Protein AF-0000000077102424 (afdb_homodimer)

Organism: NCBI:txid592028

InterPro domains:
  IPR012437 Domain of unknown function DUF1638 [PF07796] (34-196)

Sequence (450 aa):
MEEIMNTIIFACSTLRKELLAAMKENNNHTPIFFLPREVHTDPKFLHTYVQDKIDRFCQVDRIVICTSGCGGGTIGLTATTAEIVIPRTRDCLDILLSGNSLSTLERNYEGVFFTDSWLDFTRNSPLDLDKLEAERGKEGAAKFIKKLYGRINQFYIIDTGCYDLTPVRKYVRRMAHILNGTVEEIQGQYGILKKIAKNQFDEDFLILRKGDTVPHGFTFPVSTKMEEIMNTIIFACSTLRKELLAAMKENNNHTPIFFLPREVHTDPKFLHTYVQDKIDRFCQVDRIVICTSGCGGGTIGLTATTAEIVIPRTRDCLDILLSGNSLSTLERNYEGVFFTDSWLDFTRNSPLDLDKLEAERGKEGAAKFIKKLYGRINQFYIIDTGCYDLTPVRKYVRRMAHILNGTVEEIQGQYGILKKIAKNQFDEDFLILRKGDTVPHGFTFPVSTK

Nearest PDB structures (foldseek):
  3kxk-assembly1_B  TM=2.634E-01  e=4.537E-02  Saccharolobus solfataricus
  3kxk-assembly1_B  TM=2.633E-01  e=5.510E-02  Saccharolobus solfataricus

Secondary structure (DSSP, 8-state):
------EEEEEEGGGHHHHHHHHHHTT----EEEEPGGGGG-HHHHHHHHHHHHHHEES-SEEEEE---GGGTTTT-B-SSSEEEEE--SSHHHHHH--S-GGG----SSSEEE-HHHHHHHHTSTT-HHHHHHHHHHHHHHHHHHHHHTT--EEEEEE-SSS-SHHHHHHHHHHHHHTT-EEEEEE---HHHHHHHTT---TTEEEE-TT-BPPTT-S------/------EEEEEEGGGHHHHHHHHHHTT----EEEEPGGGGG-HHHHHHHHHHHHHHEES-SEEEEE---GGGTTTT-B-SSSEEEEE--SSHHHHHH--S-GGG----SSSEEE-HHHHHHHHTSTT-HHHHHHHHHHHHHHHHHHHHHTT--EEEEEE-SSS-SHHHHHHHHHHHHHTT-EEEEEE---HHHHHHHTT---TTEEEE-TT-BPPTT-S------

Radius of gyration: 26.69 Å; Cα contacts (8 Å, |Δi|>4): 835; chains: 2; bounding box: 55×76×69 Å

Solvent-accessible surface area (backbone atoms only — not comparable to full-atom values): 23820 Å² total; per-residue (Å²): 125,83,76,83,75,40,53,39,33,40,30,41,50,75,46,45,57,56,43,53,50,30,16,59,77,55,73,40,66,63,32,32,37,44,44,64,72,71,39,70,78,34,28,69,53,30,28,52,54,52,41,52,54,48,65,32,38,41,59,36,52,31,38,37,39,53,57,30,28,48,85,50,17,46,48,60,39,55,16,73,53,23,28,32,37,30,49,30,31,57,31,69,66,49,35,40,44,12,41,96,41,67,89,72,50,77,80,76,85,78,44,46,78,38,36,67,50,51,45,54,53,40,64,73,37,88,80,15,63,70,58,32,26,72,74,52,33,64,67,48,29,43,53,50,49,35,70,74,42,54,84,49,37,42,37,34,38,52,48,61,80,63,68,76,58,63,68,45,51,56,53,50,50,52,52,22,58,65,40,73,31,45,80,43,78,41,77,21,60,26,24,55,45,44,27,57,31,64,70,52,82,56,89,53,35,46,76,34,50,66,76,36,56,41,53,81,80,62,39,61,77,70,82,83,126,125,84,77,83,75,41,51,40,33,40,29,40,52,74,45,45,56,56,41,52,50,30,16,59,76,54,72,38,66,64,33,31,40,45,44,65,73,72,38,70,78,34,30,69,52,31,28,53,54,52,40,52,54,46,64,31,38,39,60,36,52,31,36,37,36,53,56,30,29,48,87,50,16,46,50,60,42,55,17,73,51,22,27,32,37,31,49,30,31,58,29,65,65,48,35,39,45,12,42,96,42,67,89,73,52,76,79,76,86,77,45,47,77,38,37,67,50,51,45,52,53,40,65,72,38,86,80,15,63,70,58,32,26,72,74,51,34,66,68,47,28,43,53,50,50,36,70,74,42,56,84,50,37,41,35,33,37,52,48,60,79,62,68,77,58,62,68,46,51,56,53,50,52,52,51,22,59,66,38,73,33,45,79,42,78,41,78,21,60,26,24,54,45,43,27,56,32,65,70,52,81,54,89,53,35,46,76,34,50,64,76,36,56,40,54,82,82,62,41,61,78,71,83,83,126

pLDDT: mean 91.87, std 11.44, range [26.33, 98.62]

Foldseek 3Di:
DPPPAQEEEEAEPLCVLVLVVLLVVLVNPRHYDYDDNVCLVDLCSVQVVVLVVQVPDAPHAEYEYHFAQSVNSQFFRANAHYKYKYFLANGVVLLQADDQASVPRDDDPQAAEDEPSVLVVLCPDCLNLVNLCVVQNNVRNLVVLCVVQQVHAEYEYECAVRDDCVVVVVRVVSSNVSNVHDYYYDYGPSNVSNCVSVVNRDLRMDIDDHGDGHHPPSRPPDPPD/DPPPAQEEEEAEPLCVLVLVVLLVVLVNPRHYDYDDNVCLVDLCSVQVVVLVVLVPDAPHAEYEYHFAQSVPSQFFRANAHYKYKYFLANGVVLLQADDQASVPRDDDPQAAEDDPSVLVVLCPDCLNLVNLCVVQNNVRNLVVLCVVQLVHAEYEYECAVRDDCVVVVVRVVSSNVSNVHDYYYDYGPSNVSNCVSVVNRDLRMDIDGHGDGHHPPSRPDDPPD

Structure (mmCIF, N/CA/C/O backbone):
data_AF-0000000077102424-model_v1
#
loop_
_entity.id
_entity.type
_entity.pdbx_description
1 polymer 'DUF1638 domain-containing protein'
#
loop_
_atom_site.group_PDB
_atom_site.id
_atom_site.type_symbol
_atom_site.label_atom_id
_atom_site.label_alt_id
_atom_site.label_comp_id
_atom_site.label_asym_id
_atom_site.label_entity_id
_atom_site.label_seq_id
_atom_site.pdbx_PDB_ins_code
_atom_site.Cartn_x
_atom_site.Cartn_y
_atom_site.Cartn_z
_atom_site.occupancy
_atom_site.B_iso_or_equiv
_atom_site.auth_seq_id
_atom_site.auth_comp_id
_atom_site.auth_asym_id
_atom_site.auth_atom_id
_atom_site.pdbx_PDB_model_num
ATOM 1 N N . MET A 1 1 ? 28.359 -8.547 5.906 1 32.22 1 MET A N 1
ATOM 2 C CA . MET A 1 1 ? 27.703 -7.652 4.957 1 32.22 1 MET A CA 1
ATOM 3 C C . MET A 1 1 ? 26.656 -6.797 5.645 1 32.22 1 MET A C 1
ATOM 5 O O . MET A 1 1 ? 25.891 -7.293 6.477 1 32.22 1 MET A O 1
ATOM 9 N N . GLU A 1 2 ? 26.734 -5.648 6.031 1 40.84 2 GLU A N 1
ATOM 10 C CA . GLU A 1 2 ? 25.859 -4.82 6.848 1 40.84 2 GLU A CA 1
ATOM 11 C C . GLU A 1 2 ? 24.391 -5.043 6.48 1 40.84 2 GLU A C 1
ATOM 13 O O . GLU A 1 2 ? 24.031 -5.012 5.301 1 40.84 2 GLU A O 1
ATOM 18 N N . GLU A 1 3 ? 23.641 -5.863 7.047 1 53.31 3 GLU A N 1
ATOM 19 C CA . GLU A 1 3 ? 22.297 -6.336 6.773 1 53.31 3 GLU A CA 1
ATOM 20 C C . GLU A 1 3 ? 21.375 -5.191 6.348 1 53.31 3 GLU A C 1
ATOM 22 O O . GLU A 1 3 ? 21.297 -4.172 7.039 1 53.31 3 GLU A O 1
ATOM 27 N N . ILE A 1 4 ? 21.344 -4.891 5.043 1 65.38 4 ILE A N 1
ATOM 28 C CA . ILE A 1 4 ? 20.516 -3.816 4.5 1 65.38 4 ILE A CA 1
ATOM 29 C C . ILE A 1 4 ? 19.094 -3.916 5.074 1 65.38 4 ILE A C 1
ATOM 31 O O . ILE A 1 4 ? 18.469 -4.969 5 1 65.38 4 ILE A O 1
ATOM 35 N N . MET A 1 5 ? 18.719 -3.068 6.105 1 85.19 5 MET A N 1
ATOM 36 C CA . MET A 1 5 ? 17.391 -2.969 6.691 1 85.19 5 MET A CA 1
ATOM 37 C C . MET A 1 5 ? 16.422 -2.287 5.73 1 85.19 5 MET A C 1
ATOM 39 O O . MET A 1 5 ? 16.641 -1.139 5.34 1 85.19 5 MET A O 1
ATOM 43 N N . ASN A 1 6 ? 15.422 -3.07 5.188 1 94.81 6 ASN A N 1
ATOM 44 C CA . ASN A 1 6 ? 14.375 -2.473 4.371 1 94.81 6 ASN A CA 1
ATOM 45 C C . ASN A 1 6 ? 13.328 -1.769 5.227 1 94.81 6 ASN A C 1
ATOM 47 O O . ASN A 1 6 ? 12.648 -2.406 6.031 1 94.81 6 ASN A O 1
ATOM 51 N N . THR A 1 7 ? 13.289 -0.447 5.125 1 96.69 7 THR A N 1
ATOM 52 C CA . THR A 1 7 ? 12.32 0.372 5.844 1 96.69 7 THR A CA 1
ATOM 53 C C . THR A 1 7 ? 11.328 1.017 4.875 1 96.69 7 THR A C 1
ATOM 55 O O . THR A 1 7 ? 11.711 1.429 3.775 1 96.69 7 THR A O 1
ATOM 58 N N . ILE A 1 8 ? 10.086 1.091 5.211 1 98 8 ILE A N 1
ATOM 59 C CA . ILE A 1 8 ? 9.062 1.857 4.504 1 98 8 ILE A CA 1
ATOM 60 C C . ILE A 1 8 ? 8.367 2.803 5.48 1 98 8 ILE A C 1
ATOM 62 O O . ILE A 1 8 ? 8.094 2.438 6.625 1 98 8 ILE A O 1
ATOM 66 N N . ILE A 1 9 ? 8.078 3.967 5.051 1 98.19 9 ILE A N 1
ATOM 67 C CA . ILE A 1 9 ? 7.355 4.945 5.852 1 98.19 9 ILE A CA 1
ATOM 68 C C . ILE A 1 9 ? 5.93 5.082 5.332 1 98.19 9 ILE A C 1
ATOM 70 O O . ILE A 1 9 ? 5.715 5.301 4.137 1 98.19 9 ILE A O 1
ATOM 74 N N . PHE A 1 10 ? 4.941 4.887 6.164 1 97.38 10 PHE A N 1
ATOM 75 C CA . PHE A 1 10 ? 3.561 5.289 5.922 1 97.38 10 PHE A CA 1
ATOM 76 C C . PHE A 1 10 ? 3.279 6.652 6.547 1 97.38 10 PHE A C 1
ATOM 78 O O . PHE A 1 10 ? 3.396 6.82 7.762 1 97.38 10 PHE A O 1
ATOM 85 N N . ALA A 1 11 ? 2.898 7.59 5.762 1 96.81 11 ALA A N 1
ATOM 86 C CA . ALA A 1 11 ? 2.775 8.938 6.316 1 96.81 11 ALA A CA 1
ATOM 87 C C . ALA A 1 11 ? 1.446 9.57 5.918 1 96.81 11 ALA A C 1
ATOM 89 O O . ALA A 1 11 ? 0.946 9.344 4.816 1 96.81 11 ALA A O 1
ATOM 90 N N . CYS A 1 12 ? 0.926 10.32 6.812 1 94.5 12 CYS A N 1
ATOM 91 C CA . CYS A 1 12 ? -0.216 11.164 6.492 1 94.5 12 CYS A CA 1
ATOM 92 C C . CYS A 1 12 ? 0.142 12.18 5.41 1 94.5 12 CYS A C 1
ATOM 94 O O . CYS A 1 12 ? 1.202 12.805 5.465 1 94.5 12 CYS A O 1
ATOM 96 N N . SER A 1 13 ? -0.765 12.391 4.504 1 93.31 13 SER A N 1
ATOM 97 C CA . SER A 1 13 ? -0.541 13.305 3.395 1 93.31 13 SER A CA 1
ATOM 98 C C . SER A 1 13 ? -0.387 14.742 3.889 1 93.31 13 SER A C 1
ATOM 100 O O . SER A 1 13 ? 0.283 15.555 3.25 1 93.31 13 SER A O 1
ATOM 102 N N . THR A 1 14 ? -0.913 15.062 5.027 1 92.94 14 THR A N 1
ATOM 103 C CA . THR A 1 14 ? -0.805 16.391 5.613 1 92.94 14 THR A CA 1
ATOM 104 C C . THR A 1 14 ? 0.648 16.719 5.938 1 92.94 14 THR A C 1
ATOM 106 O O . THR A 1 14 ? 1.026 17.891 5.992 1 92.94 14 THR A O 1
ATOM 109 N N . LEU A 1 15 ? 1.447 15.734 6.102 1 96.25 15 LEU A N 1
ATOM 110 C CA . LEU A 1 15 ? 2.828 15.914 6.535 1 96.25 15 LEU A CA 1
ATOM 111 C C . LEU A 1 15 ? 3.779 15.898 5.344 1 96.25 15 LEU A C 1
ATOM 113 O O . LEU A 1 15 ? 5 15.945 5.516 1 96.25 15 LEU A O 1
ATOM 117 N N . ARG A 1 16 ? 3.264 15.82 4.137 1 96.62 16 ARG A N 1
ATOM 118 C CA . ARG A 1 16 ? 4.039 15.516 2.941 1 96.62 16 ARG A CA 1
ATOM 119 C C . ARG A 1 16 ? 5.18 16.5 2.754 1 96.62 16 ARG A C 1
ATOM 121 O O . ARG A 1 16 ? 6.344 16.109 2.631 1 96.62 16 ARG A O 1
ATOM 128 N N . LYS A 1 17 ? 4.957 17.828 2.732 1 97.56 17 LYS A N 1
ATOM 129 C CA . LYS A 1 17 ? 5.961 18.844 2.441 1 97.56 17 LYS A CA 1
ATOM 130 C C . LYS A 1 17 ? 7.078 18.828 3.48 1 97.56 17 LYS A C 1
ATOM 132 O O . LYS A 1 17 ? 8.258 18.828 3.131 1 97.56 17 LYS A O 1
ATOM 137 N N . GLU A 1 18 ? 6.699 18.719 4.75 1 98.19 18 GLU A N 1
ATOM 138 C CA . GLU A 1 18 ? 7.672 18.734 5.84 1 98.19 18 GLU A CA 1
ATOM 139 C C . GLU A 1 18 ? 8.492 17.438 5.863 1 98.19 18 GLU A C 1
ATOM 141 O O . GLU A 1 18 ? 9.703 17.469 6.078 1 98.19 18 GLU A O 1
ATOM 146 N N . LEU A 1 19 ? 7.82 16.281 5.648 1 98.38 19 LEU A N 1
ATOM 147 C CA . LEU A 1 19 ? 8.531 15.008 5.645 1 98.38 19 LEU A CA 1
ATOM 148 C C . LEU A 1 19 ? 9.547 14.953 4.504 1 98.38 19 LEU A C 1
ATOM 150 O O . LEU A 1 19 ? 10.703 14.586 4.719 1 98.38 19 LEU A O 1
ATOM 154 N N . LEU A 1 20 ? 9.117 15.359 3.311 1 98.12 20 LEU A N 1
ATOM 155 C CA . LEU A 1 20 ? 10.016 15.336 2.166 1 98.12 20 LEU A CA 1
ATOM 156 C C . LEU A 1 20 ? 11.18 16.297 2.369 1 98.12 20 LEU A C 1
ATOM 158 O O . LEU A 1 20 ? 12.312 16 1.983 1 98.12 20 LEU A O 1
ATOM 162 N N . ALA A 1 21 ? 10.914 17.484 2.955 1 98.38 21 ALA A N 1
ATOM 163 C CA . ALA A 1 21 ? 11.984 18.438 3.264 1 98.38 21 ALA A CA 1
ATOM 164 C C . ALA A 1 21 ? 12.992 17.812 4.227 1 98.38 21 ALA A C 1
ATOM 166 O O . ALA A 1 21 ? 14.203 17.922 4.012 1 98.38 21 ALA A O 1
ATOM 167 N N . ALA A 1 22 ? 12.5 17.188 5.312 1 98.62 22 ALA A N 1
ATOM 168 C CA . ALA A 1 22 ? 13.367 16.547 6.297 1 98.62 22 ALA A CA 1
ATOM 169 C C . ALA A 1 22 ? 14.195 15.438 5.66 1 98.62 22 ALA A C 1
ATOM 171 O O . ALA A 1 22 ? 15.398 15.312 5.926 1 98.62 22 ALA A O 1
ATOM 172 N N . MET A 1 23 ? 13.508 14.609 4.852 1 98.38 23 MET A N 1
ATOM 173 C CA . MET A 1 23 ? 14.195 13.516 4.176 1 98.38 23 MET A CA 1
ATOM 174 C C . MET A 1 23 ? 15.305 14.031 3.275 1 98.38 23 MET A C 1
ATOM 176 O O . MET A 1 23 ? 16.422 13.508 3.287 1 98.38 23 MET A O 1
ATOM 180 N N . LYS A 1 24 ? 14.984 15.078 2.484 1 98 24 LYS A N 1
ATOM 181 C CA . LYS A 1 24 ? 15.953 15.68 1.576 1 98 24 LYS A CA 1
ATOM 182 C C . LYS A 1 24 ? 17.141 16.25 2.342 1 98 24 LYS A C 1
ATOM 184 O O . LYS A 1 24 ? 18.297 16.016 1.968 1 98 24 LYS A O 1
ATOM 189 N N . GLU A 1 25 ? 16.875 16.938 3.371 1 97.75 25 GLU A N 1
ATOM 190 C CA . GLU A 1 25 ? 17.922 17.578 4.176 1 97.75 25 GLU A CA 1
ATOM 191 C C . GLU A 1 25 ? 18.891 16.547 4.746 1 97.75 25 GLU A C 1
ATOM 193 O O . GLU A 1 25 ? 20.062 16.844 4.98 1 97.75 25 GLU A O 1
ATOM 198 N N . ASN A 1 26 ? 18.406 15.375 4.988 1 97.81 26 ASN A N 1
ATOM 199 C CA . ASN A 1 26 ? 19.234 14.344 5.621 1 97.81 26 ASN A CA 1
ATOM 200 C C . ASN A 1 26 ? 19.641 13.266 4.625 1 97.81 26 ASN A C 1
ATOM 202 O O . ASN A 1 26 ? 20.156 12.219 5.016 1 97.81 26 ASN A O 1
ATOM 206 N N . ASN A 1 27 ? 19.375 13.43 3.348 1 96.38 27 ASN A N 1
ATOM 207 C CA . ASN A 1 27 ? 19.703 12.5 2.27 1 96.38 27 ASN A CA 1
ATOM 208 C C . ASN A 1 27 ? 19.156 11.102 2.559 1 96.38 27 ASN A C 1
ATOM 210 O O . ASN A 1 27 ? 19.875 10.109 2.389 1 96.38 27 ASN A O 1
ATOM 214 N N . ASN A 1 28 ? 18.016 11.078 3.242 1 96.75 28 ASN A N 1
ATOM 215 C CA . ASN A 1 28 ? 17.312 9.812 3.49 1 96.75 28 ASN A CA 1
ATOM 216 C C . ASN A 1 28 ? 16.375 9.453 2.344 1 96.75 28 ASN A C 1
ATOM 218 O O . ASN A 1 28 ? 15.469 10.219 2.018 1 96.75 28 ASN A O 1
ATOM 222 N N . HIS A 1 29 ? 16.578 8.336 1.713 1 95.75 29 HIS A N 1
ATOM 223 C CA . HIS A 1 29 ? 15.844 7.945 0.519 1 95.75 29 HIS A CA 1
ATOM 224 C C . HIS A 1 29 ? 14.867 6.812 0.822 1 95.75 29 HIS A C 1
ATOM 226 O O . HIS A 1 29 ? 14.445 6.09 -0.085 1 95.75 29 HIS A O 1
ATOM 232 N N . THR A 1 30 ? 14.539 6.609 2.127 1 96.75 30 THR A N 1
ATOM 233 C CA . THR A 1 30 ? 13.562 5.594 2.51 1 96.75 30 THR A CA 1
ATOM 234 C C . THR A 1 30 ? 12.266 5.766 1.732 1 96.75 30 THR A C 1
ATOM 236 O O . THR A 1 30 ? 11.758 6.883 1.6 1 96.75 30 THR A O 1
ATOM 239 N N . PRO A 1 31 ? 11.727 4.676 1.097 1 97.62 31 PRO A N 1
ATOM 240 C CA . PRO A 1 31 ? 10.43 4.766 0.427 1 97.62 31 PRO A CA 1
ATOM 241 C C . PRO A 1 31 ? 9.32 5.25 1.357 1 97.62 31 PRO A C 1
ATOM 243 O O . PRO A 1 31 ? 9.266 4.855 2.525 1 97.62 31 PRO A O 1
ATOM 246 N N . ILE A 1 32 ? 8.484 6.105 0.827 1 98.38 32 ILE A N 1
ATOM 247 C CA . ILE A 1 32 ? 7.355 6.652 1.57 1 98.38 32 ILE A CA 1
ATOM 248 C C . ILE A 1 32 ? 6.055 6.332 0.841 1 98.38 32 ILE A C 1
ATOM 250 O O . ILE A 1 32 ? 5.965 6.488 -0.379 1 98.38 32 ILE A O 1
ATOM 254 N N . PHE A 1 33 ? 5.109 5.848 1.56 1 98.19 33 PHE A N 1
ATOM 255 C CA . PHE A 1 33 ? 3.736 5.688 1.094 1 98.19 33 PHE A CA 1
ATOM 256 C C . PHE A 1 33 ? 2.812 6.691 1.769 1 98.19 33 PHE A C 1
ATOM 258 O O . PHE A 1 33 ? 2.545 6.59 2.967 1 98.19 33 PHE A O 1
ATOM 265 N N . PHE A 1 34 ? 2.287 7.625 1.035 1 97 34 PHE A N 1
ATOM 266 C CA . PHE A 1 34 ? 1.378 8.609 1.611 1 97 34 PHE A CA 1
ATOM 267 C C . PHE A 1 34 ? -0.05 8.078 1.634 1 97 34 PHE A C 1
ATOM 269 O O . PHE A 1 34 ? -0.599 7.711 0.592 1 97 34 PHE A O 1
ATOM 276 N N . LEU A 1 35 ? -0.581 8.086 2.775 1 95.06 35 LEU A N 1
ATOM 277 C CA . LEU A 1 35 ? -1.943 7.598 2.953 1 95.06 35 LEU A CA 1
ATOM 278 C C . LEU A 1 35 ? -2.951 8.547 2.32 1 95.06 35 LEU A C 1
ATOM 280 O O . LEU A 1 35 ? -2.73 9.766 2.289 1 95.06 35 LEU A O 1
ATOM 284 N N . PRO A 1 36 ? -4.027 7.965 1.817 1 90.5 36 PRO A N 1
ATOM 285 C CA . PRO A 1 36 ? -5.078 8.859 1.322 1 90.5 36 PRO A CA 1
ATOM 286 C C . PRO A 1 36 ? -5.641 9.773 2.412 1 90.5 36 PRO A C 1
ATOM 288 O O . PRO A 1 36 ? -5.723 9.367 3.576 1 90.5 36 PRO A O 1
ATOM 291 N N . ARG A 1 37 ? -6.066 10.891 2.008 1 84.56 37 ARG A N 1
ATOM 292 C CA . ARG A 1 37 ? -6.582 11.883 2.949 1 84.56 37 ARG A CA 1
ATOM 293 C C . ARG A 1 37 ? -7.816 11.359 3.672 1 84.56 37 ARG A C 1
ATOM 295 O O . ARG A 1 37 ? -8.031 11.672 4.844 1 84.56 37 ARG A O 1
ATOM 302 N N . GLU A 1 38 ? -8.586 10.523 2.959 1 83.5 38 GLU A N 1
ATOM 303 C CA . GLU A 1 38 ? -9.883 10.062 3.453 1 83.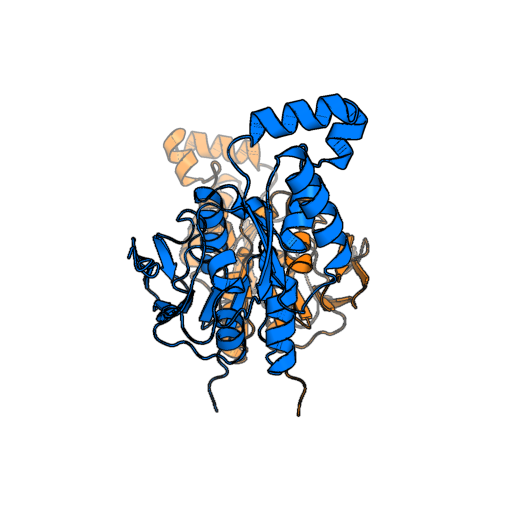5 38 GLU A CA 1
ATOM 304 C C . GLU A 1 38 ? -9.711 9.117 4.641 1 83.5 38 GLU A C 1
ATOM 306 O O . GLU A 1 38 ? -10.625 8.977 5.457 1 83.5 38 GLU A O 1
ATOM 311 N N . VAL A 1 39 ? -8.578 8.539 4.746 1 86.62 39 VAL A N 1
ATOM 312 C CA . VAL A 1 39 ? -8.383 7.535 5.781 1 86.62 39 VAL A CA 1
ATOM 313 C C . VAL A 1 39 ? -8.352 8.203 7.152 1 86.62 39 VAL A C 1
ATOM 315 O O . VAL A 1 39 ? -8.695 7.582 8.164 1 86.62 39 VAL A O 1
ATOM 318 N N . HIS A 1 40 ? -8.141 9.477 7.176 1 80.38 40 HIS A N 1
ATOM 319 C CA . HIS A 1 40 ? -7.957 10.188 8.438 1 80.38 40 HIS A CA 1
ATOM 320 C C . HIS A 1 40 ? -9.297 10.664 9 1 80.38 40 HIS A C 1
ATOM 322 O O . HIS A 1 40 ? -9.367 11.086 10.156 1 80.38 40 HIS A O 1
ATOM 328 N N . THR A 1 41 ? -10.32 10.508 8.266 1 79.31 41 THR A N 1
ATOM 329 C CA . THR A 1 41 ? -11.617 11.023 8.695 1 79.31 41 THR A CA 1
ATOM 330 C C . THR A 1 41 ? -12.336 10.008 9.57 1 79.31 41 THR A C 1
ATOM 332 O O . THR A 1 41 ? -13.305 10.344 10.258 1 79.31 41 THR A O 1
ATOM 335 N N . ASP A 1 42 ? -11.875 8.789 9.609 1 88.25 42 ASP A N 1
ATOM 336 C CA . ASP A 1 42 ? -12.453 7.707 10.406 1 88.25 42 ASP A CA 1
ATOM 337 C C . ASP A 1 42 ? -11.359 6.824 11.008 1 88.25 42 ASP A C 1
ATOM 339 O O . ASP A 1 42 ? -10.703 6.062 10.289 1 88.25 42 ASP A O 1
ATOM 343 N N . PRO A 1 43 ? -11.312 6.852 12.328 1 89.5 43 PRO A N 1
ATOM 344 C CA . PRO A 1 43 ? -10.25 6.098 12.992 1 89.5 43 PRO A CA 1
ATOM 345 C C . PRO A 1 43 ? -10.328 4.598 12.711 1 89.5 43 PRO A C 1
ATOM 347 O O . PRO A 1 43 ? -9.289 3.938 12.594 1 89.5 43 PRO A O 1
ATOM 350 N N . LYS A 1 44 ? -11.516 4.074 12.633 1 92.06 44 LYS A N 1
ATOM 351 C CA . LYS A 1 44 ? -11.656 2.652 12.336 1 92.06 44 LYS A CA 1
ATOM 352 C C . LYS A 1 44 ? -11.141 2.332 10.93 1 92.06 44 LYS A C 1
ATOM 354 O O . LYS A 1 44 ? -10.477 1.312 10.727 1 92.06 44 LYS A O 1
ATOM 359 N N . PHE A 1 45 ? -11.469 3.211 10.055 1 92.5 45 PHE A N 1
ATOM 360 C CA . PHE A 1 45 ? -11 3.037 8.688 1 92.5 45 PHE A CA 1
ATOM 361 C C . PHE A 1 45 ? -9.484 3.168 8.609 1 92.5 45 PHE A C 1
ATOM 363 O O . PHE A 1 45 ? -8.82 2.352 7.969 1 92.5 45 PHE A O 1
ATOM 370 N N . LEU A 1 46 ? -8.953 4.152 9.227 1 93.44 46 LEU A N 1
ATOM 371 C CA . LEU A 1 46 ? -7.504 4.316 9.273 1 93.44 46 LEU A CA 1
ATOM 372 C C . LEU A 1 46 ? -6.832 3.049 9.789 1 93.44 46 LEU A C 1
ATOM 374 O O . LEU A 1 46 ? -5.863 2.57 9.195 1 93.44 46 LEU A O 1
ATOM 378 N N . HIS A 1 47 ? -7.395 2.469 10.906 1 94.25 47 HIS A N 1
ATOM 379 C CA . HIS A 1 47 ? -6.855 1.257 11.516 1 94.25 47 HIS A CA 1
ATOM 380 C C . HIS A 1 47 ? -6.812 0.111 10.508 1 94.25 47 HIS A C 1
ATOM 382 O O . HIS A 1 47 ? -5.754 -0.487 10.289 1 94.25 47 HIS A O 1
ATOM 388 N N . THR A 1 48 ? -7.934 -0.126 9.914 1 95.25 48 THR A N 1
ATOM 389 C CA . THR A 1 48 ? -8.055 -1.25 8.992 1 95.25 48 THR A CA 1
ATOM 390 C C . THR A 1 48 ? -7.152 -1.053 7.781 1 95.25 48 THR A C 1
ATOM 392 O O . THR A 1 48 ? -6.488 -1.991 7.336 1 95.25 48 THR A O 1
ATOM 395 N N . TYR A 1 49 ? -7.156 0.125 7.281 1 95.06 49 TYR A N 1
ATOM 396 C CA . TYR A 1 49 ? -6.367 0.46 6.102 1 95.06 49 TYR A CA 1
ATOM 397 C C . TYR A 1 49 ? -4.883 0.246 6.355 1 95.06 49 TYR A C 1
ATOM 399 O O . TYR A 1 49 ? -4.199 -0.421 5.574 1 95.06 49 TYR A O 1
ATOM 407 N N . VAL A 1 50 ? -4.363 0.739 7.41 1 95.94 50 VAL A N 1
ATOM 408 C CA . VAL A 1 50 ? -2.943 0.659 7.73 1 95.94 50 VAL A CA 1
ATOM 409 C C . VAL A 1 50 ? -2.572 -0.781 8.078 1 95.94 50 VAL A C 1
ATOM 411 O O . VAL A 1 50 ? -1.54 -1.288 7.633 1 95.94 50 VAL A O 1
ATOM 414 N N . GLN A 1 51 ? -3.41 -1.466 8.898 1 97.31 51 GLN A N 1
ATOM 415 C CA . GLN A 1 51 ? -3.135 -2.855 9.25 1 97.31 51 GLN A CA 1
ATOM 416 C C . GLN A 1 51 ? -3.033 -3.727 8 1 97.31 51 GLN A C 1
ATOM 418 O O . GLN A 1 51 ? -2.166 -4.598 7.914 1 97.31 51 GLN A O 1
ATOM 423 N N . ASP A 1 52 ? -3.955 -3.48 7.125 1 96.12 52 ASP A N 1
ATOM 424 C CA . ASP A 1 52 ? -3.941 -4.223 5.867 1 96.12 52 ASP A CA 1
ATOM 425 C C . ASP A 1 52 ? -2.604 -4.062 5.148 1 96.12 52 ASP A C 1
ATOM 427 O O . ASP A 1 52 ? -2.051 -5.035 4.633 1 96.12 52 ASP A O 1
ATOM 431 N N . LYS A 1 53 ? -2.109 -2.857 5.078 1 95.94 53 LYS A N 1
ATOM 432 C CA . LYS A 1 53 ? -0.824 -2.605 4.434 1 95.94 53 LYS A CA 1
ATOM 433 C C . LYS A 1 53 ? 0.309 -3.314 5.172 1 95.94 53 LYS A C 1
ATOM 435 O O . LYS A 1 53 ? 1.161 -3.949 4.547 1 95.94 53 LYS A O 1
ATOM 440 N N . ILE A 1 54 ? 0.32 -3.244 6.484 1 97.06 54 ILE A N 1
ATOM 441 C CA . ILE A 1 54 ? 1.327 -3.922 7.293 1 97.06 54 ILE A CA 1
ATOM 442 C C . ILE A 1 54 ? 1.327 -5.414 6.973 1 97.06 54 ILE A C 1
ATOM 444 O O . ILE A 1 54 ? 2.383 -6.004 6.73 1 97.06 54 ILE A O 1
ATOM 448 N N . ASP A 1 55 ? 0.178 -5.988 6.887 1 97.19 55 ASP A N 1
ATOM 449 C CA . ASP A 1 55 ? 0.007 -7.43 6.754 1 97.19 55 ASP A CA 1
ATOM 450 C C . ASP A 1 55 ? 0.502 -7.918 5.391 1 97.19 55 ASP A C 1
ATOM 452 O O . ASP A 1 55 ? 0.867 -9.086 5.238 1 97.19 55 ASP A O 1
ATOM 456 N N . ARG A 1 56 ? 0.554 -7.062 4.48 1 96.12 56 ARG A N 1
ATOM 457 C CA . ARG A 1 56 ? 0.73 -7.516 3.104 1 96.12 56 ARG A CA 1
ATOM 458 C C . ARG A 1 56 ? 2.17 -7.316 2.641 1 96.12 56 ARG A C 1
ATOM 460 O O . ARG A 1 56 ? 2.566 -7.828 1.592 1 96.12 56 ARG A O 1
ATOM 467 N N . PHE A 1 57 ? 2.906 -6.621 3.373 1 96.44 57 PHE A N 1
ATOM 468 C CA . PHE A 1 57 ? 4.301 -6.426 2.998 1 96.44 57 PHE A CA 1
ATOM 469 C C . PHE A 1 57 ? 5.148 -7.617 3.422 1 96.44 57 PHE A C 1
ATOM 471 O O . PHE A 1 57 ? 4.957 -8.172 4.508 1 96.44 57 PHE A O 1
ATOM 478 N N . CYS A 1 58 ? 5.992 -8.055 2.572 1 95.38 58 CYS A N 1
ATOM 479 C CA . CYS A 1 58 ? 7.039 -9.031 2.832 1 95.38 58 CYS A CA 1
ATOM 480 C C . CYS A 1 58 ? 8.414 -8.445 2.557 1 95.38 58 CYS A C 1
ATOM 482 O O . CYS A 1 58 ? 8.547 -7.5 1.776 1 95.38 58 CYS A O 1
ATOM 484 N N . GLN A 1 59 ? 9.398 -8.922 3.258 1 96.44 59 GLN A N 1
ATOM 485 C CA . GLN A 1 59 ? 10.797 -8.508 3.127 1 96.44 59 GLN A CA 1
ATOM 486 C C . GLN A 1 59 ? 10.977 -7.047 3.516 1 96.44 59 GLN A C 1
ATOM 488 O O . GLN A 1 59 ? 11.711 -6.309 2.854 1 96.44 59 GLN A O 1
ATOM 493 N N . VAL A 1 60 ? 10.18 -6.582 4.402 1 97 60 VAL A N 1
ATOM 494 C CA . VAL A 1 60 ? 10.305 -5.289 5.066 1 97 60 VAL A CA 1
ATOM 495 C C . VAL A 1 60 ? 10.664 -5.5 6.535 1 97 60 VAL A C 1
ATOM 497 O O . VAL A 1 60 ? 10.016 -6.273 7.238 1 97 60 VAL A O 1
ATOM 500 N N . ASP A 1 61 ? 11.742 -4.859 6.957 1 97 61 ASP A N 1
ATOM 501 C CA . ASP A 1 61 ? 12.234 -5.055 8.32 1 97 61 ASP A CA 1
ATOM 502 C C . ASP A 1 61 ? 11.547 -4.098 9.289 1 97 61 ASP A C 1
ATOM 504 O O . ASP A 1 61 ? 11.312 -4.441 10.453 1 97 61 ASP A O 1
ATOM 508 N N . ARG A 1 62 ? 11.234 -2.945 8.773 1 97.5 62 ARG A N 1
ATOM 509 C CA . ARG A 1 62 ? 10.68 -1.902 9.633 1 97.5 62 ARG A CA 1
ATOM 510 C C . ARG A 1 62 ? 9.672 -1.044 8.875 1 97.5 62 ARG A C 1
ATOM 512 O O . ARG A 1 62 ? 9.898 -0.682 7.719 1 97.5 62 ARG A O 1
ATOM 519 N N . ILE A 1 63 ? 8.57 -0.776 9.477 1 98.19 63 ILE A N 1
ATOM 520 C CA . ILE A 1 63 ? 7.57 0.17 8.992 1 98.19 63 ILE A CA 1
ATOM 521 C C . ILE A 1 63 ? 7.441 1.334 9.969 1 98.19 63 ILE A C 1
ATOM 523 O O . ILE A 1 63 ? 7.16 1.131 11.156 1 98.19 63 ILE A O 1
ATOM 527 N N . VAL A 1 64 ? 7.73 2.525 9.562 1 97.81 64 VAL A N 1
ATOM 528 C CA . VAL A 1 64 ? 7.508 3.734 10.344 1 97.81 64 VAL A CA 1
ATOM 529 C C . VAL A 1 64 ? 6.137 4.32 10.016 1 97.81 64 VAL A C 1
ATOM 531 O O . VAL A 1 64 ? 5.852 4.637 8.859 1 97.81 64 VAL A O 1
ATOM 534 N N . ILE A 1 65 ? 5.305 4.422 10.953 1 96.38 65 ILE A N 1
ATOM 535 C CA . ILE A 1 65 ? 3.961 4.965 10.773 1 96.38 65 ILE A CA 1
ATOM 536 C C . ILE A 1 65 ? 3.92 6.41 11.266 1 96.38 65 ILE A C 1
ATOM 538 O O . ILE A 1 65 ? 3.957 6.664 12.469 1 96.38 65 ILE A O 1
ATOM 542 N N . CYS A 1 66 ? 3.844 7.215 10.289 1 92.94 66 CYS A N 1
ATOM 543 C CA . CYS A 1 66 ? 3.846 8.648 10.578 1 92.94 66 CYS A CA 1
ATOM 544 C C . CYS A 1 66 ? 2.441 9.227 10.469 1 92.94 66 CYS A C 1
ATOM 546 O O . CYS A 1 66 ? 2.186 10.086 9.617 1 92.94 66 CYS A O 1
ATOM 548 N N . THR A 1 67 ? 1.522 8.547 11.086 1 84.19 67 THR A N 1
ATOM 549 C CA . THR A 1 67 ? 0.161 9.008 11.336 1 84.19 67 THR A CA 1
ATOM 550 C C . THR A 1 67 ? -0.263 8.711 12.766 1 84.19 67 THR A C 1
ATOM 552 O O . THR A 1 67 ? -0.032 7.609 13.273 1 84.19 67 THR A O 1
ATOM 555 N N . SER A 1 68 ? 0.237 9.266 13.82 1 70.12 68 SER A N 1
ATOM 556 C CA . SER A 1 68 ? 0.122 8.758 15.18 1 70.12 68 SER A CA 1
ATOM 557 C C . SER A 1 68 ? -1.335 8.703 15.633 1 70.12 68 SER A C 1
ATOM 559 O O . SER A 1 68 ? -2.143 7.977 15.047 1 70.12 68 SER A O 1
ATOM 561 N N . GLY A 1 69 ? -1.803 9.438 16.531 1 68.69 69 GLY A N 1
ATOM 56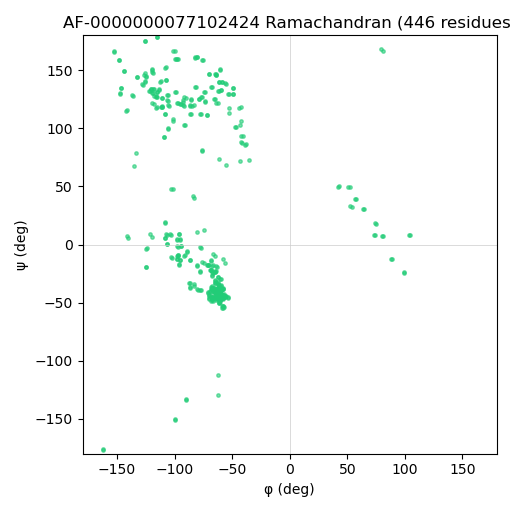2 C CA . GLY A 1 69 ? -2.938 9.281 17.438 1 68.69 69 GLY A CA 1
ATOM 563 C C . GLY A 1 69 ? -4.262 9.625 16.781 1 68.69 69 GLY A C 1
ATOM 564 O O . GLY A 1 69 ? -5.324 9.445 17.391 1 68.69 69 GLY A O 1
ATOM 565 N N . CYS A 1 70 ? -4.332 9.797 15.539 1 68.5 70 CYS A N 1
ATOM 566 C CA . CYS A 1 70 ? -5.477 10.336 14.812 1 68.5 70 CYS A CA 1
ATOM 567 C C . CYS A 1 70 ? -6.781 9.742 15.328 1 68.5 70 CYS A C 1
ATOM 569 O O . CYS A 1 70 ? -7.465 9.016 14.609 1 68.5 70 CYS A O 1
ATOM 571 N N . GLY A 1 71 ? -7.195 10.156 16.578 1 73 71 GLY A N 1
ATOM 572 C CA . GLY A 1 71 ? -8.453 9.711 17.156 1 73 71 GLY A CA 1
ATOM 573 C C . GLY A 1 71 ? -8.414 8.266 17.625 1 73 71 GLY A C 1
ATOM 574 O O . GLY A 1 71 ? -9.461 7.633 17.781 1 73 71 GLY A O 1
ATOM 575 N N . GLY A 1 72 ? -7.25 7.691 17.609 1 85.06 72 GLY A N 1
ATOM 576 C CA . GLY A 1 72 ? -7.098 6.328 18.094 1 85.06 72 GLY A CA 1
ATOM 577 C C . GLY A 1 72 ? -6.961 5.309 16.969 1 85.06 72 GLY A C 1
ATOM 578 O O . GLY A 1 72 ? -7.027 4.102 17.219 1 85.06 72 GLY A O 1
ATOM 579 N N . GLY A 1 73 ? -6.84 5.734 15.789 1 89.19 73 GLY A N 1
ATOM 580 C CA . GLY A 1 73 ? -6.797 4.867 14.617 1 89.19 73 GLY A CA 1
ATOM 581 C C . GLY A 1 73 ? -5.598 3.941 14.609 1 89.19 73 GLY A C 1
ATOM 582 O O . GLY A 1 73 ? -5.617 2.898 13.953 1 89.19 73 GLY A O 1
ATOM 583 N N . THR A 1 74 ? -4.555 4.258 15.391 1 93.38 74 THR A N 1
ATOM 584 C CA . THR A 1 74 ? -3.344 3.445 15.391 1 93.38 74 THR A CA 1
ATOM 585 C C . THR A 1 74 ? -3.375 2.424 16.516 1 93.38 74 THR A C 1
ATOM 587 O O . THR A 1 74 ? -2.566 1.494 16.547 1 93.38 74 THR A O 1
ATOM 590 N N . ILE A 1 75 ? -4.328 2.631 17.453 1 92.69 75 ILE A N 1
ATOM 591 C CA . ILE A 1 75 ? -4.445 1.708 18.578 1 92.69 75 ILE A CA 1
ATOM 592 C C . ILE A 1 75 ? -4.781 0.31 18.062 1 92.69 75 ILE A C 1
ATOM 594 O O . ILE A 1 75 ? -5.637 0.151 17.188 1 92.69 75 ILE A O 1
ATOM 598 N N . GLY A 1 76 ? -4.043 -0.647 18.562 1 94.88 76 GLY A N 1
ATOM 599 C CA . GLY A 1 76 ? -4.34 -2.027 18.203 1 94.88 76 GLY A CA 1
ATOM 600 C C . GLY A 1 76 ? -3.625 -2.49 16.953 1 94.88 76 GLY A C 1
ATOM 601 O O . GLY A 1 76 ? -3.688 -3.668 16.594 1 94.88 76 GLY A O 1
ATOM 602 N N . LEU A 1 77 ? -3.029 -1.58 16.188 1 96.12 77 LEU A N 1
ATOM 603 C CA . LEU A 1 77 ? -2.182 -2.035 15.094 1 96.12 77 LEU A CA 1
ATOM 604 C C . LEU A 1 77 ? -1.185 -3.084 15.57 1 96.12 77 LEU A C 1
ATOM 606 O O . LEU A 1 77 ? -0.595 -2.939 16.641 1 96.12 77 LEU A O 1
ATOM 610 N N . THR A 1 78 ? -1.042 -4.102 14.844 1 97.5 78 THR A N 1
ATOM 611 C CA . THR A 1 78 ? -0.165 -5.211 15.203 1 97.5 78 THR A CA 1
ATOM 612 C C . THR A 1 78 ? 1.005 -5.312 14.227 1 97.5 78 THR A C 1
ATOM 614 O O . THR A 1 78 ? 0.824 -5.188 13.016 1 97.5 78 THR A O 1
ATOM 617 N N . ALA A 1 79 ? 2.186 -5.469 14.805 1 97.62 79 ALA A N 1
ATOM 618 C CA . ALA A 1 79 ? 3.383 -5.703 14 1 97.62 79 ALA A CA 1
ATOM 619 C C . ALA A 1 79 ? 3.432 -7.145 13.492 1 97.62 79 ALA A C 1
ATOM 621 O O . ALA A 1 79 ? 4.227 -7.949 13.984 1 97.62 79 ALA A O 1
ATOM 622 N N . THR A 1 80 ? 2.768 -7.395 12.508 1 97.19 80 THR A N 1
ATOM 623 C CA . THR A 1 80 ? 2.611 -8.766 12.039 1 97.19 80 THR A CA 1
ATOM 624 C C . THR A 1 80 ? 3.801 -9.188 11.18 1 97.19 80 THR A C 1
ATOM 626 O O . THR A 1 80 ? 4.238 -10.344 11.234 1 97.19 80 THR A O 1
ATOM 629 N N . THR A 1 81 ? 4.367 -8.273 10.398 1 95.44 81 THR A N 1
ATOM 630 C CA . THR A 1 81 ? 5.32 -8.695 9.375 1 95.44 81 THR A CA 1
ATOM 631 C C . THR A 1 81 ? 6.648 -7.957 9.539 1 95.44 81 THR A C 1
ATOM 633 O O . THR A 1 81 ? 7.668 -8.375 8.992 1 95.44 81 THR A O 1
ATOM 636 N N . ALA A 1 82 ? 6.625 -6.836 10.258 1 96.75 82 ALA A N 1
ATOM 637 C CA . ALA A 1 82 ? 7.785 -5.965 10.422 1 96.75 82 ALA A CA 1
ATOM 638 C C . ALA A 1 82 ? 7.762 -5.27 11.781 1 96.75 82 ALA A C 1
ATOM 640 O O . ALA A 1 82 ? 6.723 -5.23 12.445 1 96.75 82 ALA A O 1
ATOM 641 N N . GLU A 1 83 ? 8.906 -4.852 12.18 1 97.62 83 GLU A N 1
ATOM 642 C CA . GLU A 1 83 ? 8.938 -3.9 13.289 1 97.62 83 GLU A CA 1
ATOM 643 C C . GLU A 1 83 ? 8.156 -2.637 12.945 1 97.62 83 GLU A C 1
ATOM 645 O O . GLU A 1 83 ? 8.195 -2.16 11.812 1 97.62 83 GLU A O 1
ATOM 650 N N . ILE A 1 84 ? 7.418 -2.139 13.938 1 97.62 84 ILE A N 1
ATOM 651 C CA . ILE A 1 84 ? 6.66 -0.911 13.727 1 97.62 84 ILE A CA 1
ATOM 652 C C . ILE A 1 84 ? 7.203 0.195 14.625 1 97.62 84 ILE A C 1
ATOM 654 O O . ILE A 1 84 ? 7.492 -0.04 15.805 1 97.62 84 ILE A O 1
ATOM 658 N N . VAL A 1 85 ? 7.465 1.337 14.117 1 97.19 85 VAL A N 1
ATOM 659 C CA . VAL A 1 85 ? 7.844 2.539 14.852 1 97.19 85 VAL A CA 1
ATOM 660 C C . VAL A 1 85 ? 6.766 3.605 14.688 1 97.19 85 VAL A C 1
ATOM 662 O O . VAL A 1 85 ? 6.363 3.926 13.562 1 97.19 85 VAL A O 1
ATOM 665 N N . ILE A 1 86 ? 6.266 4.152 15.75 1 96.31 86 ILE A N 1
ATOM 666 C CA . ILE A 1 86 ? 5.188 5.137 15.719 1 96.31 86 ILE A CA 1
ATOM 667 C C . ILE A 1 86 ? 5.5 6.27 16.688 1 96.31 86 ILE A C 1
ATOM 669 O O . ILE A 1 86 ? 5.871 6.027 17.844 1 96.31 86 ILE A O 1
ATOM 673 N N . PRO A 1 87 ? 5.441 7.48 16.25 1 95.88 87 PRO A N 1
ATOM 674 C CA . PRO A 1 87 ? 5.648 8.57 17.219 1 95.88 87 PRO A CA 1
ATOM 675 C C . PRO A 1 87 ? 4.566 8.625 18.281 1 95.88 87 PRO A C 1
ATOM 677 O O . PRO A 1 87 ? 3.396 8.359 18 1 95.88 87 PRO A O 1
ATOM 680 N N . ARG A 1 88 ? 4.934 9.023 19.469 1 94.12 88 ARG A N 1
ATOM 681 C CA . ARG A 1 88 ? 4.008 9.109 20.578 1 94.12 88 ARG A CA 1
ATOM 682 C C . ARG A 1 88 ? 3.234 10.43 20.562 1 94.12 88 ARG A C 1
ATOM 684 O O . ARG A 1 88 ? 3.051 11.07 21.594 1 94.12 88 ARG A O 1
ATOM 691 N N . THR A 1 89 ? 2.828 10.836 19.438 1 93.44 89 THR A N 1
ATOM 692 C CA . THR A 1 89 ? 2.08 12.078 19.266 1 93.44 89 THR A CA 1
ATOM 693 C C . THR A 1 89 ? 0.582 11.797 19.188 1 93.44 89 THR A C 1
ATOM 695 O O . THR A 1 89 ? 0.168 10.688 18.844 1 93.44 89 THR A O 1
ATOM 698 N N . ARG A 1 90 ? -0.228 12.766 19.438 1 89.94 90 ARG A N 1
ATOM 699 C CA . ARG A 1 90 ? -1.681 12.633 19.406 1 89.94 90 ARG A CA 1
ATOM 700 C C . ARG A 1 90 ? -2.207 12.695 17.969 1 89.94 90 ARG A C 1
ATOM 702 O O . ARG A 1 90 ? -3.172 12.008 17.625 1 89.94 90 ARG A O 1
ATOM 709 N N . ASP A 1 91 ? -1.613 13.57 17.172 1 90.06 91 ASP A N 1
ATOM 710 C CA . ASP A 1 91 ? -2.023 13.789 15.797 1 90.06 91 ASP A CA 1
ATOM 711 C C . ASP A 1 91 ? -0.927 14.5 15 1 90.06 91 ASP A C 1
ATOM 713 O O . ASP A 1 91 ? 0.184 14.688 15.5 1 90.06 91 ASP A O 1
ATOM 717 N N . CYS A 1 92 ? -1.177 14.828 13.781 1 92.5 92 CYS A N 1
ATOM 718 C CA . CYS A 1 92 ? -0.178 15.414 12.891 1 92.5 92 CYS A CA 1
ATOM 719 C C . CYS A 1 92 ? 0.208 16.812 13.359 1 92.5 92 CYS A C 1
ATOM 721 O O . CYS A 1 92 ? 1.311 17.281 13.07 1 92.5 92 CYS A O 1
ATOM 723 N N . LEU A 1 93 ? -0.706 17.516 14.07 1 92.88 93 LEU A N 1
ATOM 724 C CA . LEU A 1 93 ? -0.36 18.828 14.594 1 92.88 93 LEU A CA 1
ATOM 725 C C . LEU A 1 93 ? 0.758 18.734 15.625 1 92.88 93 LEU A C 1
ATOM 727 O O . LEU A 1 93 ? 1.676 19.547 15.641 1 92.88 93 LEU A O 1
ATOM 731 N N . ASP A 1 94 ? 0.65 17.656 16.484 1 93.88 94 ASP A N 1
ATOM 732 C CA . ASP A 1 94 ? 1.742 17.422 17.422 1 93.88 94 ASP A CA 1
ATOM 733 C C . ASP A 1 94 ? 3.066 17.234 16.688 1 93.88 94 ASP A C 1
ATOM 735 O O . ASP A 1 94 ? 4.102 17.734 17.125 1 93.88 94 ASP A O 1
ATOM 739 N N . ILE A 1 95 ? 3.006 16.578 15.609 1 95.75 95 ILE A N 1
ATOM 740 C CA . ILE A 1 95 ? 4.203 16.281 14.828 1 95.75 95 ILE A CA 1
ATOM 741 C C . ILE A 1 95 ? 4.77 17.578 14.25 1 95.75 95 ILE A C 1
ATOM 743 O O . ILE A 1 95 ? 5.961 17.859 14.391 1 95.75 95 ILE A O 1
ATOM 747 N N . LEU A 1 96 ? 3.922 18.375 13.656 1 96.62 96 LEU A N 1
ATOM 748 C CA . LEU A 1 96 ? 4.352 19.609 13.008 1 96.62 96 LEU A CA 1
ATOM 749 C C . LEU A 1 96 ? 4.906 20.594 14.031 1 96.62 96 LEU A C 1
ATOM 751 O O . LEU A 1 96 ? 5.844 21.344 13.734 1 96.62 96 LEU A O 1
ATOM 755 N N . LEU A 1 97 ? 4.359 20.531 15.25 1 96.31 97 LEU A N 1
ATOM 756 C CA . LEU A 1 97 ? 4.742 21.484 16.281 1 96.31 97 LEU A CA 1
ATOM 757 C C . LEU A 1 97 ? 5.914 20.953 17.109 1 96.31 97 LEU A C 1
ATOM 759 O O . LEU A 1 97 ? 6.543 21.719 17.859 1 96.31 97 LEU A O 1
ATOM 763 N N . SER A 1 98 ? 6.289 19.734 16.938 1 96.31 98 SER A N 1
ATOM 764 C CA . SER A 1 98 ? 7.305 19.109 17.781 1 96.31 98 SER A CA 1
ATOM 765 C C . SER A 1 98 ? 8.68 19.719 17.531 1 96.31 98 SER A C 1
ATOM 767 O O . SER A 1 98 ? 9.023 20.047 16.391 1 96.31 98 SER A O 1
ATOM 769 N N . GLY A 1 99 ? 9.352 19.969 18.656 1 95.75 99 GLY A N 1
ATOM 770 C CA . GLY A 1 99 ? 10.766 20.312 18.578 1 95.75 99 GLY A CA 1
ATOM 771 C C . GLY A 1 99 ? 11.672 19.094 18.656 1 95.75 99 GLY A C 1
ATOM 772 O O . GLY A 1 99 ? 11.406 18.078 18.031 1 95.75 99 GLY A O 1
ATOM 773 N N . ASN A 1 100 ? 12.703 19.203 19.5 1 95.06 100 ASN A N 1
ATOM 774 C CA . ASN A 1 100 ? 13.68 18.125 19.609 1 95.06 100 ASN A CA 1
ATOM 775 C C . ASN A 1 100 ? 13.156 16.969 20.453 1 95.06 100 ASN A C 1
ATOM 777 O O . ASN A 1 100 ? 13.672 15.852 20.391 1 95.06 100 ASN A O 1
ATOM 781 N N . SER A 1 101 ? 12.188 17.328 21.297 1 95.38 101 SER A N 1
ATOM 782 C CA . SER A 1 101 ? 11.57 16.312 22.156 1 95.38 101 SER A CA 1
ATOM 783 C C . SER A 1 101 ? 10.086 16.594 22.344 1 95.38 101 SER A C 1
ATOM 785 O O . SER A 1 101 ? 9.656 17.75 22.391 1 95.38 101 SER A O 1
ATOM 787 N N . LEU A 1 102 ? 9.328 15.492 22.516 1 94.69 102 LEU A N 1
ATOM 788 C CA . LEU A 1 102 ? 7.902 15.656 22.781 1 94.69 102 LEU A CA 1
ATOM 789 C C . LEU A 1 102 ? 7.668 16.203 24.188 1 94.69 102 LEU A C 1
ATOM 791 O O . LEU A 1 102 ? 6.594 16.734 24.469 1 94.69 102 LEU A O 1
ATOM 795 N N . SER A 1 103 ? 8.711 16.078 25.016 1 92.56 103 SER A N 1
ATOM 796 C CA . SER A 1 103 ? 8.57 16.562 26.391 1 92.56 103 SER A CA 1
ATOM 797 C C . SER A 1 103 ? 8.43 18.078 26.438 1 92.56 103 SER A C 1
ATOM 799 O O . SER A 1 103 ? 7.922 18.625 27.406 1 92.56 103 SER A O 1
ATOM 801 N N . THR A 1 104 ? 8.797 18.781 25.391 1 91.5 104 THR A N 1
ATOM 802 C CA . THR A 1 104 ? 8.75 20.234 25.359 1 91.5 104 THR A CA 1
ATOM 803 C C . THR A 1 104 ? 7.633 20.719 24.453 1 91.5 104 THR A C 1
ATOM 805 O O . THR A 1 104 ? 7.566 21.906 24.109 1 91.5 104 THR A O 1
ATOM 808 N N . LEU A 1 105 ? 6.836 19.812 23.938 1 93.31 105 LEU A N 1
ATOM 809 C CA . LEU A 1 105 ? 5.773 20.188 23 1 93.31 105 LEU A CA 1
ATOM 810 C C . LEU A 1 105 ? 4.727 21.062 23.688 1 93.31 105 LEU A C 1
ATOM 812 O O . LEU A 1 105 ? 4.234 20.719 24.766 1 93.31 105 LEU A O 1
ATOM 816 N N . GLU A 1 106 ? 4.477 22.203 23.141 1 89.62 106 GLU A N 1
ATOM 817 C CA . GLU A 1 106 ? 3.422 23.125 23.578 1 89.62 106 GLU A CA 1
ATOM 818 C C . GLU A 1 106 ? 2.371 23.312 22.484 1 89.62 106 GLU A C 1
ATOM 820 O O . GLU A 1 106 ? 2.707 23.578 21.328 1 89.62 106 GLU A O 1
ATOM 825 N N . ARG A 1 107 ? 1.158 23.125 22.828 1 88.88 107 ARG A N 1
ATOM 826 C CA . ARG A 1 107 ? 0.059 23.312 21.891 1 88.88 107 ARG A CA 1
ATOM 827 C C . ARG A 1 107 ? -1.192 23.812 22.594 1 88.88 107 ARG A C 1
ATOM 829 O O . ARG A 1 107 ? -1.552 23.312 23.672 1 88.88 107 ARG A O 1
ATOM 836 N N . ASN A 1 108 ? -1.704 24.875 22 1 86 108 ASN A N 1
ATOM 837 C CA . ASN A 1 108 ? -3.023 25.312 22.438 1 86 108 ASN A CA 1
ATOM 838 C C . ASN A 1 108 ? -4.129 24.422 21.875 1 86 108 ASN A C 1
ATOM 840 O O . ASN A 1 108 ? -4.238 24.25 20.656 1 86 108 ASN A O 1
ATOM 844 N N . TYR A 1 109 ? -5 23.891 22.672 1 82.12 109 TYR A N 1
ATOM 845 C CA . TYR A 1 109 ? -5.992 22.922 22.234 1 82.12 109 TYR A CA 1
ATOM 846 C C . TYR A 1 109 ? -7.336 23.578 21.969 1 82.12 109 TYR A C 1
ATOM 848 O O . TYR A 1 109 ? -8.266 22.938 21.469 1 82.12 109 TYR A O 1
ATOM 856 N N . GLU A 1 110 ? -7.398 24.875 22.188 1 83.25 110 GLU A N 1
ATOM 857 C CA . GLU A 1 110 ? -8.656 25.594 22 1 83.25 110 GLU A CA 1
ATOM 858 C C . GLU A 1 110 ? -8.703 26.281 20.641 1 83.25 110 GLU A C 1
ATOM 860 O O . GLU A 1 110 ? -9.766 26.672 20.172 1 83.25 110 GLU A O 1
ATOM 865 N N . GLY A 1 111 ? -7.598 26.344 19.984 1 88.75 111 GLY A N 1
ATOM 866 C CA . GLY A 1 111 ? -7.543 27.062 18.719 1 88.75 111 GLY A CA 1
ATOM 867 C C . GLY A 1 111 ? -7.582 26.141 17.516 1 88.75 111 GLY A C 1
ATOM 868 O O . GLY A 1 111 ? -7.578 24.922 17.656 1 88.75 111 GLY A O 1
ATOM 869 N N . VAL A 1 112 ? -7.816 26.75 16.375 1 92.19 112 VAL A N 1
ATOM 870 C CA . VAL A 1 112 ? -7.793 26.062 15.102 1 92.19 112 VAL A CA 1
ATOM 871 C C . VAL A 1 112 ? -6.457 26.297 14.406 1 92.19 112 VAL A C 1
ATOM 873 O O . VAL A 1 112 ? -5.992 27.438 14.305 1 92.19 112 VAL A O 1
ATOM 876 N N . PHE A 1 113 ? -5.949 25.234 13.984 1 94.75 113 PHE A N 1
ATOM 877 C CA . PHE A 1 113 ? -4.641 25.328 13.352 1 94.75 113 PHE A CA 1
ATOM 878 C C . PHE A 1 113 ? -4.754 25.141 11.844 1 94.75 113 PHE A C 1
ATOM 880 O O . PHE A 1 113 ? -5.52 24.312 11.367 1 94.75 113 PHE A O 1
ATOM 887 N N . PHE A 1 114 ? -3.912 25.953 11.094 1 95.44 114 PHE A N 1
ATOM 888 C CA . PHE A 1 114 ? -3.867 25.859 9.641 1 95.44 114 PHE A CA 1
ATOM 889 C C . PHE A 1 114 ? -2.432 25.703 9.148 1 95.44 114 PHE A C 1
ATOM 891 O O . PHE A 1 114 ? -1.513 26.312 9.695 1 95.44 114 PHE A O 1
ATOM 898 N N . THR A 1 115 ? -2.301 24.875 8.234 1 95.81 115 THR A N 1
ATOM 899 C CA . THR A 1 115 ? -1.16 24.766 7.336 1 95.81 115 THR A CA 1
ATOM 900 C C . THR A 1 115 ? -1.616 24.812 5.879 1 95.81 115 THR A C 1
ATOM 902 O O . THR A 1 115 ? -2.811 24.922 5.602 1 95.81 115 THR A O 1
ATOM 905 N N . ASP A 1 116 ? -0.627 24.828 5.047 1 95.56 116 ASP A N 1
ATOM 906 C CA . ASP A 1 116 ? -0.978 24.766 3.631 1 95.56 116 ASP A CA 1
ATOM 907 C C . ASP A 1 116 ? -1.787 23.516 3.312 1 95.56 116 ASP A C 1
ATOM 909 O O . ASP A 1 116 ? -2.736 23.562 2.527 1 95.56 116 ASP A O 1
ATOM 913 N N . SER A 1 117 ? -1.51 22.391 3.893 1 91.94 117 SER A N 1
ATOM 914 C CA . SER A 1 117 ? -2.215 21.141 3.672 1 91.94 117 SER A CA 1
ATOM 915 C C . SER A 1 117 ? -3.625 21.188 4.246 1 91.94 117 SER A C 1
ATOM 917 O O . SER A 1 117 ? -4.574 20.719 3.617 1 91.94 117 SER A O 1
ATOM 919 N N . TRP A 1 118 ? -3.758 21.766 5.395 1 90.62 118 TRP A N 1
ATOM 920 C CA . TRP A 1 118 ? -5.078 21.922 6 1 90.62 118 TRP A CA 1
ATOM 921 C C . TRP A 1 118 ? -5.949 22.859 5.18 1 90.62 118 TRP A C 1
ATOM 923 O O . TRP A 1 118 ? -7.156 22.656 5.059 1 90.62 118 TRP A O 1
ATOM 933 N N . LEU A 1 119 ? -5.332 23.922 4.711 1 94.31 119 LEU A N 1
ATOM 934 C CA . LEU A 1 119 ? -6.066 24.812 3.826 1 94.31 119 LEU A CA 1
ATOM 935 C C . LEU A 1 119 ? -6.574 24.062 2.596 1 94.31 119 LEU A C 1
ATOM 937 O O . LEU A 1 119 ? -7.727 24.234 2.197 1 94.31 119 LEU A O 1
ATOM 941 N N . ASP A 1 120 ? -5.688 23.266 2.018 1 92.5 120 ASP A N 1
ATOM 942 C CA . ASP A 1 120 ? -6.066 22.453 0.858 1 92.5 120 ASP A CA 1
ATOM 943 C C . ASP A 1 120 ? -7.27 21.578 1.171 1 92.5 120 ASP A C 1
ATOM 945 O O . ASP A 1 120 ? -8.188 21.453 0.356 1 92.5 120 ASP A O 1
ATOM 949 N N . PHE A 1 121 ? -7.238 20.984 2.307 1 87.44 121 PHE A N 1
ATOM 950 C CA . PHE A 1 121 ? -8.359 20.172 2.752 1 87.44 121 PHE A CA 1
ATOM 951 C C . PHE A 1 121 ? -9.633 21 2.861 1 87.44 121 PHE A C 1
ATOM 953 O O . PHE A 1 121 ? -10.695 20.594 2.395 1 87.44 121 PHE A O 1
ATOM 960 N N . THR A 1 122 ? -9.516 22.156 3.455 1 89.44 122 THR A N 1
ATOM 961 C CA . THR A 1 122 ? -10.648 23.047 3.643 1 89.44 122 THR A CA 1
ATOM 962 C C . THR A 1 122 ? -11.211 23.5 2.297 1 89.44 122 THR A C 1
ATOM 964 O O . THR A 1 122 ? -12.422 23.469 2.084 1 89.44 122 THR A O 1
ATOM 967 N N . ARG A 1 123 ? -10.359 23.781 1.429 1 92.5 123 ARG A N 1
ATOM 968 C CA . ARG A 1 123 ? -10.758 24.281 0.119 1 92.5 123 ARG A CA 1
ATOM 969 C C . ARG A 1 123 ? -11.5 23.219 -0.671 1 92.5 123 ARG A C 1
ATOM 971 O O . ARG A 1 123 ? -12.328 23.531 -1.529 1 92.5 123 ARG A O 1
ATOM 978 N N . ASN A 1 124 ? -11.234 22.031 -0.317 1 90.06 124 ASN A N 1
ATOM 979 C CA . ASN A 1 124 ? -11.891 20.938 -1.026 1 90.06 124 ASN A CA 1
ATOM 980 C C . ASN A 1 124 ? -13.141 20.469 -0.285 1 90.06 124 ASN A C 1
ATOM 982 O O . ASN A 1 124 ? -13.789 19.5 -0.71 1 90.06 124 ASN A O 1
ATOM 986 N N . SER A 1 125 ? -13.484 21.078 0.731 1 89.31 125 SER A N 1
ATOM 987 C CA . SER A 1 125 ? -14.68 20.75 1.5 1 89.31 125 SER A CA 1
ATOM 988 C C . SER A 1 125 ? -15.836 21.672 1.149 1 89.31 125 SER A C 1
ATOM 990 O O . SER A 1 125 ? -15.625 22.781 0.63 1 89.31 125 SER A O 1
ATOM 992 N N . PRO A 1 126 ? -17.062 21.203 1.456 1 90.38 126 PRO A N 1
ATOM 993 C CA . PRO A 1 126 ? -18.203 22.109 1.255 1 90.38 126 PRO A CA 1
ATOM 994 C C . PRO A 1 126 ? -18.188 23.312 2.184 1 90.38 126 PRO A C 1
ATOM 996 O O . PRO A 1 126 ? -18.922 24.281 1.968 1 90.38 126 PRO A O 1
ATOM 999 N N . LEU A 1 127 ? -17.328 23.375 3.131 1 90.25 127 LEU A N 1
ATOM 1000 C CA . LEU A 1 127 ? -17.281 24.453 4.117 1 90.25 127 LEU A CA 1
ATOM 1001 C C . LEU A 1 127 ? -16.266 25.516 3.709 1 90.25 127 LEU A C 1
ATOM 1003 O O . LEU A 1 127 ? -16 26.453 4.473 1 90.25 127 LEU A O 1
ATOM 1007 N N . ASP A 1 128 ? -15.781 25.375 2.529 1 95.38 128 ASP A N 1
ATOM 1008 C CA . ASP A 1 128 ? -14.875 26.375 1.985 1 95.38 128 ASP A CA 1
ATOM 1009 C C . ASP A 1 128 ? -15.562 27.75 1.92 1 95.38 128 ASP A C 1
ATOM 1011 O O . ASP A 1 128 ? -16.656 27.875 1.373 1 95.38 128 ASP A O 1
ATOM 1015 N N . LEU A 1 129 ? -14.875 28.734 2.373 1 94.69 129 LEU A N 1
ATOM 1016 C CA . LEU A 1 129 ? -15.453 30.078 2.465 1 94.69 129 LEU A CA 1
ATOM 1017 C C . LEU A 1 129 ? -15.797 30.609 1.08 1 94.69 129 LEU A C 1
ATOM 1019 O O . LEU A 1 129 ? -16.859 31.219 0.886 1 94.69 129 LEU A O 1
ATOM 1023 N N . ASP A 1 130 ? -14.922 30.391 0.14 1 95.5 130 ASP A N 1
ATOM 1024 C CA . ASP A 1 130 ? -15.164 30.859 -1.219 1 95.5 130 ASP A CA 1
ATOM 1025 C C . ASP A 1 130 ? -16.406 30.203 -1.814 1 95.5 130 ASP A C 1
ATOM 1027 O O . ASP A 1 130 ? -17.219 30.859 -2.475 1 95.5 130 ASP A O 1
ATOM 1031 N N . LYS A 1 131 ? -16.516 28.969 -1.549 1 96.38 131 LYS A N 1
ATOM 1032 C CA . LYS A 1 131 ? -17.688 28.234 -2.031 1 96.38 131 LYS A CA 1
ATOM 1033 C C . LYS A 1 131 ? -18.953 28.719 -1.341 1 96.38 131 LYS A C 1
ATOM 1035 O O . LYS A 1 131 ? -20 28.875 -1.986 1 96.38 131 LYS A O 1
ATOM 1040 N N . LEU A 1 132 ? -18.922 28.875 -0.072 1 95.81 132 LEU A N 1
ATOM 1041 C CA . LEU A 1 132 ? -20.062 29.359 0.701 1 95.81 132 LEU A CA 1
ATOM 1042 C C . LEU A 1 132 ? -20.484 30.75 0.241 1 95.81 132 LEU A C 1
ATOM 1044 O O . LEU A 1 132 ? -21.688 31.031 0.133 1 95.81 132 LEU A O 1
ATOM 1048 N N . GLU A 1 133 ? -19.562 31.578 -0.038 1 96.44 133 GLU A N 1
ATOM 1049 C CA . GLU A 1 133 ? -19.859 32.938 -0.502 1 96.44 133 GLU A CA 1
ATOM 1050 C C . GLU A 1 133 ? -20.484 32.906 -1.895 1 96.44 133 GLU A C 1
ATOM 1052 O O . GLU A 1 133 ? -21.375 33.719 -2.199 1 96.44 133 GLU A O 1
ATOM 1057 N N . ALA A 1 134 ? -19.984 32.031 -2.662 1 96.5 134 ALA A N 1
ATOM 1058 C CA . ALA A 1 134 ? -20.547 31.891 -4 1 96.5 134 ALA A CA 1
ATOM 1059 C C . ALA A 1 134 ? -22 31.406 -3.934 1 96.5 134 ALA A C 1
ATOM 1061 O O . ALA A 1 134 ? -22.844 31.828 -4.73 1 96.5 134 ALA A O 1
ATOM 1062 N N . GLU A 1 135 ? -22.312 30.625 -2.98 1 96.44 135 GLU A N 1
ATOM 1063 C CA . GLU A 1 135 ? -23.625 30 -2.85 1 96.44 135 GLU A CA 1
ATOM 1064 C C . GLU A 1 135 ? -24.594 30.922 -2.107 1 96.44 135 GLU A C 1
ATOM 1066 O O . GLU A 1 135 ? -25.766 31.016 -2.465 1 96.44 135 GLU A O 1
ATOM 1071 N N . ARG A 1 136 ? -24.125 31.641 -1.13 1 96.12 136 ARG A N 1
ATOM 1072 C CA . ARG A 1 136 ? -25.031 32.312 -0.195 1 96.12 136 ARG A CA 1
ATOM 1073 C C . ARG A 1 136 ? -24.75 33.812 -0.13 1 96.12 136 ARG A C 1
ATOM 1075 O O . ARG A 1 136 ? -25.422 34.531 0.589 1 96.12 136 ARG A O 1
ATOM 1082 N N . GLY A 1 137 ? -23.734 34.219 -0.833 1 96.25 137 GLY A N 1
ATOM 1083 C CA . GLY A 1 137 ? -23.281 35.594 -0.673 1 96.25 137 GLY A CA 1
ATOM 1084 C C . GLY A 1 137 ? -22.391 35.781 0.542 1 96.25 137 GLY A C 1
ATOM 1085 O O . GLY A 1 137 ? -22.328 34.906 1.413 1 96.25 137 GLY A O 1
ATOM 1086 N N . LYS A 1 138 ? -21.703 36.906 0.655 1 96 138 LYS A N 1
ATOM 1087 C CA . LYS A 1 138 ? -20.766 37.188 1.726 1 96 138 LYS A CA 1
ATOM 1088 C C . LYS A 1 138 ? -21.453 37.188 3.086 1 96 138 LYS A C 1
ATOM 1090 O O . LYS A 1 138 ? -20.969 36.562 4.031 1 96 138 LYS A O 1
ATOM 1095 N N . GLU A 1 139 ? -22.578 37.812 3.178 1 96.38 139 GLU A N 1
ATOM 1096 C CA . GLU A 1 139 ? -23.297 37.938 4.441 1 96.38 139 GLU A CA 1
ATOM 1097 C C . GLU A 1 139 ? -23.859 36.594 4.871 1 96.38 139 GLU A C 1
ATOM 1099 O O . GLU A 1 139 ? -23.781 36.219 6.047 1 96.38 139 GLU A O 1
ATOM 1104 N N . GLY A 1 140 ? -24.438 35.969 3.969 1 96.38 140 GLY A N 1
ATOM 1105 C CA . GLY A 1 140 ? -24.953 34.625 4.262 1 96.38 140 GLY A CA 1
ATOM 1106 C C . GLY A 1 140 ? -23.875 33.656 4.703 1 96.38 140 GLY A C 1
ATOM 1107 O O . GLY A 1 140 ? -24.078 32.875 5.641 1 96.38 140 GLY A O 1
ATOM 1108 N N . ALA A 1 141 ? -22.781 33.656 3.971 1 96.56 141 ALA A N 1
ATOM 1109 C CA . ALA A 1 141 ? -21.656 32.812 4.324 1 96.56 141 ALA A CA 1
ATOM 1110 C C . ALA A 1 141 ? -21.156 33.125 5.73 1 96.56 141 ALA A C 1
ATOM 1112 O O . ALA A 1 141 ? -20.906 32.188 6.52 1 96.56 141 ALA A O 1
ATOM 1113 N N . ALA A 1 142 ? -21.062 34.344 6.016 1 95.06 142 ALA A N 1
ATOM 1114 C CA . ALA A 1 142 ? -20.594 34.781 7.336 1 95.06 142 ALA A CA 1
ATOM 1115 C C . ALA A 1 142 ? -21.547 34.281 8.43 1 95.06 142 ALA A C 1
ATOM 1117 O O . ALA A 1 142 ? -21.094 33.812 9.469 1 95.06 142 ALA A O 1
ATOM 1118 N N . LYS A 1 143 ? -22.812 34.438 8.242 1 95.38 143 LYS A N 1
ATOM 1119 C CA . LYS A 1 143 ? -23.797 33.969 9.203 1 95.38 143 LYS A CA 1
ATOM 1120 C C . LYS A 1 143 ? -23.703 32.469 9.414 1 95.38 143 LYS A C 1
ATOM 1122 O O . LYS A 1 143 ? -23.797 31.984 10.547 1 95.38 143 LYS A O 1
ATOM 1127 N N . PHE A 1 144 ? -23.594 31.859 8.367 1 95 144 PHE A N 1
ATOM 1128 C CA . PHE A 1 144 ? -23.484 30.406 8.422 1 95 144 PHE A CA 1
ATOM 1129 C C . PHE A 1 144 ? -22.25 29.969 9.195 1 95 144 PHE A C 1
ATOM 1131 O O . PHE A 1 144 ? -22.328 29.109 10.07 1 95 144 PHE A O 1
ATOM 1138 N N . ILE A 1 145 ? -21.078 30.531 8.844 1 94 145 ILE A N 1
ATOM 1139 C CA . ILE A 1 145 ? -19.812 30.203 9.477 1 94 145 ILE A CA 1
ATOM 1140 C C . ILE A 1 145 ? -19.875 30.531 10.969 1 94 145 ILE A C 1
ATOM 1142 O O . ILE A 1 145 ? -19.406 29.766 11.797 1 94 145 ILE A O 1
ATOM 1146 N N . LYS A 1 146 ? -20.453 31.594 11.352 1 93.31 146 LYS A N 1
ATOM 1147 C CA . LYS A 1 146 ? -20.594 31.984 12.75 1 93.31 146 LYS A CA 1
ATOM 1148 C C . LYS A 1 146 ? -21.453 30.969 13.516 1 93.31 14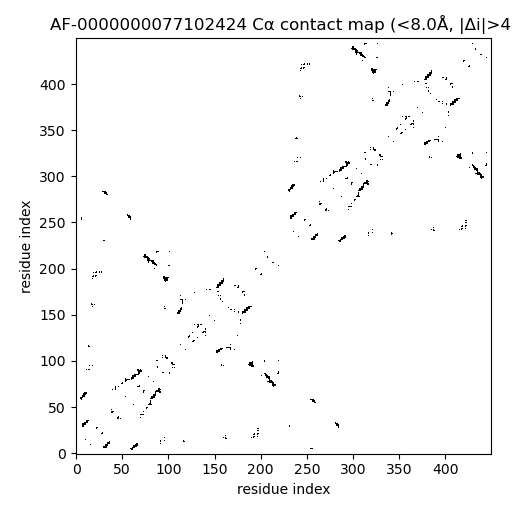6 LYS A C 1
ATOM 1150 O O . LYS A 1 146 ? -21.188 30.672 14.68 1 93.31 146 LYS A O 1
ATOM 1155 N N . LYS A 1 147 ? -22.438 30.484 12.867 1 92.88 147 LYS A N 1
ATOM 1156 C CA . LYS A 1 147 ? -23.297 29.484 13.484 1 92.88 147 LYS A CA 1
ATOM 1157 C C . LYS A 1 147 ? -22.547 28.172 13.703 1 92.88 147 LYS A C 1
ATOM 1159 O O . LYS A 1 147 ? -22.734 27.516 14.727 1 92.88 147 LYS A O 1
ATOM 1164 N N . LEU A 1 148 ? -21.75 27.938 12.719 1 88.44 148 LEU A N 1
ATOM 1165 C CA . LEU A 1 148 ? -21.062 26.641 12.719 1 88.44 148 LEU A CA 1
ATOM 1166 C C . LEU A 1 148 ? -19.906 26.656 13.711 1 88.44 148 LEU A C 1
ATOM 1168 O O . LEU A 1 148 ? -19.672 25.672 14.414 1 88.44 148 LEU A O 1
ATOM 1172 N N . TYR A 1 149 ? -19.156 27.828 13.789 1 85.06 149 TYR A N 1
ATOM 1173 C CA . TYR A 1 149 ? -17.875 27.844 14.5 1 85.06 149 TYR A CA 1
ATOM 1174 C C . TYR A 1 149 ? -17.906 28.844 15.648 1 85.06 149 TYR A C 1
ATOM 1176 O O . TYR A 1 149 ? -16.875 29.094 16.297 1 85.06 149 TYR A O 1
ATOM 1184 N N . GLY A 1 150 ? -18.922 29.438 15.984 1 76.94 150 GLY A N 1
ATOM 1185 C CA . GLY A 1 150 ? -19.062 30.703 16.672 1 76.94 150 GLY A CA 1
ATOM 1186 C C . GLY A 1 150 ? -18.328 30.75 18 1 76.94 150 GLY A C 1
ATOM 1187 O O . GLY A 1 150 ? -17.953 31.828 18.469 1 76.94 150 GLY A O 1
ATOM 1188 N N . ARG A 1 151 ? -17.969 29.719 18.5 1 86.19 151 ARG A N 1
ATOM 1189 C CA . ARG A 1 151 ? -17.203 29.844 19.734 1 86.19 151 ARG A CA 1
ATOM 1190 C C . ARG A 1 151 ? -15.703 29.781 19.469 1 86.19 151 ARG A C 1
ATOM 1192 O O . ARG A 1 151 ? -14.898 30.156 20.328 1 86.19 151 ARG A O 1
ATOM 1199 N N . ILE A 1 152 ? -15.344 29.453 18.297 1 88.62 152 ILE A N 1
ATOM 1200 C CA . ILE A 1 152 ? -13.945 29.375 17.891 1 88.62 152 ILE A CA 1
ATOM 1201 C C . ILE A 1 152 ? -13.438 30.766 17.5 1 88.62 152 ILE A C 1
ATOM 1203 O O . ILE A 1 152 ? -14.008 31.422 16.625 1 88.62 152 ILE A O 1
ATOM 1207 N N . ASN A 1 153 ? -12.391 31.266 18.203 1 90.62 153 ASN A N 1
ATOM 1208 C CA . ASN A 1 153 ? -11.914 32.594 17.844 1 90.62 153 ASN A CA 1
ATOM 1209 C C . ASN A 1 153 ? -10.391 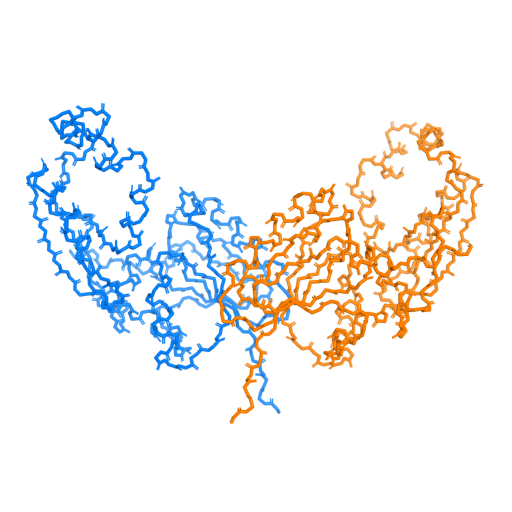32.688 17.922 1 90.62 153 ASN A C 1
ATOM 1211 O O . ASN A 1 153 ? -9.828 33.781 17.922 1 90.62 153 ASN A O 1
ATOM 1215 N N . GLN A 1 154 ? -9.75 31.609 18.141 1 95.44 154 GLN A N 1
ATOM 1216 C CA . GLN A 1 154 ? -8.289 31.562 18.078 1 95.44 154 GLN A CA 1
ATOM 1217 C C . GLN A 1 154 ? -7.809 30.75 16.891 1 95.44 154 GLN A C 1
ATOM 1219 O O . GLN A 1 154 ? -8.125 29.562 16.766 1 95.44 154 GLN A O 1
ATOM 1224 N N . PHE A 1 155 ? -7.102 31.406 16.031 1 95.88 155 PHE A N 1
ATOM 1225 C CA . PHE A 1 155 ? -6.582 30.75 14.828 1 95.88 155 PHE A CA 1
ATOM 1226 C C . PHE A 1 155 ? -5.059 30.781 14.812 1 95.88 155 PHE A C 1
ATOM 1228 O O . PHE A 1 155 ? -4.449 31.797 15.141 1 95.88 155 PHE A O 1
ATOM 1235 N N . TYR A 1 156 ? -4.527 29.672 14.516 1 97.06 156 TYR A N 1
ATOM 1236 C CA . TYR A 1 156 ? -3.074 29.547 14.453 1 97.06 156 TYR A CA 1
ATOM 1237 C C . TYR A 1 156 ? -2.627 29.109 13.062 1 97.06 156 TYR A C 1
ATOM 1239 O O . TYR A 1 156 ? -3.26 28.25 12.438 1 97.06 156 TYR A O 1
ATOM 1247 N N . ILE A 1 157 ? -1.618 29.75 12.516 1 97.94 157 ILE A N 1
ATOM 1248 C CA . ILE A 1 157 ? -0.934 29.328 11.297 1 97.94 157 ILE A CA 1
ATOM 1249 C C . ILE A 1 157 ? 0.427 28.734 11.656 1 97.94 157 ILE A C 1
ATOM 1251 O O . ILE A 1 157 ? 1.259 29.391 12.281 1 97.94 157 ILE A O 1
ATOM 1255 N N . ILE A 1 158 ? 0.639 27.5 11.32 1 97.88 158 ILE A N 1
ATOM 1256 C CA . ILE A 1 158 ? 1.926 26.859 11.594 1 97.88 158 ILE A CA 1
ATOM 1257 C C . ILE A 1 158 ? 2.891 27.141 10.445 1 97.88 158 ILE A C 1
ATOM 1259 O O . ILE A 1 158 ? 2.68 26.688 9.32 1 97.88 158 ILE A O 1
ATOM 1263 N N . ASP A 1 159 ? 3.9 27.906 10.719 1 98.38 159 ASP A N 1
ATOM 1264 C CA . ASP A 1 159 ? 4.957 28.203 9.75 1 98.38 159 ASP A CA 1
ATOM 1265 C C . ASP A 1 159 ? 6.105 27.203 9.875 1 98.38 159 ASP A C 1
ATOM 1267 O O . ASP A 1 159 ? 6.957 27.312 10.758 1 98.38 159 ASP A O 1
ATOM 1271 N N . THR A 1 160 ? 6.199 26.203 8.953 1 98 160 THR A N 1
ATOM 1272 C CA . THR A 1 160 ? 7.254 25.203 8.984 1 98 160 THR A CA 1
ATOM 1273 C C . THR A 1 160 ? 8.391 25.578 8.047 1 98 160 THR A C 1
ATOM 1275 O O . THR A 1 160 ? 9.445 24.938 8.039 1 98 160 THR A O 1
ATOM 1278 N N . GLY A 1 161 ? 8.148 26.625 7.23 1 98.06 161 GLY A N 1
ATOM 1279 C CA . GLY A 1 161 ? 9.117 27.016 6.219 1 98.06 161 GLY A CA 1
ATOM 1280 C C . GLY A 1 161 ? 9.055 26.156 4.969 1 98.06 161 GLY A C 1
ATOM 1281 O O . GLY A 1 161 ? 9.844 26.359 4.039 1 98.06 161 GLY A O 1
ATOM 1282 N N . CYS A 1 162 ? 8.055 25.297 4.902 1 98.06 162 CYS A N 1
ATOM 1283 C CA . CYS A 1 162 ? 8.047 24.312 3.826 1 98.06 162 CYS A CA 1
ATOM 1284 C C . CYS A 1 162 ? 7 24.656 2.775 1 98.06 162 CYS A C 1
ATOM 1286 O O . CYS A 1 162 ? 6.805 23.906 1.816 1 98.06 162 CYS A O 1
ATOM 1288 N N . TYR A 1 163 ? 6.266 25.75 2.926 1 97.5 163 TYR A N 1
ATOM 1289 C CA . TYR A 1 163 ? 5.238 26.141 1.97 1 97.5 163 TYR A CA 1
ATOM 1290 C C . TYR A 1 163 ? 5.039 27.656 1.979 1 97.5 163 TYR A C 1
ATOM 1292 O O . TYR A 1 163 ? 5.523 28.344 2.877 1 97.5 163 TYR A O 1
ATOM 1300 N N . ASP A 1 164 ? 4.348 28.172 0.951 1 97.5 164 ASP A N 1
ATOM 1301 C CA . ASP A 1 164 ? 4.012 29.594 0.866 1 97.5 164 ASP A CA 1
ATOM 1302 C C . ASP A 1 164 ? 2.895 29.953 1.845 1 97.5 164 ASP A C 1
ATOM 1304 O O . ASP A 1 164 ? 1.804 29.375 1.786 1 97.5 164 ASP A O 1
ATOM 1308 N N . LEU A 1 165 ? 3.158 30.906 2.725 1 97.81 165 LEU A N 1
ATOM 1309 C CA . LEU A 1 165 ? 2.229 31.266 3.787 1 97.81 165 LEU A CA 1
ATOM 1310 C C . LEU A 1 165 ? 1.123 32.188 3.256 1 97.81 165 LEU A C 1
ATOM 1312 O O . LEU A 1 165 ? 0.087 32.344 3.902 1 97.81 165 LEU A O 1
ATOM 1316 N N . THR A 1 166 ? 1.353 32.781 2.137 1 97.94 166 THR A N 1
ATOM 1317 C CA . THR A 1 166 ? 0.513 33.875 1.647 1 97.94 166 THR A CA 1
ATOM 1318 C C . THR A 1 166 ? -0.938 33.406 1.513 1 97.94 166 THR A C 1
ATOM 1320 O O . THR A 1 166 ? -1.841 34.031 2.092 1 97.94 166 THR A O 1
ATOM 1323 N N . PRO A 1 167 ? -1.173 32.312 0.774 1 97.56 167 PRO A N 1
ATOM 1324 C CA . PRO A 1 167 ? -2.572 31.891 0.649 1 97.56 167 PRO A CA 1
ATOM 1325 C C . PRO A 1 167 ? -3.201 31.531 1.992 1 97.56 167 PRO A C 1
ATOM 1327 O O . PRO A 1 167 ? -4.391 31.781 2.207 1 97.56 167 PRO A O 1
ATOM 1330 N N . VAL A 1 168 ? -2.445 30.953 2.891 1 98.06 168 VAL A N 1
ATOM 1331 C CA . VAL A 1 168 ? -2.955 30.531 4.191 1 98.06 168 VAL A CA 1
ATOM 1332 C C . VAL A 1 168 ? -3.303 31.766 5.027 1 98.06 168 VAL A C 1
ATOM 1334 O O . VAL A 1 168 ? -4.391 31.844 5.609 1 98.06 168 VAL A O 1
ATOM 1337 N N . ARG A 1 169 ? -2.42 32.781 5.035 1 98.06 169 ARG A N 1
ATOM 1338 C CA . ARG A 1 169 ? -2.656 34.031 5.746 1 98.06 169 ARG A CA 1
ATOM 1339 C C . ARG A 1 169 ? -3.939 34.688 5.262 1 98.06 169 ARG A C 1
ATOM 1341 O O . ARG A 1 169 ? -4.777 35.094 6.074 1 98.06 169 ARG A O 1
ATOM 1348 N N . LYS A 1 170 ? -4.031 34.719 3.982 1 97.56 170 LYS A N 1
ATOM 1349 C CA . LYS A 1 170 ? -5.195 35.375 3.391 1 97.56 170 LYS A CA 1
ATOM 1350 C C . LYS A 1 170 ? -6.488 34.688 3.822 1 97.56 170 LYS A C 1
ATOM 1352 O O . LYS A 1 170 ? -7.438 35.375 4.242 1 97.56 170 LYS A O 1
ATOM 1357 N N . TYR A 1 171 ? -6.504 33.438 3.762 1 97.19 171 TYR A N 1
ATOM 1358 C CA . TYR A 1 171 ? -7.699 32.656 4.098 1 97.19 171 TYR A CA 1
ATOM 1359 C C . TYR A 1 171 ? -8.016 32.781 5.586 1 97.19 171 TYR A C 1
ATOM 1361 O O . TYR A 1 171 ? -9.156 33.031 5.969 1 97.19 171 TYR A O 1
ATOM 1369 N N . VAL A 1 172 ? -7.051 32.594 6.445 1 96.62 172 VAL A N 1
ATOM 1370 C CA . VAL A 1 172 ? -7.238 32.531 7.891 1 96.62 172 VAL A CA 1
ATOM 1371 C C . VAL A 1 172 ? -7.652 33.906 8.414 1 96.62 172 VAL A C 1
ATOM 1373 O O . VAL A 1 172 ? -8.484 34.031 9.312 1 96.62 172 VAL A O 1
ATOM 1376 N N . ARG A 1 173 ? -7.137 34.969 7.852 1 96.94 173 ARG A N 1
ATOM 1377 C CA . ARG A 1 173 ? -7.496 36.312 8.266 1 96.94 173 ARG A CA 1
ATOM 1378 C C . ARG A 1 173 ? -8.961 36.594 7.965 1 96.94 173 ARG A C 1
ATOM 1380 O O . ARG A 1 173 ? -9.648 37.25 8.758 1 96.94 173 ARG A O 1
ATOM 1387 N N . ARG A 1 174 ? -9.414 36.125 6.836 1 95.56 174 ARG A N 1
ATOM 1388 C CA . ARG A 1 174 ? -10.828 36.281 6.5 1 95.56 174 ARG A CA 1
ATOM 1389 C C . ARG A 1 174 ? -11.711 35.531 7.5 1 95.56 174 ARG A C 1
ATOM 1391 O O . ARG A 1 174 ? -12.711 36.062 7.969 1 95.56 174 ARG A O 1
ATOM 1398 N N . MET A 1 175 ? -11.336 34.312 7.828 1 94.62 175 MET A N 1
ATOM 1399 C CA . MET A 1 175 ? -12.078 33.531 8.797 1 94.62 175 MET A CA 1
ATOM 1400 C C . MET A 1 175 ? -12.094 34.188 10.164 1 94.62 175 MET A C 1
ATOM 1402 O O . MET A 1 175 ? -13.141 34.281 10.805 1 94.62 175 MET A O 1
ATOM 1406 N N . ALA A 1 176 ? -10.906 34.625 10.57 1 95.56 176 ALA A N 1
ATOM 1407 C CA . ALA A 1 176 ? -10.773 35.281 11.859 1 95.56 176 ALA A CA 1
ATOM 1408 C C . ALA A 1 176 ? -11.625 36.531 11.914 1 95.56 176 ALA A C 1
ATOM 1410 O O . ALA A 1 176 ? -12.227 36.844 12.945 1 95.56 176 ALA A O 1
ATOM 1411 N N . HIS A 1 177 ? -11.688 37.25 10.82 1 95.44 177 HIS A N 1
ATOM 1412 C CA . HIS A 1 177 ? -12.5 38.469 10.75 1 95.44 177 HIS A CA 1
ATOM 1413 C C . HIS A 1 177 ? -13.977 38.125 10.938 1 95.44 177 HIS A C 1
ATOM 1415 O O . HIS A 1 177 ? -14.664 38.781 11.719 1 95.44 177 HIS A O 1
ATOM 1421 N N . ILE A 1 178 ? -14.422 37.156 10.266 1 94.75 178 ILE A N 1
ATOM 1422 C CA . ILE A 1 178 ? -15.82 36.75 10.32 1 94.75 178 ILE A CA 1
ATOM 1423 C C . ILE A 1 178 ? -16.172 36.312 11.742 1 94.75 178 ILE A C 1
ATOM 1425 O O . ILE A 1 178 ? -17.25 36.656 12.242 1 94.75 178 ILE A O 1
ATOM 1429 N N . LEU A 1 179 ? -15.273 35.719 12.453 1 94.75 179 LEU A N 1
ATOM 1430 C CA . LEU A 1 179 ? -15.562 35.094 13.734 1 94.75 179 LEU A CA 1
ATOM 1431 C C . LEU A 1 179 ? -15.062 35.969 14.891 1 94.75 179 LEU A C 1
ATOM 1433 O O . LEU A 1 179 ? -15.039 35.531 16.031 1 94.75 179 LEU A O 1
ATOM 1437 N N . ASN A 1 180 ? -14.664 37.156 14.547 1 94.44 180 ASN A N 1
ATOM 1438 C CA . ASN A 1 180 ? -14.117 38.062 15.531 1 94.44 180 ASN A CA 1
ATOM 1439 C C . ASN A 1 180 ? -13.016 37.406 16.359 1 94.44 180 ASN A C 1
ATOM 1441 O O . ASN A 1 180 ? -13.062 37.438 17.594 1 94.44 180 ASN A O 1
ATOM 1445 N N . GLY A 1 181 ? -12.062 36.781 15.617 1 95.69 181 GLY A N 1
ATOM 1446 C CA . GLY A 1 181 ? -11.008 36.031 16.266 1 95.69 181 GLY A CA 1
ATOM 1447 C C . GLY A 1 181 ? -9.625 36.625 16.047 1 95.69 181 GLY A C 1
ATOM 1448 O O . GLY A 1 181 ? -9.492 37.719 15.461 1 95.69 181 GLY A O 1
ATOM 1449 N N . THR A 1 182 ? -8.625 35.969 16.672 1 96 182 THR A N 1
ATOM 1450 C CA . THR A 1 182 ? -7.223 36.375 16.531 1 96 182 THR A CA 1
ATOM 1451 C C . THR A 1 182 ? -6.461 35.375 15.672 1 96 182 THR A C 1
ATOM 1453 O O . THR A 1 182 ? -6.879 34.219 15.539 1 96 182 THR A O 1
ATOM 1456 N N . VAL A 1 183 ? -5.418 35.844 15.023 1 97.31 183 VAL A N 1
ATOM 1457 C CA . VAL A 1 183 ? -4.531 35 14.234 1 97.31 183 VAL A CA 1
ATOM 1458 C C . VAL A 1 183 ? -3.111 35.062 14.789 1 97.31 183 VAL A C 1
ATOM 1460 O O . VAL A 1 183 ? -2.586 36.156 15.016 1 97.31 183 VAL A O 1
ATOM 1463 N N . GLU A 1 184 ? -2.623 34 15.141 1 97.19 184 GLU A N 1
ATOM 1464 C CA . GLU A 1 184 ? -1.231 33.906 15.57 1 97.19 184 GLU A CA 1
ATOM 1465 C C . GLU A 1 184 ? -0.44 32.969 14.672 1 97.19 184 GLU A C 1
ATOM 1467 O O . GLU A 1 184 ? -0.931 31.891 14.305 1 97.19 184 GLU A O 1
ATOM 1472 N N . GLU A 1 185 ? 0.688 33.406 14.203 1 97.31 185 GLU A N 1
ATOM 1473 C CA . GLU A 1 185 ? 1.607 32.531 13.477 1 97.31 185 GLU A CA 1
ATOM 1474 C C . GLU A 1 185 ? 2.639 31.906 14.422 1 97.31 185 GLU A C 1
ATOM 1476 O O . GLU A 1 185 ? 3.303 32.625 15.18 1 97.31 185 GLU A O 1
ATOM 1481 N N . ILE A 1 186 ? 2.709 30.656 14.43 1 96.56 186 ILE A N 1
ATOM 1482 C CA . ILE A 1 186 ? 3.656 29.953 15.297 1 96.56 186 ILE A CA 1
ATOM 1483 C C . ILE A 1 186 ? 4.621 29.125 14.453 1 96.56 186 ILE A C 1
ATOM 1485 O O . ILE A 1 186 ? 4.262 28.656 13.367 1 96.56 186 ILE A O 1
ATOM 1489 N N . GLN A 1 187 ? 5.836 29 14.977 1 96.69 187 GLN A N 1
ATOM 1490 C CA . GLN A 1 187 ? 6.848 28.219 14.266 1 96.69 187 GLN A CA 1
ATOM 1491 C C . GLN A 1 187 ? 6.637 26.719 14.477 1 96.69 187 GLN A C 1
ATOM 1493 O O . GLN A 1 187 ? 6.457 26.266 15.609 1 96.69 187 GLN A O 1
ATOM 1498 N N . GLY A 1 188 ? 6.523 25.969 13.398 1 97.31 188 GLY A N 1
ATOM 1499 C CA . GLY A 1 188 ? 6.543 24.516 13.438 1 97.31 188 GLY A CA 1
ATOM 1500 C C . GLY A 1 188 ? 7.91 23.938 13.125 1 97.31 188 GLY A C 1
ATOM 1501 O O . GLY A 1 188 ? 8.453 24.156 12.039 1 97.31 188 GLY A O 1
ATOM 1502 N N . GLN A 1 189 ? 8.414 23.188 14.07 1 97.69 189 GLN A N 1
ATOM 1503 C CA . GLN A 1 189 ? 9.758 22.656 13.875 1 97.69 189 GLN A CA 1
ATOM 1504 C C . GLN A 1 189 ? 9.719 21.234 13.32 1 97.69 189 GLN A C 1
ATOM 1506 O O . GLN A 1 189 ? 10.711 20.734 12.781 1 97.69 189 GLN A O 1
ATOM 1511 N N . TYR A 1 190 ? 8.664 20.562 13.391 1 97.75 190 TYR A N 1
ATOM 1512 C CA . TYR A 1 190 ? 8.438 19.188 12.945 1 97.75 190 TYR A CA 1
ATOM 1513 C C . TYR A 1 190 ? 9.617 18.297 13.312 1 97.75 190 TYR A C 1
ATOM 1515 O O . TYR A 1 190 ? 10.125 17.562 12.469 1 97.75 190 TYR A O 1
ATOM 1523 N N . GLY A 1 191 ? 10.039 18.359 14.594 1 98 191 GLY A N 1
ATOM 1524 C CA . GLY A 1 191 ? 11.188 17.641 15.109 1 98 191 GLY A CA 1
ATOM 1525 C C . GLY A 1 191 ? 11.047 16.125 14.961 1 98 191 GLY A C 1
ATOM 1526 O O . GLY A 1 191 ? 12.031 15.438 14.68 1 98 191 GLY A O 1
ATOM 1527 N N . ILE A 1 192 ? 9.922 15.633 15.102 1 97.62 192 ILE A N 1
ATOM 1528 C CA . ILE A 1 192 ? 9.656 14.203 14.977 1 97.62 192 ILE A CA 1
ATOM 1529 C C . ILE A 1 192 ? 9.992 13.734 13.562 1 97.62 192 ILE A C 1
ATOM 1531 O O . ILE A 1 192 ? 10.586 12.664 13.383 1 97.62 192 ILE A O 1
ATOM 1535 N N . LEU A 1 193 ? 9.609 14.531 12.547 1 98.56 193 LEU A N 1
ATOM 1536 C CA . LEU A 1 193 ? 9.922 14.172 11.164 1 98.56 193 LEU A CA 1
ATOM 1537 C C . LEU A 1 193 ? 11.43 14.203 10.93 1 98.56 193 LEU A C 1
ATOM 1539 O O . LEU A 1 193 ? 11.969 13.359 10.195 1 98.56 193 LEU A O 1
ATOM 1543 N N . LYS A 1 194 ? 12.102 15.133 11.531 1 98.62 194 LYS A N 1
ATOM 1544 C CA . LYS A 1 194 ? 13.555 15.211 11.414 1 98.62 194 LYS A CA 1
ATOM 1545 C C . LYS A 1 194 ? 14.219 13.992 12.047 1 98.62 194 LYS A C 1
ATOM 1547 O O . LYS A 1 194 ? 15.195 13.453 11.508 1 98.62 194 LYS A O 1
ATOM 1552 N N . LYS A 1 195 ? 13.688 13.555 13.18 1 98.31 195 LYS A N 1
ATOM 1553 C CA . LYS A 1 195 ? 14.203 12.344 13.805 1 98.31 195 LYS A CA 1
ATOM 1554 C C . LYS A 1 195 ? 13.992 11.125 12.906 1 98.31 195 LYS A C 1
ATOM 1556 O O . LYS A 1 195 ? 14.883 10.281 12.773 1 98.31 195 LYS A O 1
ATOM 1561 N N . ILE A 1 196 ? 12.812 11.031 12.32 1 98.12 196 ILE A N 1
ATOM 1562 C CA . ILE A 1 196 ? 12.523 9.938 11.398 1 98.12 196 ILE A CA 1
ATOM 1563 C C . ILE A 1 196 ? 13.516 9.961 10.242 1 98.12 196 ILE A C 1
ATOM 1565 O O . ILE A 1 196 ? 14.094 8.93 9.891 1 98.12 196 ILE A O 1
ATOM 1569 N N . ALA A 1 197 ? 13.766 11.133 9.68 1 98.31 197 ALA A N 1
ATOM 1570 C CA . ALA A 1 197 ? 14.688 11.297 8.555 1 98.31 197 ALA A CA 1
ATOM 1571 C C . ALA A 1 197 ? 16.109 10.883 8.938 1 98.31 197 ALA A C 1
ATOM 1573 O O . ALA A 1 197 ? 16.875 10.414 8.094 1 98.31 197 ALA A O 1
ATOM 1574 N N . LYS A 1 198 ? 16.391 11.016 10.195 1 98.06 198 LYS A N 1
ATOM 1575 C CA . LYS A 1 198 ? 17.719 10.68 10.688 1 98.06 198 LYS A CA 1
ATOM 1576 C C . LYS A 1 198 ? 17.766 9.242 11.211 1 98.06 198 LYS A C 1
ATOM 1578 O O . LYS A 1 198 ? 18.812 8.789 11.695 1 98.06 198 LYS A O 1
ATOM 1583 N N . ASN A 1 199 ? 16.656 8.562 11.172 1 96.62 199 ASN A N 1
ATOM 1584 C CA . ASN A 1 199 ? 16.516 7.23 11.742 1 96.62 199 ASN A CA 1
ATOM 1585 C C . ASN A 1 199 ? 16.875 7.215 13.227 1 96.62 199 ASN A C 1
ATOM 1587 O O . ASN A 1 199 ? 17.562 6.312 13.695 1 96.62 199 ASN A O 1
ATOM 1591 N N . GLN A 1 200 ? 16.469 8.258 13.898 1 97.44 200 GLN A N 1
ATOM 1592 C CA . GLN A 1 200 ? 16.672 8.375 15.336 1 97.44 200 GLN A CA 1
ATOM 1593 C C . GLN A 1 200 ? 15.367 8.156 16.094 1 97.44 200 GLN A C 1
ATOM 1595 O O . GLN A 1 200 ? 14.555 9.078 16.234 1 97.44 200 GLN A O 1
ATOM 1600 N N . PHE A 1 201 ? 15.242 6.945 16.594 1 97.25 201 PHE A N 1
ATOM 1601 C CA . PHE A 1 201 ? 14.016 6.582 17.281 1 97.25 201 PHE A CA 1
ATOM 1602 C C . PHE A 1 201 ? 14.266 6.441 18.781 1 97.25 201 PHE A C 1
ATOM 1604 O O . PHE A 1 201 ? 14.641 5.367 19.266 1 97.25 201 PHE A O 1
ATOM 1611 N N . ASP A 1 202 ? 14.055 7.527 19.484 1 96.5 202 ASP A N 1
ATOM 1612 C CA . ASP A 1 202 ? 14.281 7.59 20.938 1 96.5 202 ASP A CA 1
ATOM 1613 C C . ASP A 1 202 ? 12.969 7.438 21.703 1 96.5 202 ASP A C 1
ATOM 1615 O O . ASP A 1 202 ? 12.055 6.742 21.25 1 96.5 202 ASP A O 1
ATOM 1619 N N . GLU A 1 203 ? 12.805 8.023 22.891 1 95.19 203 GLU A N 1
ATOM 1620 C CA . GLU A 1 203 ? 11.656 7.859 23.781 1 95.19 203 GLU A CA 1
ATOM 1621 C C . GLU A 1 203 ? 10.406 8.492 23.172 1 95.19 203 GLU A C 1
ATOM 1623 O O . GLU A 1 203 ? 9.289 8.242 23.641 1 95.19 203 GLU A O 1
ATOM 1628 N N . ASP A 1 204 ? 10.57 9.258 22.203 1 95.88 204 ASP A N 1
ATOM 1629 C CA . ASP A 1 204 ? 9.438 9.914 21.562 1 95.88 204 ASP A CA 1
ATOM 1630 C C . ASP A 1 204 ? 8.695 8.953 20.641 1 95.88 204 ASP A C 1
ATOM 1632 O O . ASP A 1 204 ? 7.648 9.297 20.078 1 95.88 204 ASP A O 1
ATOM 1636 N N . PHE A 1 205 ? 9.203 7.742 20.531 1 96.19 205 PHE A N 1
ATOM 1637 C CA . PHE A 1 205 ? 8.609 6.742 19.641 1 96.19 205 PHE A CA 1
ATOM 1638 C C . PHE A 1 205 ? 8.281 5.469 20.422 1 96.19 205 PHE A C 1
ATOM 1640 O O . PHE A 1 205 ? 8.945 5.145 21.406 1 96.19 205 PHE A O 1
ATOM 1647 N N . LEU A 1 206 ? 7.215 4.906 19.984 1 95.5 206 LEU A N 1
ATOM 1648 C CA . LEU A 1 206 ? 6.934 3.525 20.359 1 95.5 206 LEU A CA 1
ATOM 1649 C C . LEU A 1 206 ? 7.504 2.557 19.328 1 95.5 206 LEU A C 1
ATOM 1651 O O . LEU A 1 206 ? 7.277 2.719 18.125 1 95.5 206 LEU A O 1
ATOM 1655 N N . ILE A 1 207 ? 8.266 1.624 19.734 1 97.06 207 ILE A N 1
ATOM 1656 C CA . ILE A 1 207 ? 8.82 0.595 18.859 1 97.06 207 ILE A CA 1
ATOM 1657 C C . ILE A 1 207 ? 8.195 -0.757 19.188 1 97.06 207 ILE A C 1
ATOM 1659 O O . ILE A 1 207 ? 8.273 -1.224 20.328 1 97.06 207 ILE A O 1
ATOM 1663 N N . LEU A 1 208 ? 7.543 -1.286 18.203 1 97.31 208 LEU A N 1
ATOM 1664 C CA . LEU A 1 208 ? 6.906 -2.59 18.359 1 97.31 208 LEU A CA 1
ATOM 1665 C C . LEU A 1 208 ? 7.688 -3.666 17.609 1 97.31 208 LEU A C 1
ATOM 1667 O O . LEU A 1 208 ? 8.008 -3.504 16.438 1 97.31 208 LEU A O 1
ATOM 1671 N N . ARG A 1 209 ? 7.996 -4.73 18.281 1 96.12 209 ARG A N 1
ATOM 1672 C CA . ARG A 1 209 ? 8.562 -5.902 17.641 1 96.12 209 ARG A CA 1
ATOM 1673 C C . ARG A 1 209 ? 7.477 -6.77 17.016 1 96.12 209 ARG A C 1
ATOM 1675 O O . ARG A 1 209 ? 6.293 -6.59 17.312 1 96.12 209 ARG A O 1
ATOM 1682 N N . LYS A 1 210 ? 7.875 -7.59 16.125 1 92.75 210 LYS A N 1
ATOM 1683 C CA . LYS A 1 210 ? 6.914 -8.492 15.5 1 92.75 210 LYS A CA 1
ATOM 1684 C C . LYS A 1 210 ? 6.07 -9.211 16.562 1 92.75 210 LYS A C 1
ATOM 1686 O O . LYS A 1 210 ? 6.598 -9.703 17.547 1 92.75 210 LYS A O 1
ATOM 1691 N N . GLY A 1 211 ? 4.75 -9.18 16.391 1 94.44 211 GLY A N 1
ATOM 1692 C CA . GLY 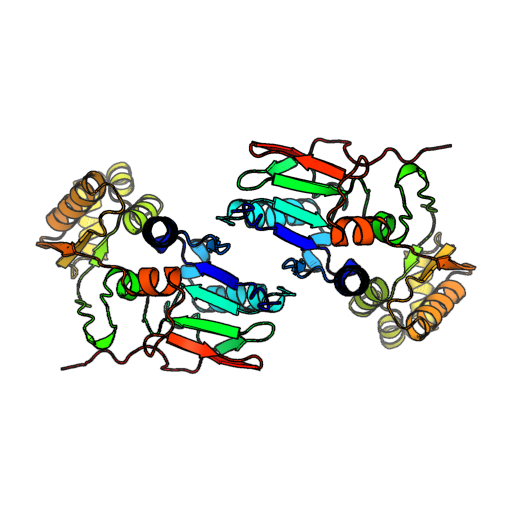A 1 211 ? 3.834 -9.812 17.328 1 94.44 211 GLY A CA 1
ATOM 1693 C C . GLY A 1 211 ? 3.225 -8.836 18.312 1 94.44 211 GLY A C 1
ATOM 1694 O O . GLY A 1 211 ? 2.174 -9.117 18.891 1 94.44 211 GLY A O 1
ATOM 1695 N N . ASP A 1 212 ? 3.865 -7.66 18.625 1 96.38 212 ASP A N 1
ATOM 1696 C CA . ASP A 1 212 ? 3.365 -6.652 19.547 1 96.38 212 ASP A CA 1
ATOM 1697 C C . ASP A 1 212 ? 2.232 -5.844 18.922 1 96.38 212 ASP A C 1
ATOM 1699 O O . ASP A 1 212 ? 2.066 -5.84 17.703 1 96.38 212 ASP A O 1
ATOM 1703 N N . THR A 1 213 ? 1.45 -5.25 19.734 1 96.56 213 THR A N 1
ATOM 1704 C CA . THR A 1 213 ? 0.348 -4.395 19.312 1 96.56 213 THR A CA 1
ATOM 1705 C C . THR A 1 213 ? 0.445 -3.023 19.984 1 96.56 213 THR A C 1
ATOM 1707 O O . THR A 1 213 ? 0.921 -2.906 21.109 1 96.56 213 THR A O 1
ATOM 1710 N N . VAL A 1 214 ? 0.042 -2.012 19.281 1 94.69 214 VAL A N 1
ATOM 1711 C CA . VAL A 1 214 ? 0.005 -0.671 19.859 1 94.69 214 VAL A CA 1
ATOM 1712 C C . VAL A 1 214 ? -0.973 -0.638 21.031 1 94.69 214 VAL A C 1
ATOM 1714 O O . VAL A 1 214 ? -2.162 -0.924 20.875 1 94.69 214 VAL A O 1
ATOM 1717 N N . PRO A 1 215 ? -0.492 -0.285 22.156 1 93 215 PRO A N 1
ATOM 1718 C CA . PRO A 1 215 ? -1.384 -0.253 23.312 1 93 215 PRO A CA 1
ATOM 1719 C C . PRO A 1 215 ? -2.242 1.009 23.375 1 93 215 PRO A C 1
ATOM 1721 O O . PRO A 1 215 ? -1.957 1.981 22.672 1 93 215 PRO A O 1
ATOM 1724 N N . HIS A 1 216 ? -3.281 0.88 24.156 1 89.06 216 HIS A N 1
ATOM 1725 C CA . HIS A 1 216 ? -4.02 2.094 24.484 1 89.06 216 HIS A CA 1
ATOM 1726 C C . HIS A 1 216 ? -3.156 3.064 25.281 1 89.06 216 HIS A C 1
ATOM 1728 O O . HIS A 1 216 ? -2.283 2.645 26.047 1 89.06 216 HIS A O 1
ATOM 1734 N N . GLY A 1 217 ? -3.33 4.328 25.094 1 81 217 GLY A N 1
ATOM 1735 C CA . GLY A 1 217 ? -2.691 5.336 25.922 1 81 217 GLY A CA 1
ATOM 1736 C C . GLY A 1 217 ? -1.216 5.512 25.625 1 81 217 GLY A C 1
ATOM 1737 O O . GLY A 1 217 ? -0.443 5.926 26.484 1 81 217 GLY A O 1
ATOM 1738 N N . PHE A 1 218 ? -0.703 5.043 24.453 1 80.69 218 PHE A N 1
ATOM 1739 C CA . PHE A 1 218 ? 0.727 5.113 24.172 1 80.69 218 PHE A CA 1
ATOM 1740 C C . PHE A 1 218 ? 1.143 6.535 23.828 1 80.69 218 PHE A C 1
ATOM 1742 O O . PHE A 1 218 ? 2.33 6.863 23.844 1 80.69 218 PHE A O 1
ATOM 1749 N N . THR A 1 219 ? 0.113 7.305 23.531 1 78.44 219 THR A N 1
ATOM 1750 C CA . THR A 1 219 ? 0.44 8.672 23.156 1 78.44 219 THR A CA 1
ATOM 1751 C C . THR A 1 219 ? 0.863 9.492 24.359 1 78.44 219 THR A C 1
ATOM 1753 O O . THR A 1 219 ? 0.455 9.195 25.5 1 78.44 219 THR A O 1
ATOM 1756 N N . PHE A 1 220 ? 2.002 10.258 24.328 1 67.56 220 PHE A N 1
ATOM 1757 C CA . PHE A 1 220 ? 2.547 11.094 25.375 1 67.56 220 PHE A CA 1
ATOM 1758 C C . PHE A 1 220 ? 1.443 11.914 26.047 1 67.56 220 PHE A C 1
ATOM 1760 O O . PHE A 1 220 ? 0.569 12.453 25.359 1 67.56 220 PHE A O 1
ATOM 1767 N N . PRO A 1 221 ? 1.311 11.562 27.469 1 56.62 221 PRO A N 1
ATOM 1768 C CA . PRO A 1 221 ? 0.38 12.414 28.219 1 56.62 221 PRO A CA 1
ATOM 1769 C C . PRO A 1 221 ? 0.688 13.898 28.062 1 56.62 221 PRO A C 1
ATOM 1771 O O . PRO A 1 221 ? 1.85 14.281 27.891 1 56.62 221 PRO A O 1
ATOM 1774 N N . VAL A 1 222 ? -0.159 14.711 27.422 1 47.28 222 VAL A N 1
ATOM 1775 C CA . VAL A 1 222 ? -0.094 16.172 27.562 1 47.28 222 VAL A CA 1
ATOM 1776 C C . VAL A 1 222 ? 0.149 16.547 29.016 1 47.28 222 VAL A C 1
ATOM 1778 O O . VAL A 1 222 ? -0.485 15.992 29.922 1 47.28 222 VAL A O 1
ATOM 1781 N N . SER A 1 223 ? 1.299 16.969 29.375 1 39.88 223 SER A N 1
ATOM 1782 C CA . SER A 1 223 ? 1.33 17.641 30.672 1 39.88 223 SER A CA 1
ATOM 1783 C C . SER A 1 223 ? 0.094 18.516 30.875 1 39.88 223 SER A C 1
ATOM 1785 O O . SER A 1 223 ? -0.183 19.406 30.062 1 39.88 223 SER A O 1
ATOM 1787 N N . THR A 1 224 ? -1.062 18.141 31.328 1 33.06 224 THR A N 1
ATOM 1788 C CA . THR A 1 224 ? -2.076 19.031 31.859 1 33.06 224 THR A CA 1
ATOM 1789 C C . THR A 1 224 ? -1.5 19.875 33 1 33.06 224 THR A C 1
ATOM 1791 O O . THR A 1 224 ? -1.344 19.391 34.125 1 33.06 224 THR A O 1
ATOM 1794 N N . LYS A 1 225 ? -0.613 20.812 32.938 1 28.27 225 LYS A N 1
ATOM 1795 C CA . LYS A 1 225 ? -0.611 21.859 33.969 1 28.27 225 LYS A CA 1
ATOM 1796 C C . LYS A 1 225 ? -1.709 22.891 33.688 1 28.27 225 LYS A C 1
ATOM 1798 O O . LYS A 1 225 ? -1.921 23.297 32.531 1 28.27 225 LYS A O 1
ATOM 1803 N N . MET B 1 1 ? 28.938 7.125 -5.355 1 31.61 1 MET B N 1
ATOM 1804 C CA . MET B 1 1 ? 28.219 6.266 -4.418 1 31.61 1 MET B CA 1
ATOM 1805 C C . MET B 1 1 ? 27.156 5.449 -5.145 1 31.61 1 MET B C 1
ATOM 1807 O O . MET B 1 1 ? 26.469 5.969 -6.02 1 31.61 1 MET B O 1
ATOM 1811 N N . GLU B 1 2 ? 27.188 4.301 -5.492 1 41.03 2 GLU B N 1
ATOM 1812 C CA . GLU B 1 2 ? 26.297 3.504 -6.344 1 41.03 2 GLU B CA 1
ATOM 1813 C C . GLU B 1 2 ? 24.828 3.795 -6.035 1 41.03 2 GLU B C 1
ATOM 1815 O O . GLU B 1 2 ? 24.422 3.781 -4.875 1 41.03 2 GLU B O 1
ATOM 1820 N N . GLU B 1 3 ? 24.141 4.637 -6.641 1 53.34 3 GLU B N 1
ATOM 1821 C CA . GLU B 1 3 ? 22.797 5.18 -6.414 1 53.34 3 GLU B CA 1
ATOM 1822 C C . GLU B 1 3 ? 21.812 4.078 -6.023 1 53.34 3 GLU B C 1
ATOM 1824 O O . GLU B 1 3 ? 21.688 3.076 -6.727 1 53.34 3 GLU B O 1
ATOM 1829 N N . ILE B 1 4 ? 21.719 3.785 -4.723 1 65.62 4 ILE B N 1
ATOM 1830 C CA . ILE B 1 4 ? 20.828 2.754 -4.211 1 65.62 4 ILE B CA 1
ATOM 1831 C C . ILE B 1 4 ? 19.438 2.92 -4.832 1 65.62 4 ILE B C 1
ATOM 1833 O O . ILE B 1 4 ? 18.844 4 -4.77 1 65.62 4 ILE B O 1
ATOM 1837 N N . MET B 1 5 ? 19.062 2.086 -5.879 1 85.25 5 MET B N 1
ATOM 1838 C CA . MET B 1 5 ? 17.734 2.045 -6.516 1 85.25 5 MET B CA 1
ATOM 1839 C C . MET B 1 5 ? 16.703 1.405 -5.59 1 85.25 5 MET B C 1
ATOM 1841 O O . MET B 1 5 ? 16.859 0.248 -5.195 1 85.25 5 MET B O 1
ATOM 1845 N N . ASN B 1 6 ? 15.734 2.225 -5.086 1 94.81 6 ASN B N 1
ATOM 1846 C CA . ASN B 1 6 ? 14.625 1.673 -4.309 1 94.81 6 ASN B CA 1
ATOM 1847 C C . ASN B 1 6 ? 13.586 1.016 -5.207 1 94.81 6 ASN B C 1
ATOM 1849 O O . ASN B 1 6 ? 12.969 1.683 -6.039 1 94.81 6 ASN B O 1
ATOM 1853 N N . THR B 1 7 ? 13.484 -0.301 -5.102 1 96.69 7 THR B N 1
ATOM 1854 C CA . THR B 1 7 ? 12.508 -1.076 -5.859 1 96.69 7 THR B CA 1
ATOM 1855 C C . THR B 1 7 ? 11.461 -1.681 -4.934 1 96.69 7 THR B C 1
ATOM 1857 O O . THR B 1 7 ? 11.781 -2.115 -3.824 1 96.69 7 THR B O 1
ATOM 1860 N N . ILE B 1 8 ? 10.227 -1.693 -5.324 1 98 8 ILE B N 1
ATOM 1861 C CA . ILE B 1 8 ? 9.141 -2.416 -4.66 1 98 8 ILE B CA 1
ATOM 1862 C C . ILE B 1 8 ? 8.445 -3.33 -5.664 1 98 8 ILE B C 1
ATOM 1864 O O . ILE B 1 8 ? 8.234 -2.951 -6.816 1 98 8 ILE B O 1
ATOM 1868 N N . ILE B 1 9 ? 8.102 -4.48 -5.246 1 98.19 9 ILE B N 1
ATOM 1869 C CA . ILE B 1 9 ? 7.367 -5.43 -6.078 1 98.19 9 ILE B CA 1
ATOM 1870 C C . ILE B 1 9 ? 5.914 -5.504 -5.613 1 98.19 9 ILE B C 1
ATOM 1872 O O . ILE B 1 9 ? 5.641 -5.711 -4.43 1 98.19 9 ILE B O 1
ATOM 1876 N N . PHE B 1 10 ? 4.973 -5.262 -6.484 1 97.38 10 PHE B N 1
ATOM 1877 C CA . PHE B 1 10 ? 3.568 -5.605 -6.305 1 97.38 10 PHE B CA 1
ATOM 1878 C C . PHE B 1 10 ? 3.254 -6.953 -6.938 1 97.38 10 PHE B C 1
ATOM 1880 O O . PHE B 1 10 ? 3.424 -7.133 -8.148 1 97.38 10 PHE B O 1
ATOM 1887 N N . ALA B 1 11 ? 2.789 -7.867 -6.172 1 96.75 11 ALA B N 1
ATOM 1888 C CA . ALA B 1 11 ? 2.633 -9.211 -6.73 1 96.75 11 ALA B CA 1
ATOM 1889 C C . ALA B 1 11 ? 1.263 -9.789 -6.387 1 96.75 11 ALA B C 1
ATOM 1891 O O . ALA B 1 11 ? 0.728 -9.539 -5.305 1 96.75 11 ALA B O 1
ATOM 1892 N N . CYS B 1 12 ? 0.751 -10.516 -7.305 1 94.38 12 CYS B N 1
ATOM 1893 C CA . CYS B 1 12 ? -0.44 -11.312 -7.035 1 94.38 12 CYS B CA 1
ATOM 1894 C C . CYS B 1 12 ? -0.171 -12.344 -5.941 1 94.38 12 CYS B C 1
ATOM 1896 O O . CYS B 1 12 ? 0.861 -13.016 -5.957 1 94.38 12 CYS B O 1
ATOM 1898 N N . SER B 1 13 ? -1.13 -12.516 -5.07 1 93.19 13 SER B N 1
ATOM 1899 C CA . SER B 1 13 ? -0.993 -13.453 -3.959 1 93.19 13 SER B CA 1
ATOM 1900 C C . SER B 1 13 ? -0.878 -14.891 -4.457 1 93.19 13 SER B C 1
ATOM 1902 O O . SER B 1 13 ? -0.271 -15.734 -3.795 1 93.19 13 SER B O 1
ATOM 1904 N N . THR B 1 14 ? -1.358 -15.172 -5.613 1 92.81 14 THR B N 1
ATOM 1905 C CA . THR B 1 14 ? -1.282 -16.5 -6.207 1 92.81 14 THR B CA 1
ATOM 1906 C C . THR B 1 14 ? 0.169 -16.891 -6.473 1 92.81 14 THR B C 1
ATOM 1908 O O . THR B 1 14 ? 0.499 -18.078 -6.523 1 92.81 14 THR B O 1
ATOM 1911 N N . LEU B 1 15 ? 1.012 -15.945 -6.59 1 96.25 15 LEU B N 1
ATOM 1912 C CA . LEU B 1 15 ? 2.4 -16.172 -6.969 1 96.25 15 LEU B CA 1
ATOM 1913 C C . LEU B 1 15 ? 3.303 -16.203 -5.738 1 96.25 15 LEU B C 1
ATOM 1915 O O . LEU B 1 15 ? 4.523 -16.297 -5.863 1 96.25 15 LEU B O 1
ATOM 1919 N N . ARG B 1 16 ? 2.75 -16.125 -4.551 1 96.56 16 ARG B N 1
ATOM 1920 C CA . ARG B 1 16 ? 3.492 -15.852 -3.322 1 96.56 16 ARG B CA 1
ATOM 1921 C C . ARG B 1 16 ? 4.578 -16.891 -3.094 1 96.56 16 ARG B C 1
ATOM 1923 O O . ARG B 1 16 ? 5.75 -16.562 -2.924 1 96.56 16 ARG B O 1
ATOM 1930 N N . LYS B 1 17 ? 4.293 -18.203 -3.104 1 97.56 17 LYS B N 1
ATOM 1931 C CA . LYS B 1 17 ? 5.242 -19.266 -2.777 1 97.56 17 LYS B CA 1
ATOM 1932 C C . LYS B 1 17 ? 6.398 -19.281 -3.773 1 97.56 17 LYS B C 1
ATOM 1934 O O . LYS B 1 17 ? 7.562 -19.344 -3.377 1 97.56 17 LYS B O 1
ATOM 1939 N N . GLU B 1 18 ? 6.07 -19.156 -5.043 1 98.19 18 GLU B N 1
ATOM 1940 C CA . GLU B 1 18 ? 7.082 -19.203 -6.09 1 98.19 18 GLU B CA 1
ATOM 1941 C C . GLU B 1 18 ? 7.957 -17.953 -6.082 1 98.19 18 GLU B C 1
ATOM 1943 O O . GLU B 1 18 ? 9.172 -18.047 -6.25 1 98.19 18 GLU B O 1
ATOM 1948 N N . LEU B 1 19 ? 7.328 -16.781 -5.879 1 98.38 19 LEU B N 1
ATOM 1949 C CA . LEU B 1 19 ? 8.094 -15.539 -5.844 1 98.38 19 LEU B CA 1
ATOM 1950 C C . LEU B 1 19 ? 9.062 -15.531 -4.668 1 98.38 19 LEU B C 1
ATOM 1952 O O . LEU B 1 19 ? 10.242 -15.211 -4.836 1 98.38 19 LEU B O 1
ATOM 1956 N N . LEU B 1 20 ? 8.57 -15.922 -3.496 1 98.12 20 LEU B N 1
ATOM 1957 C CA . LEU B 1 20 ? 9.43 -15.938 -2.314 1 98.12 20 LEU B CA 1
ATOM 1958 C C . LEU B 1 20 ? 10.562 -16.953 -2.477 1 98.12 20 LEU B C 1
ATOM 1960 O O . LEU B 1 20 ? 11.688 -16.703 -2.047 1 98.12 20 LEU B O 1
ATOM 1964 N N . ALA B 1 21 ? 10.266 -18.125 -3.09 1 98.38 21 ALA B N 1
ATOM 1965 C CA . ALA B 1 21 ? 11.305 -19.109 -3.359 1 98.38 21 ALA B CA 1
ATOM 1966 C C . ALA B 1 21 ? 12.375 -18.531 -4.281 1 98.38 21 ALA B C 1
ATOM 1968 O O . ALA B 1 21 ? 13.57 -18.688 -4.02 1 98.38 21 ALA B O 1
ATOM 1969 N N . ALA B 1 22 ? 11.953 -17.875 -5.375 1 98.62 22 ALA B N 1
ATOM 1970 C CA . ALA B 1 22 ? 12.891 -17.281 -6.32 1 98.62 22 ALA B CA 1
ATOM 1971 C C . ALA B 1 22 ? 13.734 -16.203 -5.648 1 98.62 22 ALA B C 1
ATOM 1973 O O . ALA B 1 22 ? 14.945 -16.125 -5.871 1 98.62 22 ALA B O 1
ATOM 1974 N N . MET B 1 23 ? 13.062 -15.352 -4.859 1 98.44 23 MET B N 1
ATOM 1975 C CA . MET B 1 23 ? 13.766 -14.281 -4.156 1 98.44 23 MET B CA 1
ATOM 1976 C C . MET B 1 23 ? 14.82 -14.859 -3.213 1 98.44 23 MET B C 1
ATOM 1978 O O . MET B 1 23 ? 15.953 -14.383 -3.182 1 98.44 23 MET B O 1
ATOM 1982 N N . LYS B 1 24 ? 14.414 -15.883 -2.445 1 98 24 LYS B N 1
ATOM 1983 C CA . LYS B 1 24 ? 15.32 -16.531 -1.503 1 98 24 LYS B CA 1
ATOM 1984 C C . LYS B 1 24 ? 16.516 -17.141 -2.225 1 98 24 LYS B C 1
ATOM 1986 O O . LYS B 1 24 ? 17.656 -16.969 -1.803 1 98 24 LYS B O 1
ATOM 1991 N N . GLU B 1 25 ? 16.266 -17.828 -3.26 1 97.81 25 GLU B N 1
ATOM 1992 C CA . GLU B 1 25 ? 17.312 -18.516 -4.027 1 97.81 25 GLU B CA 1
ATOM 1993 C C . GLU B 1 25 ? 18.344 -17.516 -4.555 1 97.81 25 GLU B C 1
ATOM 1995 O O . GLU B 1 25 ? 19.516 -17.859 -4.738 1 97.81 25 GLU B O 1
ATOM 2000 N N . ASN B 1 26 ? 17.922 -16.312 -4.805 1 97.81 26 ASN B N 1
ATOM 2001 C CA . ASN B 1 26 ? 18.812 -15.32 -5.398 1 97.81 26 ASN B CA 1
ATOM 2002 C C . ASN B 1 26 ? 19.219 -14.258 -4.383 1 97.81 26 ASN B C 1
ATOM 2004 O O . ASN B 1 26 ? 19.797 -13.234 -4.754 1 97.81 26 ASN B O 1
ATOM 2008 N N . ASN B 1 27 ? 18.906 -14.422 -3.119 1 96.44 27 ASN B N 1
ATOM 2009 C CA . ASN B 1 27 ? 19.219 -13.5 -2.027 1 96.44 27 ASN B CA 1
ATOM 2010 C C . ASN B 1 27 ? 18.75 -12.086 -2.338 1 96.44 27 ASN B C 1
ATOM 2012 O O . ASN B 1 27 ? 19.5 -11.125 -2.133 1 96.44 27 ASN B O 1
ATOM 2016 N N . ASN B 1 28 ? 17.641 -12.008 -3.066 1 96.81 28 ASN B N 1
ATOM 2017 C CA . ASN B 1 28 ? 17 -10.727 -3.34 1 96.81 28 ASN B CA 1
ATOM 2018 C C . ASN B 1 28 ? 16.031 -10.328 -2.229 1 96.81 28 ASN B C 1
ATOM 2020 O O . ASN B 1 28 ? 15.078 -11.047 -1.942 1 96.81 28 ASN B O 1
ATOM 2024 N N . HIS B 1 29 ? 16.266 -9.203 -1.579 1 95.69 29 HIS B N 1
ATOM 2025 C CA . HIS B 1 29 ? 15.492 -8.781 -0.415 1 95.69 29 HIS B CA 1
ATOM 2026 C C . HIS B 1 29 ? 14.578 -7.609 -0.755 1 95.69 29 HIS B C 1
ATOM 2028 O O . HIS B 1 29 ? 14.156 -6.867 0.135 1 95.69 29 HIS B O 1
ATOM 2034 N N . THR B 1 30 ? 14.297 -7.402 -2.074 1 96.75 30 THR B N 1
ATOM 2035 C CA . THR B 1 30 ? 13.391 -6.344 -2.492 1 96.75 30 THR B CA 1
ATOM 2036 C C . THR B 1 30 ? 12.055 -6.461 -1.768 1 96.75 30 THR B C 1
ATOM 2038 O O . THR B 1 30 ? 11.492 -7.555 -1.66 1 96.75 30 THR B O 1
ATOM 2041 N N . PRO B 1 31 ? 11.547 -5.348 -1.152 1 97.62 31 PRO B N 1
ATOM 2042 C CA . PRO B 1 31 ? 10.219 -5.379 -0.535 1 97.62 31 PRO B CA 1
ATOM 2043 C C . PRO B 1 31 ? 9.125 -5.816 -1.507 1 97.62 31 PRO B C 1
ATOM 2045 O O . PRO B 1 31 ? 9.133 -5.414 -2.674 1 97.62 31 PRO B O 1
ATOM 2048 N N . ILE B 1 32 ? 8.242 -6.633 -1.014 1 98.38 32 ILE B N 1
ATOM 2049 C CA . ILE B 1 32 ? 7.117 -7.129 -1.801 1 98.38 32 ILE B CA 1
ATOM 2050 C C . ILE B 1 32 ? 5.801 -6.75 -1.123 1 98.38 32 ILE B C 1
ATOM 2052 O O . ILE B 1 32 ? 5.656 -6.902 0.092 1 98.38 32 ILE B O 1
ATOM 2056 N N . PHE B 1 33 ? 4.914 -6.227 -1.878 1 98.19 33 PHE B N 1
ATOM 2057 C CA . PHE B 1 33 ? 3.535 -6 -1.467 1 98.19 33 PHE B CA 1
ATOM 2058 C C . PHE B 1 33 ? 2.594 -6.965 -2.178 1 98.19 33 PHE B C 1
ATOM 2060 O O . PHE B 1 33 ? 2.375 -6.852 -3.385 1 98.19 33 PHE B O 1
ATOM 2067 N N . PHE B 1 34 ? 1.994 -7.871 -1.467 1 96.94 34 PHE B N 1
ATOM 2068 C CA . PHE B 1 34 ? 1.065 -8.812 -2.08 1 96.94 34 PHE B CA 1
ATOM 2069 C C . PHE B 1 34 ? -0.336 -8.219 -2.154 1 96.94 34 PHE B C 1
ATOM 2071 O O . PHE B 1 34 ? -0.907 -7.828 -1.134 1 96.94 34 PHE B O 1
ATOM 2078 N N . LEU B 1 35 ? -0.829 -8.211 -3.318 1 95 35 LEU B N 1
ATOM 2079 C CA . LEU B 1 35 ? -2.16 -7.664 -3.545 1 95 35 LEU B CA 1
ATOM 2080 C C . LEU B 1 35 ? -3.232 -8.57 -2.951 1 95 35 LEU B C 1
ATOM 2082 O O . LEU B 1 35 ? -3.068 -9.797 -2.92 1 95 35 LEU B O 1
ATOM 2086 N N . PRO B 1 36 ? -4.301 -7.938 -2.488 1 90.38 36 PRO B N 1
ATOM 2087 C CA . PRO B 1 36 ? -5.406 -8.781 -2.037 1 90.38 36 PRO B CA 1
ATOM 2088 C C . PRO B 1 36 ? -5.969 -9.664 -3.15 1 90.38 36 PRO B C 1
ATOM 2090 O O . PRO B 1 36 ? -5.988 -9.258 -4.312 1 90.38 36 PRO B O 1
ATOM 2093 N N . ARG B 1 37 ? -6.469 -10.758 -2.762 1 84.62 37 ARG B N 1
ATOM 2094 C CA . ARG B 1 37 ? -6.992 -11.719 -3.727 1 84.62 37 ARG B CA 1
ATOM 2095 C C . ARG B 1 37 ? -8.18 -11.133 -4.484 1 84.62 37 ARG B C 1
ATOM 2097 O O . ARG B 1 37 ? -8.375 -11.43 -5.668 1 84.62 37 ARG B O 1
ATOM 2104 N N . GLU B 1 38 ? -8.93 -10.281 -3.807 1 83.5 38 GLU B N 1
ATOM 2105 C CA . GLU B 1 38 ? -10.18 -9.758 -4.34 1 83.5 38 GLU B CA 1
ATOM 2106 C C . GLU B 1 38 ? -9.93 -8.82 -5.52 1 83.5 38 GLU B C 1
ATOM 2108 O O . GLU B 1 38 ? -10.805 -8.633 -6.367 1 83.5 38 GLU B O 1
ATOM 2113 N N . VAL B 1 39 ? -8.766 -8.297 -5.582 1 86.69 39 VAL B N 1
ATOM 2114 C CA . VAL B 1 39 ? -8.492 -7.305 -6.613 1 86.69 39 VAL B CA 1
ATOM 2115 C C . VAL B 1 39 ? -8.438 -7.977 -7.98 1 86.69 39 VAL B C 1
ATOM 2117 O O . VAL B 1 39 ? -8.719 -7.348 -9 1 86.69 39 VAL B O 1
ATOM 2120 N N . HIS B 1 40 ? -8.281 -9.25 -7.98 1 80.44 40 HIS B N 1
ATOM 2121 C CA . HIS B 1 40 ? -8.086 -9.969 -9.234 1 80.44 40 HIS B CA 1
ATOM 2122 C C . HIS B 1 40 ? -9.414 -10.398 -9.844 1 80.44 40 HIS B C 1
ATOM 2124 O O . HIS B 1 40 ? -9.461 -10.828 -11 1 80.44 40 HIS B O 1
ATOM 2130 N N . THR B 1 41 ? -10.453 -10.188 -9.164 1 79.38 41 THR B N 1
ATOM 2131 C CA . THR B 1 41 ? -11.758 -10.641 -9.633 1 79.38 41 THR B CA 1
ATOM 2132 C C . THR B 1 41 ? -12.398 -9.602 -10.547 1 79.38 41 THR B C 1
ATOM 2134 O O . THR B 1 41 ? -13.344 -9.898 -11.273 1 79.38 41 THR B O 1
ATOM 2137 N N . ASP B 1 42 ? -11.883 -8.398 -10.586 1 88.25 42 ASP B N 1
ATOM 2138 C CA . ASP B 1 42 ? -12.375 -7.297 -11.398 1 88.25 42 ASP B CA 1
ATOM 2139 C C . ASP B 1 42 ? -11.227 -6.465 -11.961 1 88.25 42 ASP B C 1
ATOM 2141 O O . ASP B 1 42 ? -10.562 -5.734 -11.211 1 88.25 42 ASP B O 1
ATOM 2145 N N . PRO B 1 43 ? -11.109 -6.504 -13.289 1 89.62 43 PRO B N 1
ATOM 2146 C CA . PRO B 1 43 ? -9.992 -5.793 -13.914 1 89.62 43 PRO B CA 1
ATOM 2147 C C . PRO B 1 43 ? -10.008 -4.293 -13.625 1 89.62 43 PRO B C 1
ATOM 2149 O O . PRO B 1 43 ? -8.953 -3.68 -13.461 1 89.62 43 PRO B O 1
ATOM 2152 N N . LYS B 1 44 ? -11.18 -3.721 -13.602 1 92.31 44 LYS B N 1
ATOM 2153 C CA . LYS B 1 44 ? -11.273 -2.295 -13.305 1 92.31 44 LYS B CA 1
ATOM 2154 C C . LYS B 1 44 ? -10.805 -1.998 -11.883 1 92.31 44 LYS B C 1
ATOM 2156 O O . LYS B 1 44 ? -10.109 -1.009 -11.648 1 92.31 44 LYS B O 1
ATOM 2161 N N . PHE B 1 45 ? -11.195 -2.867 -11.023 1 92.62 45 PHE B N 1
ATOM 2162 C CA . PHE B 1 45 ? -10.773 -2.713 -9.633 1 92.62 45 PHE B CA 1
ATOM 2163 C C . PHE B 1 45 ? -9.273 -2.912 -9.492 1 92.62 45 PHE B C 1
ATOM 2165 O O . PHE B 1 45 ? -8.594 -2.129 -8.82 1 92.62 45 PHE B O 1
ATOM 2172 N N . LEU B 1 46 ? -8.766 -3.914 -10.109 1 93.5 46 LEU B N 1
ATOM 2173 C CA . LEU B 1 46 ? -7.324 -4.141 -10.102 1 93.5 46 LEU B CA 1
ATOM 2174 C C . LEU B 1 46 ? -6.574 -2.904 -10.578 1 93.5 46 LEU B C 1
ATOM 2176 O O . LEU B 1 46 ? -5.613 -2.469 -9.945 1 93.5 46 LEU B O 1
ATOM 2180 N N . HIS B 1 47 ? -7.07 -2.287 -11.703 1 94.31 47 HIS B N 1
ATOM 2181 C CA . HIS B 1 47 ? -6.453 -1.1 -12.289 1 94.31 47 HIS B CA 1
ATOM 2182 C C . HIS B 1 47 ? -6.402 0.043 -11.281 1 94.31 47 HIS B C 1
ATOM 2184 O O . HIS B 1 47 ? -5.332 0.595 -11.016 1 94.31 47 HIS B O 1
ATOM 2190 N N . THR B 1 48 ? -7.543 0.326 -10.734 1 95.38 48 THR B N 1
ATOM 2191 C CA . THR B 1 48 ? -7.652 1.453 -9.82 1 95.38 48 THR B CA 1
ATOM 2192 C C . THR B 1 48 ? -6.809 1.218 -8.57 1 95.38 48 THR B C 1
ATOM 2194 O O . THR B 1 48 ? -6.125 2.129 -8.094 1 95.38 48 THR B O 1
ATOM 2197 N N . TYR B 1 49 ? -6.875 0.041 -8.078 1 95.12 49 TYR B N 1
ATOM 2198 C CA . TYR B 1 49 ? -6.152 -0.329 -6.863 1 95.12 49 TYR B CA 1
ATOM 2199 C C . TYR B 1 49 ? -4.645 -0.181 -7.059 1 95.12 49 TYR B C 1
ATOM 2201 O O . TYR B 1 49 ? -3.969 0.452 -6.246 1 95.12 49 TYR B O 1
ATOM 2209 N N . VAL B 1 50 ? -4.109 -0.697 -8.094 1 95.94 50 VAL B N 1
ATOM 2210 C CA . VAL B 1 50 ? -2.674 -0.681 -8.359 1 95.94 50 VAL B CA 1
ATOM 2211 C C . VAL B 1 50 ? -2.225 0.741 -8.695 1 95.94 50 VAL B C 1
ATOM 2213 O O . VAL B 1 50 ? -1.19 1.201 -8.203 1 95.94 50 VAL B O 1
ATOM 2216 N N . GLN B 1 51 ? -3.006 1.465 -9.539 1 97.31 51 GLN B N 1
ATOM 2217 C CA . GLN B 1 51 ? -2.656 2.842 -9.875 1 97.31 51 GLN B CA 1
ATOM 2218 C C . GLN B 1 51 ? -2.566 3.707 -8.617 1 97.31 51 GLN B C 1
ATOM 2220 O O . GLN B 1 51 ? -1.668 4.543 -8.5 1 97.31 51 GLN B O 1
ATOM 2225 N N . ASP B 1 52 ? -3.531 3.496 -7.777 1 96.19 52 ASP B N 1
ATOM 2226 C CA . ASP B 1 52 ? -3.535 4.234 -6.52 1 96.19 52 ASP B CA 1
ATOM 2227 C C . ASP B 1 52 ? -2.234 4.02 -5.754 1 96.19 52 ASP B C 1
ATOM 2229 O O . ASP B 1 52 ? -1.664 4.969 -5.207 1 96.19 52 ASP B O 1
ATOM 2233 N N . LYS B 1 53 ? -1.772 2.807 -5.668 1 95.94 53 LYS B N 1
ATOM 2234 C CA . LYS B 1 53 ? -0.523 2.502 -4.977 1 95.94 53 LYS B CA 1
ATOM 2235 C C . LYS B 1 53 ? 0.665 3.16 -5.672 1 95.94 53 LYS B C 1
ATOM 2237 O O . LYS B 1 53 ? 1.521 3.76 -5.02 1 95.94 53 LYS B O 1
ATOM 2242 N N . ILE B 1 54 ? 0.716 3.086 -6.98 1 97.12 54 ILE B N 1
ATOM 2243 C CA . ILE B 1 54 ? 1.78 3.719 -7.75 1 97.12 54 ILE B CA 1
ATOM 2244 C C . ILE B 1 54 ? 1.834 5.211 -7.43 1 97.12 54 ILE B C 1
ATOM 2246 O O . ILE B 1 54 ? 2.906 5.754 -7.156 1 97.12 54 ILE B O 1
ATOM 2250 N N . ASP B 1 55 ? 0.7 5.824 -7.383 1 97.31 55 ASP B N 1
ATOM 2251 C CA . ASP B 1 55 ? 0.586 7.273 -7.25 1 97.31 55 ASP B CA 1
ATOM 2252 C C . ASP B 1 55 ? 1.055 7.738 -5.875 1 97.31 55 ASP B C 1
ATOM 2254 O O . ASP B 1 55 ? 1.459 8.891 -5.707 1 97.31 55 ASP B O 1
ATOM 2258 N N . ARG B 1 56 ? 1.042 6.871 -4.953 1 96.25 56 ARG B N 1
ATOM 2259 C CA . ARG B 1 56 ? 1.187 7.316 -3.574 1 96.25 56 ARG B CA 1
ATOM 2260 C C . ARG B 1 56 ? 2.598 7.055 -3.057 1 96.25 56 ARG B C 1
ATOM 2262 O O . ARG B 1 56 ? 2.975 7.543 -1.989 1 96.25 56 ARG B O 1
ATOM 2269 N N . PHE B 1 57 ? 3.338 6.328 -3.773 1 96.56 57 PHE B N 1
ATOM 2270 C CA . PHE B 1 57 ? 4.707 6.07 -3.348 1 96.56 57 PHE B CA 1
ATOM 2271 C C . PHE B 1 57 ? 5.621 7.227 -3.738 1 96.56 57 PHE B C 1
ATOM 2273 O O . PHE B 1 57 ? 5.492 7.785 -4.828 1 96.56 57 PHE B O 1
ATOM 2280 N N . CYS B 1 58 ? 6.438 7.617 -2.844 1 95.56 58 CYS B N 1
ATOM 2281 C CA . CYS B 1 58 ? 7.535 8.555 -3.061 1 95.56 58 CYS B CA 1
ATOM 2282 C C . CYS B 1 58 ? 8.875 7.906 -2.732 1 95.56 58 CYS B C 1
ATOM 2284 O O . CYS B 1 58 ? 8.938 6.957 -1.95 1 95.56 58 CYS B O 1
ATOM 2286 N N . GLN B 1 59 ? 9.914 8.344 -3.391 1 96.5 59 GLN B N 1
ATOM 2287 C CA . GLN B 1 59 ? 11.289 7.871 -3.205 1 96.5 59 GLN B CA 1
ATOM 2288 C C . GLN B 1 59 ? 11.414 6.398 -3.588 1 96.5 59 GLN B C 1
ATOM 2290 O O . GLN B 1 59 ? 12.094 5.633 -2.9 1 96.5 59 GLN B O 1
ATOM 2295 N N . VAL B 1 60 ? 10.641 5.969 -4.5 1 97 60 VAL B N 1
ATOM 2296 C CA . VAL B 1 60 ? 10.734 4.668 -5.16 1 97 60 VAL B CA 1
ATOM 2297 C C . VAL B 1 60 ? 11.156 4.859 -6.613 1 97 60 VAL B C 1
ATOM 2299 O O . VAL B 1 60 ? 10.57 5.664 -7.34 1 97 60 VAL B O 1
ATOM 2302 N N . ASP B 1 61 ? 12.219 4.18 -6.996 1 97 61 ASP B N 1
ATOM 2303 C CA . ASP B 1 61 ? 12.773 4.352 -8.336 1 97 61 ASP B CA 1
ATOM 2304 C C . 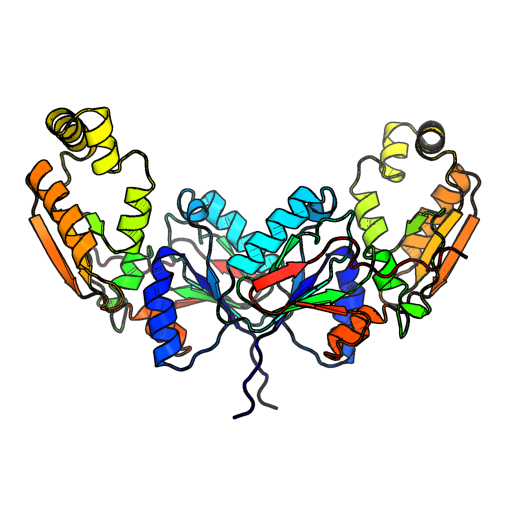ASP B 1 61 ? 12.078 3.426 -9.336 1 97 61 ASP B C 1
ATOM 2306 O O . ASP B 1 61 ? 11.906 3.781 -10.5 1 97 61 ASP B O 1
ATOM 2310 N N . ARG B 1 62 ? 11.695 2.291 -8.828 1 97.5 62 ARG B N 1
ATOM 2311 C CA . ARG B 1 62 ? 11.133 1.274 -9.711 1 97.5 62 ARG B CA 1
ATOM 2312 C C . ARG B 1 62 ? 10.055 0.462 -9 1 97.5 62 ARG B C 1
ATOM 2314 O O . ARG B 1 62 ? 10.219 0.088 -7.836 1 97.5 62 ARG B O 1
ATOM 2321 N N . ILE B 1 63 ? 8.961 0.243 -9.648 1 98.19 63 ILE B N 1
ATOM 2322 C CA . ILE B 1 63 ? 7.902 -0.658 -9.211 1 98.19 63 ILE B CA 1
ATOM 2323 C C . ILE B 1 63 ? 7.766 -1.814 -10.195 1 98.19 63 ILE B C 1
ATOM 2325 O O . ILE B 1 63 ? 7.539 -1.598 -11.391 1 98.19 63 ILE B O 1
ATOM 2329 N N . VAL B 1 64 ? 7.984 -3.014 -9.766 1 97.81 64 VAL B N 1
ATOM 2330 C CA . VAL B 1 64 ? 7.738 -4.211 -10.562 1 97.81 64 VAL B CA 1
ATOM 2331 C C . VAL B 1 64 ? 6.332 -4.738 -10.289 1 97.81 64 VAL B C 1
ATOM 2333 O O . VAL B 1 64 ? 5.992 -5.043 -9.141 1 97.81 64 VAL B O 1
ATOM 2336 N N . ILE B 1 65 ? 5.535 -4.809 -11.266 1 96.44 65 ILE B N 1
ATOM 2337 C CA . ILE B 1 65 ? 4.164 -5.285 -11.141 1 96.44 65 ILE B CA 1
ATOM 2338 C C . ILE B 1 65 ? 4.07 -6.727 -11.633 1 96.44 65 ILE B C 1
ATOM 2340 O O . ILE B 1 65 ? 4.129 -6.98 -12.844 1 96.44 65 ILE B O 1
ATOM 2344 N N . CYS B 1 66 ? 3.945 -7.523 -10.648 1 93 66 CYS B N 1
ATOM 2345 C CA . CYS B 1 66 ? 3.895 -8.953 -10.945 1 93 66 CYS B CA 1
ATOM 2346 C C . CYS B 1 66 ? 2.463 -9.469 -10.898 1 93 66 CYS B C 1
ATOM 2348 O O . CYS B 1 66 ? 2.131 -10.312 -10.062 1 93 66 CYS B O 1
ATOM 2350 N N . THR B 1 67 ? 1.636 -8.734 -11.547 1 83.88 67 THR B N 1
ATOM 2351 C CA . THR B 1 67 ? 0.27 -9.133 -11.875 1 83.88 67 THR B CA 1
ATOM 2352 C C . THR B 1 67 ? -0.049 -8.828 -13.336 1 83.88 67 THR B C 1
ATOM 2354 O O . THR B 1 67 ? 0.404 -7.816 -13.875 1 83.88 67 THR B O 1
ATOM 2357 N N . SER B 1 68 ? 0.334 -9.562 -14.312 1 70.38 68 SER B N 1
ATOM 2358 C CA . SER B 1 68 ? 0.311 -9.172 -15.719 1 70.38 68 SER B CA 1
ATOM 2359 C C . SER B 1 68 ? -1.113 -8.906 -16.203 1 70.38 68 SER B C 1
ATOM 2361 O O . SER B 1 68 ? -1.849 -8.141 -15.57 1 70.38 68 SER B O 1
ATOM 2363 N N . GLY B 1 69 ? -1.562 -9.43 -17.234 1 69.94 69 GLY B N 1
ATOM 2364 C CA . GLY B 1 69 ? -2.678 -9.062 -18.094 1 69.94 69 GLY B CA 1
ATOM 2365 C C . GLY B 1 69 ? -4.031 -9.383 -17.484 1 69.94 69 GLY B C 1
ATOM 2366 O O . GLY B 1 69 ? -5.07 -9.078 -18.078 1 69.94 69 GLY B O 1
ATOM 2367 N N . CYS B 1 70 ? -4.121 -9.695 -16.234 1 68.75 70 CYS B N 1
ATOM 2368 C CA . CYS B 1 70 ? -5.301 -10.211 -15.547 1 68.75 70 CYS B CA 1
ATOM 2369 C C . CYS B 1 70 ? -6.574 -9.578 -16.109 1 68.75 70 CYS B C 1
ATOM 2371 O O . CYS B 1 70 ? -7.258 -8.836 -15.398 1 68.75 70 CYS B O 1
ATOM 2373 N N . GLY B 1 71 ? -6.965 -9.992 -17.375 1 73.69 71 GLY B N 1
ATOM 2374 C CA . GLY B 1 71 ? -8.18 -9.5 -18 1 73.69 71 GLY B CA 1
ATOM 2375 C C . GLY B 1 71 ? -8.078 -8.062 -18.469 1 73.69 71 GLY B C 1
ATOM 2376 O O . GLY B 1 71 ? -9.094 -7.398 -18.672 1 73.69 71 GLY B O 1
ATOM 2377 N N . GLY B 1 72 ? -6.895 -7.523 -18.406 1 85.44 72 GLY B N 1
ATOM 2378 C CA . GLY B 1 72 ? -6.668 -6.168 -18.875 1 85.44 72 GLY B CA 1
ATOM 2379 C C . GLY B 1 72 ? -6.527 -5.156 -17.766 1 85.44 72 GLY B C 1
ATOM 2380 O O . GLY B 1 72 ? -6.539 -3.949 -18 1 85.44 72 GLY B O 1
ATOM 2381 N N . GLY B 1 73 ? -6.457 -5.594 -16.578 1 89.44 73 GLY B N 1
ATOM 2382 C CA . GLY B 1 73 ? -6.426 -4.73 -15.398 1 89.44 73 GLY B CA 1
ATOM 2383 C C . GLY B 1 73 ? -5.191 -3.854 -15.336 1 89.44 73 GLY B C 1
ATOM 2384 O O . GLY B 1 73 ? -5.191 -2.814 -14.672 1 89.44 73 GLY B O 1
ATOM 2385 N N . THR B 1 74 ? -4.137 -4.203 -16.078 1 93.44 74 THR B N 1
ATOM 2386 C CA . THR B 1 74 ? -2.896 -3.439 -16.031 1 93.44 74 THR B CA 1
ATOM 2387 C C . THR B 1 74 ? -2.84 -2.418 -17.156 1 93.44 74 THR B C 1
ATOM 2389 O O . THR B 1 74 ? -1.993 -1.523 -17.156 1 93.44 74 THR B O 1
ATOM 2392 N N . ILE B 1 75 ? -3.752 -2.584 -18.125 1 92.75 75 ILE B N 1
ATOM 2393 C CA . ILE B 1 75 ? -3.785 -1.657 -19.25 1 92.75 75 ILE B CA 1
ATOM 2394 C C . ILE B 1 75 ? -4.078 -0.245 -18.75 1 92.75 75 ILE B C 1
ATOM 2396 O O . ILE B 1 75 ? -4.957 -0.046 -17.906 1 92.75 75 ILE B O 1
ATOM 2400 N N . GLY B 1 76 ? -3.287 0.669 -19.219 1 94.94 76 GLY B N 1
ATOM 2401 C CA . GLY B 1 76 ? -3.531 2.061 -18.875 1 94.94 76 GLY B CA 1
ATOM 2402 C C . GLY B 1 76 ? -2.848 2.49 -17.594 1 94.94 76 GLY B C 1
ATOM 2403 O O . GLY B 1 76 ? -2.869 3.672 -17.234 1 94.94 76 GLY B O 1
ATOM 2404 N N . LEU B 1 77 ? -2.326 1.556 -16.797 1 96.25 77 LEU B N 1
ATOM 2405 C CA . LEU B 1 77 ? -1.502 1.972 -15.672 1 96.25 77 LEU B CA 1
ATOM 2406 C C . LEU B 1 77 ? -0.44 2.973 -16.109 1 96.25 77 LEU B C 1
ATOM 2408 O O . LEU B 1 77 ? 0.184 2.801 -17.156 1 96.25 77 LEU B O 1
ATOM 2412 N N . THR B 1 78 ? -0.29 3.986 -15.359 1 97.56 78 THR B N 1
ATOM 2413 C CA . THR B 1 78 ? 0.648 5.055 -15.68 1 97.56 78 THR B CA 1
ATOM 2414 C C . THR B 1 78 ? 1.783 5.105 -14.664 1 97.56 78 THR B C 1
ATOM 2416 O O . THR B 1 78 ? 1.55 4.98 -13.461 1 97.56 78 THR B O 1
ATOM 2419 N N . ALA B 1 79 ? 3.002 5.203 -15.203 1 97.69 79 ALA B N 1
ATOM 2420 C CA . ALA B 1 79 ? 4.176 5.383 -14.352 1 97.69 79 ALA B CA 1
ATOM 2421 C C . ALA B 1 79 ? 4.27 6.82 -13.844 1 97.69 79 ALA B C 1
ATOM 2423 O O . ALA B 1 79 ? 5.121 7.59 -14.297 1 97.69 79 ALA B O 1
ATOM 2424 N N . THR B 1 80 ? 3.562 7.109 -12.875 1 97.25 80 THR B N 1
ATOM 2425 C CA . THR B 1 80 ? 3.451 8.492 -12.422 1 97.25 80 THR B CA 1
ATOM 2426 C C . THR B 1 80 ? 4.621 8.859 -11.516 1 97.25 80 THR B C 1
ATOM 2428 O O . THR B 1 80 ? 5.105 9.992 -11.547 1 97.25 80 THR B O 1
ATOM 2431 N N . THR B 1 81 ? 5.129 7.914 -10.719 1 95.5 81 THR B N 1
ATOM 2432 C CA . THR B 1 81 ? 6.059 8.289 -9.656 1 95.5 81 THR B CA 1
ATOM 2433 C C . THR B 1 81 ? 7.355 7.5 -9.773 1 95.5 81 THR B C 1
ATOM 2435 O O . THR B 1 81 ? 8.375 7.875 -9.18 1 95.5 81 THR B O 1
ATOM 2438 N N . ALA B 1 82 ? 7.316 6.387 -10.484 1 96.81 82 ALA B N 1
ATOM 2439 C CA . ALA B 1 82 ? 8.445 5.465 -10.602 1 96.81 82 ALA B CA 1
ATOM 2440 C C . ALA B 1 82 ? 8.445 4.777 -11.961 1 96.81 82 ALA B C 1
ATOM 2442 O O . ALA B 1 82 ? 7.434 4.777 -12.672 1 96.81 82 ALA B O 1
ATOM 2443 N N . GLU B 1 83 ? 9.586 4.305 -12.32 1 97.62 83 GLU B N 1
ATOM 2444 C CA . GLU B 1 83 ? 9.617 3.354 -13.422 1 97.62 83 GLU B CA 1
ATOM 2445 C C . GLU B 1 83 ? 8.766 2.123 -13.117 1 97.62 83 GLU B C 1
ATOM 2447 O O . GLU B 1 83 ? 8.742 1.646 -11.984 1 97.62 83 GLU B O 1
ATOM 2452 N N . ILE B 1 84 ? 8.055 1.656 -14.141 1 97.62 84 ILE B N 1
ATOM 2453 C CA . ILE B 1 84 ? 7.238 0.462 -13.953 1 97.62 84 ILE B CA 1
ATOM 2454 C C . ILE B 1 84 ? 7.77 -0.667 -14.836 1 97.62 84 ILE B C 1
ATOM 2456 O O . ILE B 1 84 ? 8.117 -0.443 -16 1 97.62 84 ILE B O 1
ATOM 2460 N N . VAL B 1 85 ? 7.953 -1.817 -14.312 1 97.19 85 VAL B N 1
ATOM 2461 C CA . VAL B 1 85 ? 8.305 -3.033 -15.039 1 97.19 85 VAL B CA 1
ATOM 2462 C C . VAL B 1 85 ? 7.18 -4.055 -14.914 1 97.19 85 VAL B C 1
ATOM 2464 O O . VAL B 1 85 ? 6.719 -4.355 -13.812 1 97.19 85 VAL B O 1
ATOM 2467 N N . ILE B 1 86 ? 6.699 -4.578 -16.016 1 96.38 86 ILE B N 1
ATOM 2468 C CA . ILE B 1 86 ? 5.586 -5.516 -16.031 1 96.38 86 ILE B CA 1
ATOM 2469 C C . ILE B 1 86 ? 5.883 -6.66 -16.984 1 96.38 86 ILE B C 1
ATOM 2471 O O . ILE B 1 86 ? 6.305 -6.43 -18.125 1 96.38 86 ILE B O 1
ATOM 2475 N N . PRO B 1 87 ? 5.758 -7.859 -16.547 1 96 87 PRO B N 1
ATOM 2476 C CA . PRO B 1 87 ? 5.953 -8.953 -17.5 1 96 87 PRO B CA 1
ATOM 2477 C C . PRO B 1 87 ? 4.91 -8.969 -18.609 1 96 87 PRO B C 1
ATOM 2479 O O . PRO B 1 87 ? 3.74 -8.656 -18.359 1 96 87 PRO B O 1
ATOM 2482 N N . ARG B 1 88 ? 5.297 -9.375 -19.781 1 94.25 88 ARG B N 1
ATOM 2483 C CA . ARG B 1 88 ? 4.41 -9.414 -20.938 1 94.25 88 ARG B CA 1
ATOM 2484 C C . ARG B 1 88 ? 3.572 -10.695 -20.938 1 94.25 88 ARG B C 1
ATOM 2486 O O . ARG B 1 88 ? 3.393 -11.32 -21.984 1 94.25 88 ARG B O 1
ATOM 2493 N N . THR B 1 89 ? 3.113 -11.094 -19.828 1 93.56 89 THR B N 1
ATOM 2494 C CA . THR B 1 89 ? 2.307 -12.305 -19.688 1 93.56 89 THR B CA 1
ATOM 2495 C C . THR B 1 89 ? 0.82 -11.961 -19.672 1 93.56 89 THR B C 1
ATOM 2497 O O . THR B 1 89 ? 0.442 -10.836 -19.328 1 93.56 89 THR B O 1
ATOM 2500 N N . ARG B 1 90 ? -0.026 -12.891 -19.953 1 89.88 90 ARG B N 1
ATOM 2501 C CA . ARG B 1 90 ? -1.471 -12.688 -19.984 1 89.88 90 ARG B CA 1
ATOM 2502 C C . ARG B 1 90 ? -2.053 -12.734 -18.578 1 89.88 90 ARG B C 1
ATOM 2504 O O . ARG B 1 90 ? -2.994 -12 -18.25 1 89.88 90 ARG B O 1
ATOM 2511 N N . ASP B 1 91 ? -1.523 -13.641 -17.75 1 90.06 91 ASP B N 1
ATOM 2512 C CA . ASP B 1 91 ? -1.999 -13.852 -16.391 1 90.06 91 ASP B CA 1
ATOM 2513 C C . ASP B 1 91 ? -0.963 -14.602 -15.562 1 90.06 91 ASP B C 1
ATOM 2515 O O . ASP B 1 91 ? 0.158 -14.836 -16.016 1 90.06 91 ASP B O 1
ATOM 2519 N N . CYS B 1 92 ? -1.273 -14.922 -14.344 1 92.5 92 CYS B N 1
ATOM 2520 C CA . CYS B 1 92 ? -0.333 -15.555 -13.422 1 92.5 92 CYS B CA 1
ATOM 2521 C C . CYS B 1 92 ? 0.014 -16.969 -13.875 1 92.5 92 CYS B C 1
ATOM 2523 O O . CYS B 1 92 ? 1.08 -17.484 -13.547 1 92.5 92 CYS B O 1
ATOM 2525 N N . LEU B 1 93 ? -0.898 -17.625 -14.633 1 92.88 93 LEU B N 1
ATOM 2526 C CA . LEU B 1 93 ? -0.59 -18.953 -15.141 1 92.88 93 LEU B CA 1
ATOM 2527 C C . LEU B 1 93 ? 0.567 -18.891 -16.141 1 92.88 93 LEU B C 1
ATOM 2529 O O . LEU B 1 93 ? 1.446 -19.766 -16.109 1 92.88 93 LEU B O 1
ATOM 2533 N N . ASP B 1 94 ? 0.541 -17.828 -17 1 93.88 94 ASP B N 1
ATOM 2534 C CA . ASP B 1 94 ? 1.678 -17.641 -17.891 1 93.88 94 ASP B CA 1
ATOM 2535 C C . ASP B 1 94 ? 2.98 -17.5 -17.109 1 93.88 94 ASP B C 1
ATOM 2537 O O . ASP B 1 94 ? 4.008 -18.062 -17.5 1 93.88 94 ASP B O 1
ATOM 2541 N N . ILE B 1 95 ? 2.902 -16.859 -16.031 1 95.75 95 ILE B N 1
ATOM 2542 C CA . ILE B 1 95 ? 4.082 -16.625 -15.203 1 95.75 95 ILE B CA 1
ATOM 2543 C C . ILE B 1 95 ? 4.566 -17.938 -14.602 1 95.75 95 ILE B C 1
ATOM 2545 O O . ILE B 1 95 ? 5.75 -18.266 -14.703 1 95.75 95 ILE B O 1
ATOM 2549 N N . LEU B 1 96 ? 3.664 -18.688 -14.039 1 96.62 96 LEU B N 1
ATOM 2550 C CA . LEU B 1 96 ? 4.016 -19.938 -13.383 1 96.62 96 LEU B CA 1
ATOM 2551 C C . LEU B 1 96 ? 4.562 -20.953 -14.383 1 96.62 96 LEU B C 1
ATOM 2553 O O . LEU B 1 96 ? 5.453 -21.734 -14.055 1 96.62 96 LEU B O 1
ATOM 2557 N N . LEU B 1 97 ? 4.074 -20.859 -15.617 1 96.31 97 LEU B N 1
ATOM 2558 C CA . LEU B 1 97 ? 4.457 -21.844 -16.641 1 96.31 97 LEU B CA 1
ATOM 2559 C C . LEU B 1 97 ? 5.68 -21.359 -17.406 1 96.31 97 LEU B C 1
ATOM 2561 O O . LEU B 1 97 ? 6.301 -22.141 -18.141 1 96.31 97 LEU B O 1
ATOM 2565 N N . SER B 1 98 ? 6.09 -20.156 -17.234 1 96.31 98 SER B N 1
ATOM 2566 C CA . SER B 1 98 ? 7.164 -19.578 -18.031 1 96.31 98 SER B CA 1
ATOM 2567 C C . SER B 1 98 ? 8.5 -20.234 -17.734 1 96.31 98 SER B C 1
ATOM 2569 O O . SER B 1 98 ? 8.789 -20.578 -16.578 1 96.31 98 SER B O 1
ATOM 2571 N N . GLY B 1 99 ? 9.203 -20.516 -18.828 1 95.81 99 GLY B N 1
ATOM 2572 C CA . GLY B 1 99 ? 10.594 -20.922 -18.719 1 95.81 99 GLY B CA 1
ATOM 2573 C C . GLY B 1 99 ? 11.562 -19.75 -18.766 1 95.81 99 GLY B C 1
ATOM 2574 O O . GLY B 1 99 ? 11.32 -18.719 -18.141 1 95.81 99 GLY B O 1
ATOM 2575 N N . ASN B 1 100 ? 12.609 -19.891 -19.562 1 95.12 100 ASN B N 1
ATOM 2576 C CA . ASN B 1 100 ? 13.641 -18.859 -19.641 1 95.12 100 ASN B CA 1
ATOM 2577 C C . ASN B 1 100 ? 13.195 -17.688 -20.484 1 95.12 100 ASN B C 1
ATOM 2579 O O . ASN B 1 100 ? 13.758 -16.594 -20.391 1 95.12 100 ASN B O 1
ATOM 2583 N N . SER B 1 101 ? 12.25 -17.984 -21.359 1 95.5 101 SER B N 1
ATOM 2584 C CA . SER B 1 101 ? 11.703 -16.953 -22.234 1 95.5 101 SER B CA 1
ATOM 2585 C C . SER B 1 101 ? 10.219 -17.156 -22.484 1 95.5 101 SER B C 1
ATOM 2587 O O . SER B 1 101 ? 9.742 -18.297 -22.562 1 95.5 101 SER B O 1
ATOM 2589 N N . LEU B 1 102 ? 9.516 -16.047 -22.688 1 94.75 102 LEU B N 1
ATOM 2590 C CA . LEU B 1 102 ? 8.094 -16.141 -23 1 94.75 102 LEU B CA 1
ATOM 2591 C C . LEU B 1 102 ? 7.891 -16.672 -24.422 1 94.75 102 LEU B C 1
ATOM 2593 O O . LEU B 1 102 ? 6.809 -17.156 -24.75 1 94.75 102 LEU B O 1
ATOM 2597 N N . SER B 1 103 ? 8.969 -16.594 -25.203 1 92.81 103 SER B N 1
ATOM 2598 C CA . SER B 1 103 ? 8.867 -17.062 -26.578 1 92.81 103 SER B CA 1
ATOM 2599 C C . SER B 1 103 ? 8.664 -18.562 -26.641 1 92.81 103 SER B C 1
ATOM 2601 O O . SER B 1 103 ? 8.164 -19.094 -27.641 1 92.81 103 SER B O 1
ATOM 2603 N N . THR B 1 104 ? 8.953 -19.297 -25.594 1 91.75 104 THR B N 1
ATOM 2604 C CA . THR B 1 104 ? 8.852 -20.75 -25.562 1 91.75 104 THR B CA 1
ATOM 2605 C C . THR B 1 104 ? 7.672 -21.188 -24.688 1 91.75 104 THR B C 1
ATOM 2607 O O . THR B 1 104 ? 7.539 -22.375 -24.375 1 91.75 104 THR B O 1
ATOM 2610 N N . LEU B 1 105 ? 6.898 -20.266 -24.219 1 93.31 105 LEU B N 1
ATOM 2611 C CA . LEU B 1 105 ? 5.785 -20.578 -23.328 1 93.31 105 LEU B CA 1
ATOM 2612 C C . LEU B 1 105 ? 4.73 -21.406 -24.062 1 93.31 105 LEU B C 1
ATOM 2614 O O . LEU B 1 105 ? 4.301 -21.047 -25.156 1 93.31 105 LEU B O 1
ATOM 2618 N N . GLU B 1 106 ? 4.398 -22.531 -23.516 1 89.56 106 GLU B N 1
ATOM 2619 C CA . GLU B 1 106 ? 3.324 -23.391 -24 1 89.56 106 GLU B CA 1
ATOM 2620 C C . GLU B 1 106 ? 2.225 -23.547 -22.953 1 89.56 106 GLU B C 1
ATOM 2622 O O . GLU B 1 106 ? 2.502 -23.828 -21.781 1 89.56 106 GLU B O 1
ATOM 2627 N N . ARG B 1 107 ? 1.044 -23.297 -23.344 1 88.81 107 ARG B N 1
ATOM 2628 C CA . ARG B 1 107 ? -0.098 -23.438 -22.453 1 88.81 107 ARG B CA 1
ATOM 2629 C C . ARG B 1 107 ? -1.344 -23.875 -23.219 1 88.81 107 ARG B C 1
ATOM 2631 O O . ARG B 1 107 ? -1.634 -23.359 -24.297 1 88.81 107 ARG B O 1
ATOM 2638 N N . ASN B 1 108 ? -1.934 -24.891 -22.641 1 86.12 108 ASN B N 1
ATOM 2639 C CA . ASN B 1 108 ? -3.256 -25.266 -23.125 1 86.12 108 ASN B CA 1
ATOM 2640 C C . ASN B 1 108 ? -4.336 -24.328 -22.609 1 86.12 108 ASN B C 1
ATOM 2642 O O . ASN B 1 108 ? -4.492 -24.156 -21.391 1 86.12 108 ASN B O 1
ATOM 2646 N N . TYR B 1 109 ? -5.145 -23.75 -23.438 1 82.19 109 TYR B N 1
ATOM 2647 C CA . TYR B 1 109 ? -6.102 -22.734 -23.047 1 82.19 109 TYR B CA 1
ATOM 2648 C C . TYR B 1 109 ? -7.488 -23.328 -22.828 1 82.19 109 TYR B C 1
ATOM 2650 O O . TYR B 1 109 ? -8.406 -22.641 -22.375 1 82.19 109 TYR B O 1
ATOM 2658 N N . GLU B 1 110 ? -7.59 -24.625 -23.062 1 83.25 110 GLU B N 1
ATOM 2659 C CA . GLU B 1 110 ? -8.891 -25.266 -22.922 1 83.25 110 GLU B CA 1
ATOM 2660 C C . GLU B 1 110 ? -9.016 -25.953 -21.562 1 83.25 110 GLU B C 1
ATOM 2662 O O . GLU B 1 110 ? -10.117 -26.297 -21.125 1 83.25 110 GLU B O 1
ATOM 2667 N N . GLY B 1 111 ? -7.926 -26.094 -20.875 1 88.88 111 GLY B N 1
ATOM 2668 C CA . GLY B 1 111 ? -7.949 -26.812 -19.625 1 88.88 111 GLY B CA 1
ATOM 2669 C C . GLY B 1 111 ? -8 -25.906 -18.406 1 88.88 111 GLY B C 1
ATOM 2670 O O . GLY B 1 111 ? -7.934 -24.688 -18.547 1 88.88 111 GLY B O 1
ATOM 2671 N N . VAL B 1 112 ? -8.297 -26.516 -17.281 1 92.19 112 VAL B N 1
ATOM 2672 C CA . VAL B 1 112 ? -8.297 -25.828 -16 1 92.19 112 VAL B CA 1
ATOM 2673 C C . VAL B 1 112 ? -7.004 -26.125 -15.25 1 92.19 112 VAL B C 1
ATOM 2675 O O . VAL B 1 112 ? -6.602 -27.281 -15.133 1 92.19 112 VAL B O 1
ATOM 2678 N N . PHE B 1 113 ? -6.469 -25.078 -14.805 1 94.81 113 PHE B N 1
ATOM 2679 C CA . PHE B 1 113 ? -5.191 -25.234 -14.125 1 94.81 113 PHE B CA 1
ATOM 2680 C C . PHE B 1 113 ? -5.359 -25.047 -12.617 1 94.81 113 PHE B C 1
ATOM 2682 O O . PHE B 1 113 ? -6.098 -24.172 -12.172 1 94.81 113 PHE B O 1
ATOM 2689 N N . PHE B 1 114 ? -4.594 -25.906 -11.836 1 95.56 114 PHE B N 1
ATOM 2690 C CA . PHE B 1 114 ? -4.605 -25.828 -10.375 1 95.56 114 PHE B CA 1
ATOM 2691 C C . PHE B 1 114 ? -3.188 -25.719 -9.828 1 95.56 114 PHE B C 1
ATOM 2693 O O . PHE B 1 114 ? -2.273 -26.375 -10.336 1 95.56 114 PHE B O 1
ATOM 2700 N N . THR B 1 115 ? -3.062 -24.891 -8.914 1 95.88 115 THR B N 1
ATOM 2701 C CA . THR B 1 115 ? -1.958 -24.844 -7.965 1 95.88 115 THR B CA 1
ATOM 2702 C C . THR B 1 115 ? -2.477 -24.859 -6.531 1 95.88 115 THR B C 1
ATOM 2704 O O . THR B 1 115 ? -3.688 -24.938 -6.305 1 95.88 115 THR B O 1
ATOM 2707 N N . ASP B 1 116 ? -1.531 -24.922 -5.656 1 95.69 116 ASP B N 1
ATOM 2708 C CA . ASP B 1 116 ? -1.941 -24.859 -4.258 1 95.69 116 ASP B CA 1
ATOM 2709 C C . ASP B 1 116 ? -2.707 -23.562 -3.973 1 95.69 116 ASP B C 1
ATOM 2711 O O . ASP B 1 116 ? -3.688 -23.578 -3.227 1 95.69 116 ASP B O 1
ATOM 2715 N N . SER B 1 117 ? -2.34 -22.453 -4.535 1 91.88 117 SER B N 1
ATOM 2716 C CA . SER B 1 117 ? -2.996 -21.172 -4.344 1 91.88 117 SER B CA 1
ATOM 2717 C C . SER B 1 117 ? -4.379 -21.156 -4.98 1 91.88 117 SER B C 1
ATOM 2719 O O . SER B 1 117 ? -5.336 -20.641 -4.395 1 91.88 117 SER B O 1
ATOM 2721 N N . TRP B 1 118 ? -4.488 -21.734 -6.125 1 90.56 118 TRP B N 1
ATOM 2722 C CA . TRP B 1 118 ? -5.781 -21.828 -6.793 1 90.56 118 TRP B CA 1
ATOM 2723 C C . TRP B 1 118 ? -6.734 -22.734 -6.012 1 90.56 118 TRP B C 1
ATOM 2725 O O . TRP B 1 118 ? -7.938 -22.469 -5.945 1 90.56 118 TRP B O 1
ATOM 2735 N N . LEU B 1 119 ? -6.191 -23.797 -5.52 1 94.38 119 LEU B N 1
ATOM 2736 C CA . LEU B 1 119 ? -7 -24.672 -4.668 1 94.38 119 LEU B CA 1
ATOM 2737 C C . LEU B 1 119 ? -7.531 -23.906 -3.461 1 94.38 119 LEU B C 1
ATOM 2739 O O . LEU B 1 119 ? -8.703 -24.016 -3.111 1 94.38 119 LEU B O 1
ATOM 2743 N N . ASP B 1 120 ? -6.629 -23.141 -2.846 1 92.44 120 ASP B N 1
ATOM 2744 C CA . ASP B 1 120 ? -7.023 -22.328 -1.701 1 92.44 120 ASP B CA 1
ATOM 2745 C C . ASP B 1 120 ? -8.172 -21.375 -2.064 1 92.44 120 ASP B C 1
ATOM 2747 O O . ASP B 1 120 ? -9.117 -21.219 -1.294 1 92.44 120 ASP B O 1
ATOM 2751 N N . PHE B 1 121 ? -8.055 -20.797 -3.199 1 87.31 121 PHE B N 1
ATOM 2752 C CA . PHE B 1 121 ? -9.117 -19.938 -3.693 1 87.31 121 PHE B CA 1
ATOM 2753 C C . PHE B 1 121 ? -10.422 -20.703 -3.861 1 87.31 121 PHE B C 1
ATOM 2755 O O . PHE B 1 121 ? -11.484 -20.25 -3.441 1 87.31 121 PHE B O 1
ATOM 2762 N N . THR B 1 122 ? -10.336 -21.859 -4.441 1 89.38 122 THR B N 1
ATOM 2763 C CA . THR B 1 122 ? -11.5 -22.703 -4.684 1 89.38 122 THR B CA 1
ATOM 2764 C C . THR B 1 122 ? -12.148 -23.125 -3.367 1 89.38 122 THR B C 1
ATOM 2766 O O . THR B 1 122 ? -13.367 -23.047 -3.209 1 89.38 122 THR B O 1
ATOM 2769 N N . ARG B 1 123 ? -11.344 -23.438 -2.473 1 92.69 123 ARG B N 1
ATOM 2770 C CA . ARG B 1 123 ? -11.828 -23.922 -1.186 1 92.69 123 ARG B CA 1
ATOM 2771 C C . ARG B 1 123 ? -12.555 -22.812 -0.424 1 92.69 123 ARG B C 1
ATOM 2773 O O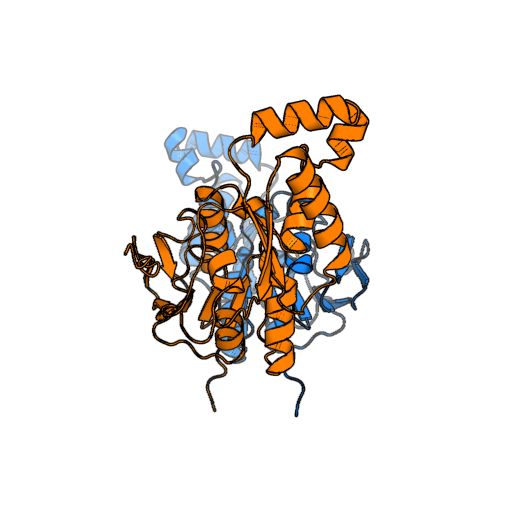 . ARG B 1 123 ? -13.43 -23.094 0.399 1 92.69 123 ARG B O 1
ATOM 2780 N N . ASN B 1 124 ? -12.211 -21.656 -0.765 1 90 124 ASN B N 1
ATOM 2781 C CA . ASN B 1 124 ? -12.844 -20.531 -0.082 1 90 124 ASN B CA 1
ATOM 2782 C C . ASN B 1 124 ? -14.031 -20 -0.875 1 90 124 ASN B C 1
ATOM 2784 O O . ASN B 1 124 ? -14.656 -19.016 -0.477 1 90 124 ASN B O 1
ATOM 2788 N N . SER B 1 125 ? -14.367 -20.594 -1.907 1 89.31 125 SER B N 1
ATOM 2789 C CA . SER B 1 125 ? -15.516 -20.203 -2.725 1 89.31 125 SER B CA 1
ATOM 2790 C C . SER B 1 125 ? -16.734 -21.078 -2.426 1 89.31 125 SER B C 1
ATOM 2792 O O . SER B 1 125 ? -16.578 -22.188 -1.904 1 89.31 125 SER B O 1
ATOM 2794 N N . PRO B 1 126 ? -17.922 -20.562 -2.773 1 90.19 126 PRO B N 1
ATOM 2795 C CA . PRO B 1 126 ? -19.109 -21.391 -2.617 1 90.19 126 PRO B CA 1
ATOM 2796 C C . PRO B 1 126 ? -19.094 -22.609 -3.541 1 90.19 126 PRO B C 1
ATOM 2798 O O . PRO B 1 126 ? -19.891 -23.531 -3.352 1 90.19 126 PRO B O 1
ATOM 2801 N N . LEU B 1 127 ? -18.219 -22.719 -4.465 1 90.25 127 LEU B N 1
ATOM 2802 C CA . LEU B 1 127 ? -18.188 -23.797 -5.445 1 90.25 127 LEU B CA 1
ATOM 2803 C C . LEU B 1 127 ? -17.234 -24.906 -4.996 1 90.25 127 LEU B C 1
ATOM 2805 O O . LEU B 1 127 ? -16.984 -25.844 -5.75 1 90.25 127 LEU B O 1
ATOM 2809 N N . ASP B 1 128 ? -16.797 -24.781 -3.791 1 95.31 128 ASP B N 1
ATOM 2810 C CA . ASP B 1 128 ? -15.961 -25.828 -3.211 1 95.31 128 ASP B CA 1
ATOM 2811 C C . ASP B 1 128 ? -16.703 -27.156 -3.174 1 95.31 128 ASP B C 1
ATOM 2813 O O . ASP B 1 128 ? -17.828 -27.234 -2.682 1 95.31 128 ASP B O 1
ATOM 2817 N N . LEU B 1 129 ? -16.047 -28.172 -3.602 1 94.69 129 LEU B N 1
ATOM 2818 C CA . LEU B 1 129 ? -16.688 -29.484 -3.715 1 94.69 129 LEU B CA 1
ATOM 2819 C C . LEU B 1 129 ? -17.109 -30.016 -2.344 1 94.69 129 LEU B C 1
ATOM 2821 O O . LEU B 1 129 ? -18.188 -30.562 -2.191 1 94.69 129 LEU B O 1
ATOM 2825 N N . ASP B 1 130 ? -16.266 -29.812 -1.373 1 95.5 130 ASP B N 1
ATOM 2826 C CA . ASP B 1 130 ? -16.594 -30.281 -0.025 1 95.5 130 ASP B CA 1
ATOM 2827 C C . ASP B 1 130 ? -17.812 -29.547 0.519 1 95.5 130 ASP B C 1
ATOM 2829 O O . ASP B 1 130 ? -18.688 -30.172 1.142 1 95.5 130 ASP B O 1
ATOM 2833 N N . LYS B 1 131 ? -17.859 -28.312 0.258 1 96.38 131 LYS B N 1
ATOM 2834 C CA . LYS B 1 131 ? -19.016 -27.531 0.689 1 96.38 131 LYS B CA 1
ATOM 2835 C C . LYS B 1 131 ? -20.281 -27.953 -0.052 1 96.38 131 LYS B C 1
ATOM 2837 O O . LYS B 1 131 ? -21.344 -28.078 0.551 1 96.38 131 LYS B O 1
ATOM 2842 N N . LEU B 1 132 ? -20.203 -28.125 -1.315 1 95.88 132 LEU B N 1
ATOM 2843 C CA . LEU B 1 132 ? -21.328 -28.562 -2.133 1 95.88 132 LEU B CA 1
ATOM 2844 C C . LEU B 1 132 ? -21.828 -29.938 -1.691 1 95.88 132 LEU B C 1
ATOM 2846 O O . LEU B 1 132 ? -23.031 -30.172 -1.633 1 95.88 132 LEU B O 1
ATOM 2850 N N . GLU B 1 133 ? -20.953 -30.812 -1.383 1 96.44 133 GLU B N 1
ATOM 2851 C CA . GLU B 1 133 ? -21.328 -32.156 -0.933 1 96.44 133 GLU B CA 1
ATOM 2852 C C . GLU B 1 133 ? -22.016 -32.094 0.432 1 96.44 133 GLU B C 1
ATOM 2854 O O . GLU B 1 133 ? -22.938 -32.875 0.698 1 96.44 133 GLU B O 1
ATOM 2859 N N . ALA B 1 134 ? -21.516 -31.234 1.229 1 96.56 134 ALA B N 1
ATOM 2860 C CA . ALA B 1 134 ? -22.125 -31.062 2.541 1 96.56 134 ALA B CA 1
ATOM 2861 C C . ALA B 1 134 ? -23.547 -30.516 2.412 1 96.56 134 ALA B C 1
ATOM 2863 O O . ALA B 1 134 ? -24.438 -30.906 3.168 1 96.56 134 ALA B O 1
ATOM 2864 N N . GLU B 1 135 ? -23.781 -29.719 1.443 1 96.44 135 GLU B N 1
ATOM 2865 C CA . GLU B 1 135 ? -25.062 -29.047 1.253 1 96.44 135 GLU B CA 1
ATOM 2866 C C . GLU B 1 135 ? -26.031 -29.922 0.47 1 96.44 135 GLU B C 1
ATOM 2868 O O . GLU B 1 135 ? -27.219 -29.969 0.783 1 96.44 135 GLU B O 1
ATOM 2873 N N . ARG B 1 136 ? -25.578 -30.656 -0.492 1 96.12 136 ARG B N 1
ATOM 2874 C CA . ARG B 1 136 ? -26.453 -31.281 -1.464 1 96.12 136 ARG B CA 1
ATOM 2875 C C . ARG B 1 136 ? -26.234 -32.781 -1.519 1 96.12 136 ARG B C 1
ATOM 2877 O O . ARG B 1 136 ? -26.906 -33.5 -2.281 1 96.12 136 ARG B O 1
ATOM 2884 N N . GLY B 1 137 ? -25.281 -33.281 -0.765 1 96.19 137 GLY B N 1
ATOM 2885 C CA . GLY B 1 137 ? -24.859 -34.656 -0.902 1 96.19 137 GLY B CA 1
ATOM 2886 C C . GLY B 1 137 ? -23.938 -34.875 -2.08 1 96.19 137 GLY B C 1
ATOM 2887 O O . GLY B 1 137 ? -23.797 -34.031 -2.945 1 96.19 137 GLY B O 1
ATOM 2888 N N . LYS B 1 138 ? -23.312 -36.031 -2.154 1 96.06 138 LYS B N 1
ATOM 2889 C CA . LYS B 1 138 ? -22.328 -36.375 -3.182 1 96.06 138 LYS B CA 1
ATOM 2890 C C . LYS B 1 138 ? -22.953 -36.344 -4.57 1 96.06 138 LYS B C 1
ATOM 2892 O O . LYS B 1 138 ? -22.422 -35.719 -5.496 1 96.06 138 LYS B O 1
ATOM 2897 N N . GLU B 1 139 ? -24.109 -36.906 -4.719 1 96.38 139 GLU B N 1
ATOM 2898 C CA . GLU B 1 139 ? -24.781 -37 -6.016 1 96.38 139 GLU B CA 1
ATOM 2899 C C . GLU B 1 139 ? -25.266 -35.625 -6.469 1 96.38 139 GLU B C 1
ATOM 2901 O O . GLU B 1 139 ? -25.125 -35.25 -7.637 1 96.38 139 GLU B O 1
ATOM 2906 N N . GLY B 1 140 ? -25.844 -34.969 -5.582 1 96.38 140 GLY B N 1
ATOM 2907 C CA . GLY B 1 140 ? -26.281 -33.625 -5.898 1 96.38 140 GLY B CA 1
ATOM 2908 C C . GLY B 1 140 ? -25.156 -32.688 -6.293 1 96.38 140 GLY B C 1
ATOM 2909 O O . GLY B 1 140 ? -25.281 -31.906 -7.238 1 96.38 140 GLY B O 1
ATOM 2910 N N . ALA B 1 141 ? -24.094 -32.75 -5.516 1 96.56 141 ALA B N 1
ATOM 2911 C CA . ALA B 1 141 ? -22.922 -31.938 -5.82 1 96.56 141 ALA B CA 1
ATOM 2912 C C . ALA B 1 141 ? -22.375 -32.281 -7.203 1 96.56 141 ALA B C 1
ATOM 2914 O O . ALA B 1 141 ? -22.062 -31.375 -7.988 1 96.56 141 ALA B O 1
ATOM 2915 N N . ALA B 1 142 ? -22.328 -33.5 -7.496 1 95.06 142 ALA B N 1
ATOM 2916 C CA . ALA B 1 142 ? -21.828 -33.969 -8.789 1 95.06 142 ALA B CA 1
ATOM 2917 C C . ALA B 1 142 ? -22.703 -33.438 -9.93 1 95.06 142 ALA B C 1
ATOM 2919 O O . ALA B 1 142 ? -22.188 -32.969 -10.945 1 95.06 142 ALA B O 1
ATOM 2920 N N . LYS B 1 143 ? -23.969 -33.531 -9.781 1 95.31 143 LYS B N 1
ATOM 2921 C CA . LYS B 1 143 ? -24.906 -33.031 -10.789 1 95.31 143 LYS B CA 1
ATOM 2922 C C . LYS B 1 143 ? -24.734 -31.531 -11 1 95.31 143 LYS B C 1
ATOM 2924 O O . LYS B 1 143 ? -24.75 -31.062 -12.133 1 95.31 143 LYS B O 1
ATOM 2929 N N . PHE B 1 144 ? -24.641 -30.938 -9.953 1 94.94 144 PHE B N 1
ATOM 2930 C CA . PHE B 1 144 ? -24.469 -29.484 -10 1 94.94 144 PHE B CA 1
ATOM 2931 C C . PHE B 1 144 ? -23.188 -29.109 -10.727 1 94.94 144 PHE B C 1
ATOM 2933 O O . PHE B 1 144 ? -23.188 -28.234 -11.609 1 94.94 144 PHE B O 1
ATOM 2940 N N . ILE B 1 145 ? -22.062 -29.719 -10.336 1 94 145 ILE B N 1
ATOM 2941 C CA . ILE B 1 145 ? -20.75 -29.438 -10.914 1 94 145 ILE B CA 1
ATOM 2942 C C . ILE B 1 145 ? -20.781 -29.766 -12.406 1 94 145 ILE B C 1
ATOM 2944 O O . ILE B 1 145 ? -20.234 -29.016 -13.227 1 94 145 ILE B O 1
ATOM 2948 N N . LYS B 1 146 ? -21.375 -30.797 -12.805 1 93.38 146 LYS B N 1
ATOM 2949 C CA . LYS B 1 146 ? -21.484 -31.203 -14.203 1 93.38 146 LYS B CA 1
ATOM 2950 C C . LYS B 1 146 ? -22.266 -30.156 -15.008 1 93.38 146 LYS B C 1
ATOM 2952 O O . LYS B 1 146 ? -21.938 -29.875 -16.156 1 93.38 146 LYS B O 1
ATOM 2957 N N . LYS B 1 147 ? -23.234 -29.641 -14.398 1 92.81 147 LYS B N 1
ATOM 2958 C CA . LYS B 1 147 ? -24.047 -28.609 -15.055 1 92.81 147 LYS B CA 1
ATOM 2959 C C . LYS B 1 147 ? -23.234 -27.328 -15.258 1 92.81 147 LYS B C 1
ATOM 2961 O O . LYS B 1 147 ? -23.344 -26.672 -16.281 1 92.81 147 LYS B O 1
ATOM 2966 N N . LEU B 1 148 ? -22.453 -27.109 -14.25 1 88.5 148 LEU B N 1
ATOM 2967 C CA . LEU B 1 148 ? -21.719 -25.859 -14.227 1 88.5 148 LEU B CA 1
ATOM 2968 C C . LEU B 1 148 ? -20.516 -25.922 -15.156 1 88.5 148 LEU B C 1
ATOM 2970 O O . LEU B 1 148 ? -20.203 -24.953 -15.859 1 88.5 148 LEU B O 1
ATOM 2974 N N . TYR B 1 149 ? -19.812 -27.125 -15.195 1 85.31 149 TYR B N 1
ATOM 2975 C CA . TYR B 1 149 ? -18.5 -27.203 -15.836 1 85.31 149 TYR B CA 1
ATOM 2976 C C . TYR B 1 149 ? -18.516 -28.234 -16.953 1 85.31 149 TYR B C 1
ATOM 2978 O O . TYR B 1 149 ? -17.453 -28.578 -17.5 1 85.31 149 TYR B O 1
ATOM 2986 N N . GLY B 1 150 ? -19.547 -28.766 -17.344 1 77.12 150 GLY B N 1
ATOM 2987 C CA . GLY B 1 150 ? -19.703 -30.031 -18.047 1 77.12 150 GLY B CA 1
ATOM 2988 C C . GLY B 1 150 ? -18.922 -30.078 -19.344 1 77.12 150 GLY B C 1
ATOM 2989 O O . GLY B 1 150 ? -18.609 -31.156 -19.844 1 77.12 150 GLY B O 1
ATOM 2990 N N . ARG B 1 151 ? -18.453 -29.016 -19.797 1 86.25 151 ARG B N 1
ATOM 2991 C CA . ARG B 1 151 ? -17.641 -29.109 -21.016 1 86.25 151 ARG B CA 1
ATOM 2992 C C . ARG B 1 151 ? -16.156 -29.125 -20.688 1 86.25 151 ARG B C 1
ATOM 2994 O O . ARG B 1 151 ? -15.328 -29.484 -21.531 1 86.25 151 ARG B O 1
ATOM 3001 N N . ILE B 1 152 ? -15.844 -28.859 -19.484 1 88.31 152 ILE B N 1
ATOM 3002 C CA . ILE B 1 152 ? -14.461 -28.844 -19.016 1 88.31 152 ILE B CA 1
ATOM 3003 C C . ILE B 1 152 ? -14.031 -30.25 -18.641 1 88.31 152 ILE B C 1
ATOM 3005 O O . ILE B 1 152 ? -14.656 -30.891 -17.781 1 88.31 152 ILE B O 1
ATOM 3009 N N . ASN B 1 153 ? -13 -30.812 -19.297 1 90.44 153 ASN B N 1
ATOM 3010 C CA . ASN B 1 153 ? -12.602 -32.156 -18.953 1 90.44 153 ASN B CA 1
ATOM 3011 C C . ASN B 1 153 ? -11.086 -32.312 -18.953 1 90.44 153 ASN B C 1
ATOM 3013 O O . ASN B 1 153 ? -10.578 -33.438 -18.953 1 90.44 153 ASN B O 1
ATOM 3017 N N . GLN B 1 154 ? -10.391 -31.266 -19.141 1 95.44 154 GLN B N 1
ATOM 3018 C CA . GLN B 1 154 ? -8.938 -31.297 -19.031 1 95.44 154 GLN B CA 1
ATOM 3019 C C . GLN B 1 154 ? -8.469 -30.5 -17.812 1 95.44 154 GLN B C 1
ATOM 3021 O O . GLN B 1 154 ? -8.727 -29.297 -17.703 1 95.44 154 GLN B O 1
ATOM 3026 N N . PHE B 1 155 ? -7.832 -31.203 -16.922 1 95.88 155 PHE B N 1
ATOM 3027 C CA . PHE B 1 155 ? -7.328 -30.578 -15.703 1 95.88 155 PHE B CA 1
ATOM 3028 C C . PHE B 1 155 ? -5.809 -30.672 -15.633 1 95.88 155 PHE B C 1
ATOM 3030 O O . PHE B 1 155 ? -5.234 -31.719 -15.938 1 95.88 155 PHE B O 1
ATOM 3037 N N . TYR B 1 156 ? -5.227 -29.594 -15.305 1 97.12 156 TYR B N 1
ATOM 3038 C CA . TYR B 1 156 ? -3.775 -29.531 -15.18 1 97.12 156 TYR B CA 1
ATOM 3039 C C . TYR B 1 156 ? -3.367 -29.109 -13.766 1 97.12 156 TYR B C 1
ATOM 3041 O O . TYR B 1 156 ? -3.984 -28.234 -13.172 1 97.12 156 TYR B O 1
ATOM 3049 N N . ILE B 1 157 ? -2.418 -29.797 -13.172 1 97.94 157 ILE B N 1
ATOM 3050 C CA . ILE B 1 157 ? -1.768 -29.406 -11.93 1 97.94 157 ILE B CA 1
ATOM 3051 C C . ILE B 1 157 ? -0.367 -28.875 -12.219 1 97.94 157 ILE B C 1
ATOM 3053 O O . ILE B 1 157 ? 0.46 -29.578 -12.812 1 97.94 157 ILE B O 1
ATOM 3057 N N . ILE B 1 158 ? -0.106 -27.656 -11.883 1 97.88 158 ILE B N 1
ATOM 3058 C CA . ILE B 1 158 ? 1.219 -27.078 -12.102 1 97.88 158 ILE B CA 1
ATOM 3059 C C . ILE B 1 158 ? 2.121 -27.406 -10.914 1 97.88 158 ILE B C 1
ATOM 3061 O O . ILE B 1 158 ? 1.881 -26.938 -9.797 1 97.88 158 ILE B O 1
ATOM 3065 N N . ASP B 1 159 ? 3.104 -28.203 -11.133 1 98.38 159 ASP B N 1
ATOM 3066 C CA . ASP B 1 159 ? 4.109 -28.547 -10.133 1 98.38 159 ASP B CA 1
ATOM 3067 C C . ASP B 1 159 ? 5.301 -27.594 -10.203 1 98.38 159 ASP B C 1
ATOM 3069 O O . ASP B 1 159 ? 6.176 -27.75 -11.055 1 98.38 159 ASP B O 1
ATOM 3073 N N . THR B 1 160 ? 5.398 -26.625 -9.281 1 98 160 THR B N 1
ATOM 3074 C CA . THR B 1 160 ? 6.496 -25.656 -9.266 1 98 160 THR B CA 1
ATOM 3075 C C . THR B 1 160 ? 7.582 -26.094 -8.281 1 98 160 THR B C 1
ATOM 3077 O O . THR B 1 160 ? 8.656 -25.484 -8.234 1 98 160 THR B O 1
ATOM 3080 N N . GLY B 1 161 ? 7.258 -27.109 -7.488 1 98.06 161 GLY B N 1
ATOM 3081 C CA . GLY B 1 161 ? 8.172 -27.547 -6.441 1 98.06 161 GLY B CA 1
ATOM 3082 C C . GLY B 1 161 ? 8.102 -26.688 -5.191 1 98.06 161 GLY B C 1
ATOM 3083 O O . GLY B 1 161 ? 8.852 -26.906 -4.238 1 98.06 161 GLY B O 1
ATOM 3084 N N . CYS B 1 162 ? 7.133 -25.781 -5.16 1 98.12 162 CYS B N 1
ATOM 3085 C CA . CYS B 1 162 ? 7.125 -24.797 -4.082 1 98.12 162 CYS B CA 1
ATOM 3086 C C . CYS B 1 162 ? 6.023 -25.094 -3.074 1 98.12 162 CYS B C 1
ATOM 3088 O O . CYS B 1 162 ? 5.82 -24.344 -2.123 1 98.12 162 CYS B O 1
ATOM 3090 N N . TYR B 1 163 ? 5.246 -26.156 -3.262 1 97.5 163 TYR B N 1
ATOM 3091 C CA . TYR B 1 163 ? 4.168 -26.516 -2.348 1 97.5 163 TYR B CA 1
ATOM 3092 C C . TYR B 1 163 ? 3.9 -28.016 -2.369 1 97.5 163 TYR B C 1
ATOM 3094 O O . TYR B 1 163 ? 4.387 -28.719 -3.252 1 97.5 163 TYR B O 1
ATOM 3102 N N . ASP B 1 164 ? 3.141 -28.5 -1.374 1 97.5 164 ASP B N 1
ATOM 3103 C CA . ASP B 1 164 ? 2.732 -29.891 -1.307 1 97.5 164 ASP B CA 1
ATOM 3104 C C . ASP B 1 164 ? 1.64 -30.203 -2.33 1 97.5 164 ASP B C 1
ATOM 3106 O O . ASP B 1 164 ? 0.577 -29.578 -2.314 1 97.5 164 ASP B O 1
ATOM 3110 N N . LEU B 1 165 ? 1.892 -31.172 -3.189 1 97.81 165 LEU B N 1
ATOM 3111 C CA . LEU B 1 165 ? 0.988 -31.484 -4.289 1 97.81 165 LEU B CA 1
ATOM 3112 C C . LEU B 1 165 ? -0.176 -32.344 -3.809 1 97.81 165 LEU B C 1
ATOM 3114 O O . LEU B 1 165 ? -1.191 -32.469 -4.496 1 97.81 165 LEU B O 1
ATOM 3118 N N . THR B 1 166 ? -0.027 -32.938 -2.688 1 98 166 THR B N 1
ATOM 3119 C CA . THR B 1 166 ? -0.936 -34 -2.24 1 98 166 THR B CA 1
ATOM 3120 C C . THR B 1 166 ? -2.369 -33.469 -2.168 1 98 166 THR B C 1
ATOM 3122 O O . THR B 1 166 ? -3.271 -34.031 -2.787 1 98 166 THR B O 1
ATOM 3125 N N . PRO B 1 167 ? -2.586 -32.375 -1.432 1 97.62 167 PRO B N 1
ATOM 3126 C CA . PRO B 1 167 ? -3.969 -31.906 -1.368 1 97.62 167 PRO B CA 1
ATOM 3127 C C . PRO B 1 167 ? -4.52 -31.5 -2.736 1 97.62 167 PRO B C 1
ATOM 3129 O O . PRO B 1 167 ? -5.707 -31.703 -3.006 1 97.62 167 PRO B O 1
ATOM 3132 N N . VAL B 1 168 ? -3.699 -30.953 -3.596 1 98.06 168 VAL B N 1
ATOM 3133 C CA . VAL B 1 168 ? -4.129 -30.516 -4.918 1 98.06 168 VAL B CA 1
ATOM 3134 C C . VAL B 1 168 ? -4.5 -31.734 -5.77 1 98.06 168 VAL B C 1
ATOM 3136 O O . VAL B 1 168 ? -5.562 -31.75 -6.398 1 98.06 168 VAL B O 1
ATOM 3139 N N . ARG B 1 169 ? -3.672 -32.781 -5.75 1 98.06 169 ARG B N 1
ATOM 3140 C CA . ARG B 1 169 ? -3.934 -34 -6.473 1 98.06 169 ARG B CA 1
ATOM 3141 C C . ARG B 1 169 ? -5.266 -34.625 -6.047 1 98.06 169 ARG B C 1
ATOM 3143 O O . ARG B 1 169 ? -6.086 -34.969 -6.895 1 98.06 169 ARG B O 1
ATOM 3150 N N . LYS B 1 170 ? -5.41 -34.656 -4.773 1 97.62 170 LYS B N 1
ATOM 3151 C CA . LYS B 1 170 ? -6.625 -35.25 -4.23 1 97.62 170 LYS B CA 1
ATOM 3152 C C . LYS B 1 170 ? -7.867 -34.531 -4.715 1 97.62 170 LYS B C 1
ATOM 3154 O O . LYS B 1 170 ? -8.828 -35.156 -5.176 1 97.62 170 LYS B O 1
ATOM 3159 N N . TYR B 1 171 ? -7.828 -33.25 -4.645 1 97.25 171 TYR B N 1
ATOM 3160 C CA . TYR B 1 171 ? -8.977 -32.438 -5.031 1 97.25 171 TYR B CA 1
ATOM 3161 C C . TYR B 1 171 ? -9.227 -32.531 -6.531 1 97.25 171 TYR B C 1
ATOM 3163 O O . TYR B 1 171 ? -10.367 -32.75 -6.961 1 97.25 171 TYR B O 1
ATOM 3171 N N . VAL B 1 172 ? -8.227 -32.406 -7.348 1 96.62 172 VAL B N 1
ATOM 3172 C CA . VAL B 1 172 ? -8.352 -32.344 -8.805 1 96.62 172 VAL B CA 1
ATOM 3173 C C . VAL B 1 172 ? -8.812 -33.688 -9.344 1 96.62 172 VAL B C 1
ATOM 3175 O O . VAL B 1 172 ? -9.617 -33.75 -10.273 1 96.62 172 VAL B O 1
ATOM 3178 N N . ARG B 1 173 ? -8.367 -34.75 -8.766 1 96.94 173 ARG B N 1
ATOM 3179 C CA . ARG B 1 173 ? -8.773 -36.094 -9.203 1 96.94 173 ARG B CA 1
ATOM 3180 C C . ARG B 1 173 ? -10.266 -36.312 -8.961 1 96.94 173 ARG B C 1
ATOM 3182 O O . ARG B 1 173 ? -10.945 -36.938 -9.781 1 96.94 173 ARG B O 1
ATOM 3189 N N . ARG B 1 174 ? -10.734 -35.812 -7.844 1 95.5 174 ARG B N 1
ATOM 3190 C CA . ARG B 1 174 ? -12.164 -35.906 -7.566 1 95.5 174 ARG B CA 1
ATOM 3191 C C . ARG B 1 174 ? -12.969 -35.125 -8.602 1 95.5 174 ARG B C 1
ATOM 3193 O O . ARG B 1 174 ? -13.977 -35.625 -9.109 1 95.5 174 ARG B O 1
ATOM 3200 N N . MET B 1 175 ? -12.516 -33.906 -8.906 1 94.62 175 MET B N 1
ATOM 3201 C CA . MET B 1 175 ? -13.188 -33.094 -9.898 1 94.62 175 MET B CA 1
ATOM 3202 C C . MET B 1 175 ? -13.172 -33.75 -11.273 1 94.62 175 MET B C 1
ATOM 3204 O O . MET B 1 175 ? -14.203 -33.781 -11.953 1 94.62 175 MET B O 1
ATOM 3208 N N . ALA B 1 176 ? -12 -34.219 -11.633 1 95.5 176 ALA B N 1
ATOM 3209 C CA . ALA B 1 176 ? -11.844 -34.906 -12.922 1 95.5 176 ALA B CA 1
ATOM 3210 C C . ALA B 1 176 ? -12.758 -36.125 -13.016 1 95.5 176 ALA B C 1
ATOM 3212 O O . ALA B 1 176 ? -13.328 -36.406 -14.07 1 95.5 176 ALA B O 1
ATOM 3213 N N . HIS B 1 177 ? -12.891 -36.812 -11.93 1 95.44 177 HIS B N 1
ATOM 3214 C CA . HIS B 1 177 ? -13.758 -38 -11.891 1 95.44 177 HIS B CA 1
ATOM 3215 C C . HIS B 1 177 ? -15.211 -37.594 -1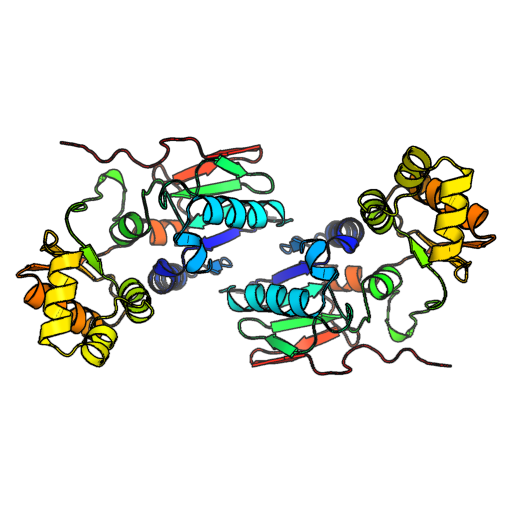2.141 1 95.44 177 HIS B C 1
ATOM 3217 O O . HIS B 1 177 ? -15.898 -38.219 -12.953 1 95.44 177 HIS B O 1
ATOM 3223 N N . ILE B 1 178 ? -15.633 -36.594 -11.469 1 94.75 178 ILE B N 1
ATOM 3224 C CA . ILE B 1 178 ? -17.016 -36.125 -11.586 1 94.75 178 ILE B CA 1
ATOM 3225 C C . ILE B 1 178 ? -17.297 -35.688 -13.016 1 94.75 178 ILE B C 1
ATOM 3227 O O . ILE B 1 178 ? -18.359 -35.969 -13.562 1 94.75 178 ILE B O 1
ATOM 3231 N N . LEU B 1 179 ? -16.328 -35.125 -13.688 1 94.75 179 LEU B N 1
ATOM 3232 C CA . LEU B 1 179 ? -16.531 -34.469 -14.977 1 94.75 179 LEU B CA 1
ATOM 3233 C C . LEU B 1 179 ? -16.031 -35.375 -16.109 1 94.75 179 LEU B C 1
ATOM 3235 O O . LEU B 1 179 ? -15.938 -34.906 -17.266 1 94.75 179 LEU B O 1
ATOM 3239 N N . ASN B 1 180 ? -15.688 -36.562 -15.758 1 94.38 180 ASN B N 1
ATOM 3240 C CA . ASN B 1 180 ? -15.148 -37.5 -16.734 1 94.38 180 ASN B CA 1
ATOM 3241 C C . ASN B 1 180 ? -13.984 -36.906 -17.516 1 94.38 180 ASN B C 1
ATOM 3243 O O . ASN B 1 180 ? -13.984 -36.938 -18.75 1 94.38 180 ASN B O 1
ATOM 3247 N N . GLY B 1 181 ? -13.039 -36.344 -16.719 1 95.69 181 GLY B N 1
ATOM 3248 C CA . GLY B 1 181 ? -11.922 -35.625 -17.328 1 95.69 181 GLY B CA 1
ATOM 3249 C C . GLY B 1 181 ? -10.578 -36.281 -17.062 1 95.69 181 GLY B C 1
ATOM 3250 O O . GLY B 1 181 ? -10.516 -37.344 -16.484 1 95.69 181 GLY B O 1
ATOM 3251 N N . THR B 1 182 ? -9.516 -35.656 -17.641 1 95.94 182 THR B N 1
ATOM 3252 C CA . THR B 1 182 ? -8.141 -36.125 -17.469 1 95.94 182 THR B CA 1
ATOM 3253 C C . THR B 1 182 ? -7.371 -35.156 -16.562 1 95.94 182 THR B C 1
ATOM 3255 O O . THR B 1 182 ? -7.742 -34 -16.438 1 95.94 182 THR B O 1
ATOM 3258 N N . VAL B 1 183 ? -6.395 -35.688 -15.867 1 97.38 183 VAL B N 1
ATOM 3259 C CA . VAL B 1 183 ? -5.5 -34.906 -15.039 1 97.38 183 VAL B CA 1
ATOM 3260 C C . VAL B 1 183 ? -4.062 -35.031 -15.531 1 97.38 183 VAL B C 1
ATOM 3262 O O . VAL B 1 183 ? -3.582 -36.156 -15.742 1 97.38 183 VAL B O 1
ATOM 3265 N N . GLU B 1 184 ? -3.502 -34 -15.859 1 97.19 184 GLU B N 1
ATOM 3266 C CA . GLU B 1 184 ? -2.09 -33.969 -16.234 1 97.19 184 GLU B CA 1
ATOM 3267 C C . GLU B 1 184 ? -1.295 -33.062 -15.297 1 97.19 184 GLU B C 1
ATOM 3269 O O . GLU B 1 184 ? -1.75 -31.969 -14.938 1 97.19 184 GLU B O 1
ATOM 3274 N N . GLU B 1 185 ? -0.211 -33.531 -14.773 1 97.38 185 GLU B N 1
ATOM 3275 C CA . GLU B 1 185 ? 0.716 -32.719 -14 1 97.38 185 GLU B CA 1
ATOM 3276 C C . GLU B 1 185 ? 1.812 -32.156 -14.891 1 97.38 185 GLU B C 1
ATOM 3278 O O . GLU B 1 185 ? 2.477 -32.875 -15.625 1 97.38 185 GLU B O 1
ATOM 3283 N N . ILE B 1 186 ? 1.934 -30.891 -14.906 1 96.62 186 ILE B N 1
ATOM 3284 C CA . ILE B 1 186 ? 2.941 -30.234 -15.734 1 96.62 186 ILE B CA 1
ATOM 3285 C C . ILE B 1 186 ? 3.908 -29.453 -14.844 1 96.62 186 ILE B C 1
ATOM 3287 O O . ILE B 1 186 ? 3.529 -28.969 -13.773 1 96.62 186 ILE B O 1
ATOM 3291 N N . GLN B 1 187 ? 5.148 -29.391 -15.312 1 96.69 187 GLN B N 1
ATOM 3292 C CA . GLN B 1 187 ? 6.164 -28.656 -14.562 1 96.69 187 GLN B CA 1
ATOM 3293 C C . GLN B 1 187 ? 6.031 -27.156 -14.781 1 96.69 187 GLN B C 1
ATOM 3295 O O . GLN B 1 187 ? 5.914 -26.688 -15.922 1 96.69 187 GLN B O 1
ATOM 3300 N N . GLY B 1 188 ? 5.918 -26.406 -13.703 1 97.31 188 GLY B N 1
ATOM 3301 C CA . GLY B 1 188 ? 6.004 -24.953 -13.742 1 97.31 188 GLY B CA 1
ATOM 3302 C C . GLY B 1 188 ? 7.375 -24.422 -13.367 1 97.31 188 GLY B C 1
ATOM 3303 O O . GLY B 1 188 ? 7.859 -24.672 -12.258 1 97.31 188 GLY B O 1
ATOM 3304 N N . GLN B 1 189 ? 7.957 -23.688 -14.289 1 97.62 189 GLN B N 1
ATOM 3305 C CA . GLN B 1 189 ? 9.312 -23.219 -14.039 1 97.62 189 GLN B CA 1
ATOM 3306 C C . GLN B 1 189 ? 9.312 -21.797 -13.484 1 97.62 189 GLN B C 1
ATOM 3308 O O . GLN B 1 189 ? 10.305 -21.344 -12.906 1 97.62 189 GLN B O 1
ATOM 3313 N N . TYR B 1 190 ? 8.297 -21.078 -13.602 1 97.75 190 TYR B N 1
ATOM 3314 C CA . TYR B 1 190 ? 8.109 -19.703 -13.164 1 97.75 190 TYR B CA 1
ATOM 3315 C C . TYR B 1 190 ? 9.344 -18.859 -13.477 1 97.75 190 TYR B C 1
ATOM 3317 O O . TYR B 1 190 ? 9.844 -18.141 -12.617 1 97.75 190 TYR B O 1
ATOM 3325 N N . GLY B 1 191 ? 9.812 -18.938 -14.75 1 98 191 GLY B N 1
ATOM 3326 C CA . GLY B 1 191 ? 11.008 -18.266 -15.219 1 98 191 GLY B CA 1
ATOM 3327 C C . GLY B 1 191 ? 10.93 -16.75 -15.07 1 98 191 GLY B C 1
ATOM 3328 O O . GLY B 1 191 ? 11.922 -16.094 -14.75 1 98 191 GLY B O 1
ATOM 3329 N N . ILE B 1 192 ? 9.82 -16.203 -15.242 1 97.62 192 ILE B N 1
ATOM 3330 C CA . ILE B 1 192 ? 9.609 -14.766 -15.125 1 97.62 192 ILE B CA 1
ATOM 3331 C C . ILE B 1 192 ? 9.922 -14.312 -13.695 1 97.62 192 ILE B C 1
ATOM 3333 O O . ILE B 1 192 ? 10.555 -13.273 -13.492 1 97.62 192 ILE B O 1
ATOM 3337 N N . LEU B 1 193 ? 9.461 -15.094 -12.703 1 98.56 193 LEU B N 1
ATOM 3338 C CA . LEU B 1 193 ? 9.734 -14.75 -11.312 1 98.56 193 LEU B CA 1
ATOM 3339 C C . LEU B 1 193 ? 11.227 -14.844 -11.016 1 98.56 193 LEU B C 1
ATOM 3341 O O . LEU B 1 193 ? 11.773 -14.031 -10.266 1 98.56 193 LEU B O 1
ATOM 3345 N N . LYS B 1 194 ? 11.883 -15.805 -11.594 1 98.62 194 LYS B N 1
ATOM 3346 C CA . LYS B 1 194 ? 13.32 -15.945 -11.422 1 98.62 194 LYS B CA 1
ATOM 3347 C C . LYS B 1 194 ? 14.07 -14.758 -12.023 1 98.62 194 LYS B C 1
ATOM 3349 O O . LYS B 1 194 ? 15.039 -14.266 -11.445 1 98.62 194 LYS B O 1
ATOM 3354 N N . LYS B 1 195 ? 13.602 -14.297 -13.164 1 98.31 195 LYS B N 1
ATOM 3355 C CA . LYS B 1 195 ? 14.195 -13.109 -13.773 1 98.31 195 LYS B CA 1
ATOM 3356 C C . LYS B 1 195 ? 14 -11.883 -12.875 1 98.31 195 LYS B C 1
ATOM 3358 O O . LYS B 1 195 ? 14.922 -11.078 -12.711 1 98.31 195 LYS B O 1
ATOM 3363 N N . ILE B 1 196 ? 12.805 -11.75 -12.336 1 98.12 196 ILE B N 1
ATOM 3364 C CA . ILE B 1 196 ? 12.523 -10.648 -11.422 1 98.12 196 ILE B CA 1
ATOM 3365 C C . ILE B 1 196 ? 13.469 -10.711 -10.227 1 98.12 196 ILE B C 1
ATOM 3367 O O . ILE B 1 196 ? 14.07 -9.703 -9.844 1 98.12 196 ILE B O 1
ATOM 3371 N N . ALA B 1 197 ? 13.656 -11.883 -9.664 1 98.31 197 ALA B N 1
ATOM 3372 C CA . ALA B 1 197 ? 14.523 -12.086 -8.508 1 98.31 197 ALA B CA 1
ATOM 3373 C C . ALA B 1 197 ? 15.969 -11.734 -8.836 1 98.31 197 ALA B C 1
ATOM 3375 O O . ALA B 1 197 ? 16.719 -11.305 -7.961 1 98.31 197 ALA B O 1
ATOM 3376 N N . LYS B 1 198 ? 16.297 -11.875 -10.086 1 98.06 198 LYS B N 1
ATOM 3377 C CA . LYS B 1 198 ? 17.656 -11.594 -10.523 1 98.06 198 LYS B CA 1
ATOM 3378 C C . LYS B 1 198 ? 17.781 -10.164 -11.039 1 98.06 198 LYS B C 1
ATOM 3380 O O . LYS B 1 198 ? 18.859 -9.75 -11.484 1 98.06 198 LYS B O 1
ATOM 3385 N N . ASN B 1 199 ? 16.703 -9.438 -11.047 1 96.56 199 ASN B N 1
ATOM 3386 C CA . ASN B 1 199 ? 16.641 -8.102 -11.617 1 96.56 199 ASN B CA 1
ATOM 3387 C C . ASN B 1 199 ? 17.047 -8.102 -13.094 1 96.56 199 ASN B C 1
ATOM 3389 O O . ASN B 1 199 ? 17.797 -7.23 -13.531 1 96.56 199 ASN B O 1
ATOM 3393 N N . GLN B 1 200 ? 16.625 -9.125 -13.773 1 97.44 200 GLN B N 1
ATOM 3394 C CA . GLN B 1 200 ? 16.891 -9.25 -15.203 1 97.44 200 GLN B CA 1
ATOM 3395 C C . GLN B 1 200 ? 15.625 -8.977 -16.016 1 97.44 200 GLN B C 1
ATOM 3397 O O . GLN B 1 200 ? 14.789 -9.867 -16.188 1 97.44 200 GLN B O 1
ATOM 3402 N N . PHE B 1 201 ? 15.578 -7.77 -16.516 1 97.25 201 PHE B N 1
ATOM 3403 C CA . PHE B 1 201 ? 14.391 -7.355 -17.25 1 97.25 201 PHE B CA 1
ATOM 3404 C C . PHE B 1 201 ? 14.703 -7.23 -18.734 1 97.25 201 PHE B C 1
ATOM 3406 O O . PHE B 1 201 ? 15.133 -6.172 -19.203 1 97.25 201 PHE B O 1
ATOM 3413 N N . ASP B 1 202 ? 14.477 -8.305 -19.453 1 96.56 202 ASP B N 1
ATOM 3414 C CA . ASP B 1 202 ? 14.75 -8.375 -20.875 1 96.56 202 ASP B CA 1
ATOM 3415 C C . ASP B 1 202 ? 13.469 -8.164 -21.688 1 96.56 202 ASP B C 1
ATOM 3417 O O . ASP B 1 202 ? 12.578 -7.434 -21.266 1 96.56 202 ASP B O 1
ATOM 3421 N N . GLU B 1 203 ? 13.328 -8.742 -22.906 1 95.25 203 GLU B N 1
ATOM 3422 C CA . GLU B 1 203 ? 12.219 -8.516 -23.828 1 95.25 203 GLU B CA 1
ATOM 3423 C C . GLU B 1 203 ? 10.914 -9.094 -23.281 1 95.25 203 GLU B C 1
ATOM 3425 O O . GLU B 1 203 ? 9.836 -8.789 -23.781 1 95.25 203 GLU B O 1
ATOM 3430 N N . ASP B 1 204 ? 11.016 -9.867 -22.312 1 95.94 204 ASP B N 1
ATOM 3431 C CA . ASP B 1 204 ? 9.828 -10.477 -21.703 1 95.94 204 ASP B CA 1
ATOM 3432 C C . ASP B 1 204 ? 9.094 -9.469 -20.812 1 95.94 204 ASP B C 1
ATOM 3434 O O . ASP B 1 204 ? 8.008 -9.766 -20.297 1 95.94 204 ASP B O 1
ATOM 3438 N N . PHE B 1 205 ? 9.656 -8.289 -20.688 1 96.25 205 PHE B N 1
ATOM 3439 C CA . PHE B 1 205 ? 9.078 -7.266 -19.828 1 96.25 205 PHE B CA 1
ATOM 3440 C C . PHE B 1 205 ? 8.836 -5.977 -20.594 1 96.25 205 PHE B C 1
ATOM 3442 O O . PHE B 1 205 ? 9.555 -5.676 -21.547 1 96.25 205 PHE B O 1
ATOM 3449 N N . LEU B 1 206 ? 7.773 -5.363 -20.219 1 95.56 206 LEU B N 1
ATOM 3450 C CA . LEU B 1 206 ? 7.566 -3.971 -20.594 1 95.56 206 LEU B CA 1
ATOM 3451 C C . LEU B 1 206 ? 8.141 -3.027 -19.547 1 95.56 206 LEU B C 1
ATOM 3453 O O . LEU B 1 206 ? 7.855 -3.18 -18.359 1 95.56 206 LEU B O 1
ATOM 3457 N N . ILE B 1 207 ? 8.961 -2.135 -19.906 1 97.06 207 ILE B N 1
ATOM 3458 C CA . ILE B 1 207 ? 9.531 -1.134 -19.016 1 97.06 207 ILE B CA 1
ATOM 3459 C C . ILE B 1 207 ? 8.977 0.246 -19.359 1 97.06 207 ILE B C 1
ATOM 3461 O O . ILE B 1 207 ? 9.125 0.71 -20.5 1 97.06 207 ILE B O 1
ATOM 3465 N N . LEU B 1 208 ? 8.305 0.806 -18.406 1 97.38 208 LEU B N 1
ATOM 3466 C CA . LEU B 1 208 ? 7.73 2.137 -18.578 1 97.38 208 LEU B CA 1
ATOM 3467 C C . LEU B 1 208 ? 8.531 3.178 -17.797 1 97.38 208 LEU B C 1
ATOM 3469 O O . LEU B 1 208 ? 8.797 3.002 -16.609 1 97.38 208 LEU B O 1
ATOM 3473 N N . ARG B 1 209 ? 8.914 4.219 -18.453 1 96.12 209 ARG B N 1
ATOM 3474 C CA . ARG B 1 209 ? 9.508 5.367 -17.781 1 96.12 209 ARG B CA 1
ATOM 3475 C C . ARG B 1 209 ? 8.438 6.277 -17.203 1 96.12 209 ARG B C 1
ATOM 3477 O O . ARG B 1 209 ? 7.254 6.148 -17.531 1 96.12 209 ARG B O 1
ATOM 3484 N N . LYS B 1 210 ? 8.828 7.082 -16.297 1 92.75 210 LYS B N 1
ATOM 3485 C CA . LYS B 1 210 ? 7.883 8.023 -15.711 1 92.75 210 LYS B CA 1
ATOM 3486 C C . LYS B 1 210 ? 7.113 8.781 -16.797 1 92.75 210 LYS B C 1
ATOM 3488 O O . LYS B 1 210 ? 7.703 9.258 -17.766 1 92.75 210 LYS B O 1
ATOM 3493 N N . GLY B 1 211 ? 5.777 8.805 -16.672 1 94.56 211 GLY B N 1
ATOM 3494 C CA . GLY B 1 211 ? 4.926 9.477 -17.641 1 94.56 211 GLY B CA 1
ATOM 3495 C C . GLY B 1 211 ? 4.312 8.531 -18.656 1 94.56 211 GLY B C 1
ATOM 3496 O O . GLY B 1 211 ? 3.299 8.852 -19.281 1 94.56 211 GLY B O 1
ATOM 3497 N N . ASP B 1 212 ? 4.914 7.324 -18.938 1 96.38 212 ASP B N 1
ATOM 3498 C CA . ASP B 1 212 ? 4.406 6.34 -19.891 1 96.38 212 ASP B CA 1
ATOM 3499 C C . ASP B 1 212 ? 3.223 5.574 -19.297 1 96.38 212 ASP B C 1
ATOM 3501 O O . ASP B 1 212 ? 3.012 5.574 -18.094 1 96.38 212 ASP B O 1
ATOM 3505 N N . THR B 1 213 ? 2.453 5.02 -20.156 1 96.62 213 THR B N 1
ATOM 3506 C CA . THR B 1 213 ? 1.303 4.207 -19.781 1 96.62 213 THR B CA 1
ATOM 3507 C C . THR B 1 213 ? 1.372 2.83 -20.438 1 96.62 213 THR B C 1
ATOM 3509 O O . THR B 1 213 ? 1.889 2.693 -21.547 1 96.62 213 THR B O 1
ATOM 3512 N N . VAL B 1 214 ? 0.873 1.84 -19.766 1 94.75 214 VAL B N 1
ATOM 3513 C CA . VAL B 1 214 ? 0.803 0.501 -20.344 1 94.75 214 VAL B CA 1
ATOM 3514 C C . VAL B 1 214 ? -0.127 0.507 -21.547 1 94.75 214 VAL B C 1
ATOM 3516 O O . VAL B 1 214 ? -1.308 0.843 -21.438 1 94.75 214 VAL B O 1
ATOM 3519 N N . PRO B 1 215 ? 0.389 0.129 -22.656 1 93 215 PRO B N 1
ATOM 3520 C CA . PRO B 1 215 ? -0.454 0.133 -23.859 1 93 215 PRO B CA 1
ATOM 3521 C C . PRO B 1 215 ? -1.356 -1.097 -23.953 1 93 215 PRO B C 1
ATOM 3523 O O . PRO B 1 215 ? -1.137 -2.08 -23.234 1 93 215 PRO B O 1
ATOM 3526 N N . HIS B 1 216 ? -2.355 -0.931 -24.766 1 89.19 216 HIS B N 1
ATOM 3527 C CA . HIS B 1 216 ? -3.129 -2.113 -25.125 1 89.19 216 HIS B CA 1
ATOM 3528 C C . HIS B 1 216 ? -2.275 -3.119 -25.891 1 89.19 216 HIS B C 1
ATOM 3530 O O . HIS B 1 216 ? -1.36 -2.732 -26.625 1 89.19 216 HIS B O 1
ATOM 3536 N N . GLY B 1 217 ? -2.512 -4.391 -25.719 1 81.56 217 GLY B N 1
ATOM 3537 C CA . GLY B 1 217 ? -1.892 -5.426 -26.516 1 81.56 217 GLY B CA 1
ATOM 3538 C C . GLY B 1 217 ? -0.435 -5.664 -26.172 1 81.56 217 GLY B C 1
ATOM 3539 O O . GLY B 1 217 ? 0.348 -6.105 -27.016 1 81.56 217 GLY B O 1
ATOM 3540 N N . PHE B 1 218 ? 0.061 -5.223 -24.984 1 81.5 218 PHE B N 1
ATOM 3541 C CA . PHE B 1 218 ? 1.476 -5.355 -24.656 1 81.5 218 PHE B CA 1
ATOM 3542 C C . PHE B 1 218 ? 1.812 -6.793 -24.281 1 81.5 218 PHE B C 1
ATOM 3544 O O . PHE B 1 218 ? 2.984 -7.172 -24.25 1 81.5 218 PHE B O 1
ATOM 3551 N N . THR B 1 219 ? 0.751 -7.531 -24.031 1 79.31 219 THR B N 1
ATOM 3552 C CA . THR B 1 219 ? 0.998 -8.906 -23.609 1 79.31 219 THR B CA 1
ATOM 3553 C C . THR B 1 219 ? 1.431 -9.758 -24.812 1 79.31 219 THR B C 1
ATOM 3555 O O . THR B 1 219 ? 1.08 -9.453 -25.953 1 79.31 219 THR B O 1
ATOM 3558 N N . PHE B 1 220 ? 2.553 -10.578 -24.719 1 68.56 220 PHE B N 1
ATOM 3559 C CA . PHE B 1 220 ? 3.115 -11.453 -25.734 1 68.56 220 PHE B CA 1
ATOM 3560 C C . PHE B 1 220 ? 2.014 -12.203 -26.469 1 68.56 220 PHE B C 1
ATOM 3562 O O . PHE B 1 220 ? 1.046 -12.656 -25.859 1 68.56 220 PHE B O 1
ATOM 3569 N N . PRO B 1 221 ? 2.014 -11.867 -27.938 1 57.66 221 PRO B N 1
ATOM 3570 C CA . PRO B 1 221 ? 1.06 -12.609 -28.75 1 57.66 221 PRO B CA 1
ATOM 3571 C C . PRO B 1 221 ? 1.172 -14.117 -28.578 1 57.66 221 PRO B C 1
ATOM 3573 O O . PRO B 1 221 ? 2.26 -14.633 -28.297 1 57.66 221 PRO B O 1
ATOM 3576 N N . VAL B 1 222 ? 0.14 -14.789 -28.094 1 48.09 222 VAL B N 1
ATOM 3577 C CA . VAL B 1 222 ? -0.014 -16.234 -28.25 1 48.09 222 VAL B CA 1
ATOM 3578 C C . VAL B 1 222 ? 0.347 -16.625 -29.688 1 48.09 222 VAL B C 1
ATOM 3580 O O . VAL B 1 222 ? -0.072 -15.977 -30.641 1 48.09 222 VAL B O 1
ATOM 3583 N N . SER B 1 223 ? 1.479 -17.172 -29.969 1 40.69 223 SER B N 1
ATOM 3584 C CA . SER B 1 223 ? 1.553 -17.844 -31.266 1 40.69 223 SER B CA 1
ATOM 3585 C C . SER B 1 223 ? 0.248 -18.562 -31.578 1 40.69 223 SER B C 1
ATOM 3587 O O . SER B 1 223 ? -0.206 -19.406 -30.812 1 40.69 223 SER B O 1
ATOM 3589 N N . THR B 1 224 ? -0.814 -18.047 -32.156 1 34.03 224 THR B N 1
ATOM 3590 C CA . THR B 1 224 ? -1.855 -18.844 -32.781 1 34.03 224 THR B CA 1
ATOM 3591 C C . THR B 1 224 ? -1.273 -19.656 -33.938 1 34.03 224 THR B C 1
ATOM 3593 O O . THR B 1 224 ? -1.001 -19.125 -35.031 1 34.03 224 THR B O 1
ATOM 3596 N N . LYS B 1 225 ? -0.509 -20.703 -33.969 1 26.33 225 LYS B N 1
ATOM 3597 C CA . LYS B 1 225 ? -0.555 -21.703 -35.031 1 26.33 225 LYS B CA 1
ATOM 3598 C C . LYS B 1 225 ? -1.812 -22.562 -34.938 1 26.33 225 LYS B C 1
ATOM 3600 O O . LYS B 1 225 ? -2.193 -22.984 -33.844 1 26.33 225 LYS B O 1
#